Protein AF-0000000078979719 (afdb_homodimer)

Solvent-accessible surface area (backbone atoms only — not comparable to full-atom values): 20034 Å² total; per-residue (Å²): 135,84,79,78,80,77,76,78,77,76,76,77,73,74,77,72,70,73,74,72,75,73,58,42,54,23,35,44,38,29,89,52,25,38,42,34,36,33,31,40,44,69,61,26,27,55,48,58,33,33,39,38,57,39,51,37,40,32,35,43,13,89,91,44,57,51,74,29,45,42,37,38,46,37,54,57,86,56,55,41,54,64,42,68,70,58,45,54,50,48,37,28,76,74,35,56,48,58,52,92,86,40,54,34,36,38,38,50,76,46,38,47,73,73,51,96,46,30,30,41,38,33,23,42,36,31,35,70,91,34,73,45,79,47,62,32,50,33,34,59,57,38,74,44,66,34,88,84,79,69,39,51,28,39,9,32,38,32,37,41,72,48,55,38,50,80,37,66,42,41,69,64,51,70,50,37,42,43,54,34,41,39,45,33,19,29,28,28,35,57,57,135,132,84,81,78,80,78,77,76,78,78,77,75,74,74,76,71,69,73,73,73,74,74,58,41,54,24,35,44,39,28,90,51,25,38,41,35,35,34,31,39,44,71,61,25,27,57,50,57,33,34,39,38,58,40,51,37,40,31,34,44,14,89,92,43,56,50,74,30,44,43,37,38,45,35,54,57,86,56,53,42,55,64,42,68,71,56,45,54,50,49,38,29,76,75,36,55,48,57,53,93,84,40,53,34,35,38,38,49,76,46,39,46,74,73,51,97,47,30,30,42,39,32,23,42,37,32,36,72,90,33,75,45,78,46,61,31,50,32,34,59,56,37,73,45,64,33,89,83,79,69,39,53,28,39,8,32,38,32,37,41,74,46,54,39,49,82,38,66,44,40,70,62,50,70,50,37,41,42,54,33,39,39,45,34,18,29,27,26,34,56,57,134

Radius of gyration: 29.27 Å; Cα contacts (8 Å, |Δi|>4): 912; chains: 2; bounding box: 44×146×92 Å

Organism: Ruegeria pomeroyi (strain ATCC 700808 / DSM 15171 / DSS-3) (NCBI:txid246200)

pLDDT: mean 92.7, std 15.17, range [36.75, 99.0]

Nearest PDB structures (foldseek):
  1wub-assembly1_A  TM=9.086E-01  e=1.690E-16  Thermus thermophilus
  5ixh-assembly1_A  TM=9.183E-01  e=3.130E-12  Burkholderia cenocepacia BC7
  5w2d-assembly1_A  TM=9.084E-01  e=1.121E-10  Campylobacter jejuni
  5w39-assembly1_A  TM=9.059E-01  e=1.315E-10  Campylobacter jejuni
  5w17-assembly1_A  TM=8.908E-01  e=1.388E-10  Campylobacter jejuni subsp. jejuni NCTC 11168 = ATCC 700819

Sequence (384 aa):
MKSTRLAAALILAGLASAATAAPEKYLLDSSHSQVVFSYNHLGYSTTTGMFSGFEGEIMFDKEDPAASSVTVSMPVLSMFTGWQAREDHFFSGDFFGAKDGDMITFASTAIEVTGETTAKITGDLTMNGVTKPVVLDAVLNQMGDHPMAGKPWAGFDATTTVVRSDFNLGKFAPFVGDEVELRISVEAMKADMKSTRLAAALILAGLASAATAAPEKYLLDSSHSQVVFSYNHLGYSTTTGMFSGFEGEIMFDKEDPAASSVTVSMPVLSMFTGWQAREDHFFSGDFFGAKDGDMITFASTAIEVTGETTAKITGDLTMNGVTKPVVLDAVLNQMGDHPMAGKPWAGFDATTTVVRSDFNLGKFAPFVGDEVELRISVEAMKAD

InterPro domains:
  IPR007372 Lipid/polyisoprenoid-binding, YceI-like [PF04264] (26-188)
  IPR007372 Lipid/polyisoprenoid-binding, YceI-like [SM00867] (25-189)
  IPR036761 Lipid/polyisoprenoid-binding, YceI-like superfamily [G3DSA:2.40.128.110] (24-192)
  IPR036761 Lipid/polyisoprenoid-binding, YceI-like superfamily [SSF101874] (23-191)

Secondary structure (DSSP, 8-state):
---------------------PPEEEEE-GGG-EEEEEEEETTTEEEEEEEES-EEEEEE-SS-GGG-EEEEEEEGGG-B-S-HHHHHHHHSTTTT---TT-EEEEEEEEEEE-SSSEEEEEEEEEETTEEEEEEEEEEEEEEEE-TTT-SEEEEEEEEEEEEGGGGT--TTTTTB-SEEEEEEEEEEEE--/---------------------PPEEEEE-GGG-EEEEEEEETTTEEEEEEEES-EEEEEE-SS-GGG-EEEEEEEGGG-B-S-HHHHHHHHSTTTT---TT-EEEEEEEEEEE-SSSEEEEEEEEEETTEEEEEEEEEEEEEEEE-TTT-SEEEEEEEEEEEEGGGGT--TTTTTB-SEEEEEEEEEEEE--

Structure (mmCIF, N/CA/C/O backbone):
data_AF-0000000078979719-model_v1
#
loop_
_entity.id
_entity.type
_entity.pdbx_description
1 polymer 'Lipid/polyisoprenoid-binding YceI-like domain-containing protein'
#
loop_
_atom_site.group_PDB
_atom_site.id
_atom_site.type_symbol
_atom_site.label_atom_id
_atom_site.label_alt_id
_atom_site.label_comp_id
_atom_site.label_asym_id
_atom_site.label_entity_id
_atom_site.label_seq_id
_atom_site.pdbx_PDB_ins_code
_atom_site.Cartn_x
_atom_site.Cartn_y
_atom_site.Cartn_z
_atom_site.occupancy
_atom_site.B_iso_or_equiv
_atom_site.auth_seq_id
_atom_site.auth_comp_id
_atom_site.auth_asym_id
_atom_site.auth_atom_id
_atom_site.pdbx_PDB_model_num
ATOM 1 N N . MET A 1 1 ? -11.414 91.188 2.16 1 36.75 1 MET A N 1
ATOM 2 C CA . MET A 1 1 ? -10.758 90.062 1.445 1 36.75 1 MET A CA 1
ATOM 3 C C . MET A 1 1 ? -10.578 88.875 2.348 1 36.75 1 MET A C 1
ATOM 5 O O . MET A 1 1 ? -9.664 88.812 3.17 1 36.75 1 MET A O 1
ATOM 9 N N . LYS A 1 2 ? -11.789 88.375 2.896 1 46 2 LYS A N 1
ATOM 10 C CA . LYS A 1 2 ? -11.875 87.25 3.812 1 46 2 LYS A CA 1
ATOM 11 C C . LYS A 1 2 ? -11.273 86 3.188 1 46 2 LYS A C 1
ATOM 13 O O . LYS A 1 2 ? -11.648 85.562 2.078 1 46 2 LYS A O 1
ATOM 18 N N . SER A 1 3 ? -9.969 85.625 3.42 1 46.91 3 SER A N 1
ATOM 19 C CA . SER A 1 3 ? -9.234 84.438 3.014 1 46.91 3 SER A CA 1
ATOM 20 C C . SER A 1 3 ? -9.945 83.125 3.477 1 46.91 3 SER A C 1
ATOM 22 O O . SER A 1 3 ? -10.25 83 4.66 1 46.91 3 SER A O 1
ATOM 24 N N . THR A 1 4 ? -10.867 82.562 2.691 1 50.38 4 THR A N 1
ATOM 25 C CA . THR A 1 4 ? -11.523 81.25 2.854 1 50.38 4 THR A CA 1
ATOM 26 C C . THR A 1 4 ? -10.484 80.125 3.02 1 50.38 4 THR A C 1
ATOM 28 O O . THR A 1 4 ? -9.68 79.875 2.119 1 50.38 4 THR A O 1
ATOM 31 N N . ARG A 1 5 ? -9.922 79.875 4.207 1 50.88 5 ARG A N 1
ATOM 32 C CA . ARG A 1 5 ? -9.086 78.688 4.496 1 50.88 5 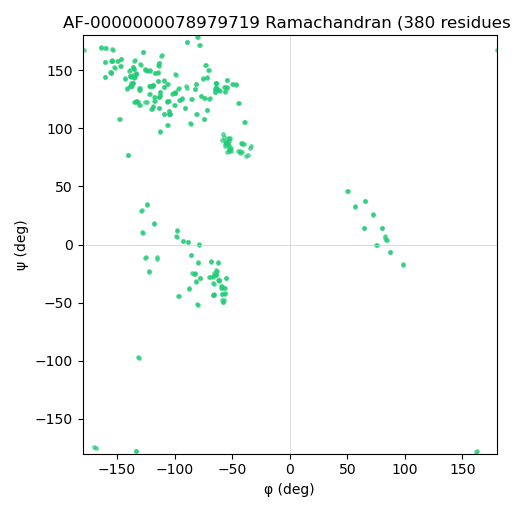ARG A CA 1
ATOM 33 C C . ARG A 1 5 ? -9.797 77.438 4.105 1 50.88 5 ARG A C 1
ATOM 35 O O . ARG A 1 5 ? -10.906 77.125 4.574 1 50.88 5 ARG A O 1
ATOM 42 N N . LEU A 1 6 ? -9.602 76.938 2.846 1 48.19 6 LEU A N 1
ATOM 43 C CA . LEU A 1 6 ? -9.992 75.625 2.369 1 48.19 6 LEU A CA 1
ATOM 44 C C . LEU A 1 6 ? -9.391 74.562 3.24 1 48.19 6 LEU A C 1
ATOM 46 O O . LEU A 1 6 ? -8.164 74.438 3.332 1 48.19 6 LEU A O 1
ATOM 50 N N . ALA A 1 7 ? -9.984 74.125 4.355 1 50.03 7 ALA A N 1
ATOM 51 C CA . ALA A 1 7 ? -9.578 73 5.133 1 50.03 7 ALA A CA 1
ATOM 52 C C . ALA A 1 7 ? -9.594 71.75 4.273 1 50.03 7 ALA A C 1
ATOM 54 O O . ALA A 1 7 ? -10.633 71.375 3.719 1 50.03 7 ALA A O 1
ATOM 55 N N . ALA A 1 8 ? -8.484 71.375 3.572 1 47.81 8 ALA A N 1
ATOM 56 C CA . ALA A 1 8 ? -8.281 70.062 2.928 1 47.81 8 ALA A CA 1
ATOM 57 C C . ALA A 1 8 ? -8.461 68.938 3.928 1 47.81 8 ALA A C 1
ATOM 59 O O . ALA A 1 8 ? -7.73 68.875 4.918 1 47.81 8 ALA A O 1
ATOM 60 N N . ALA A 1 9 ? -9.664 68.438 4.148 1 50.12 9 ALA A N 1
ATOM 61 C CA . ALA A 1 9 ? -9.875 67.188 4.895 1 50.12 9 ALA A CA 1
ATOM 62 C C . ALA A 1 9 ? -9.078 66.062 4.285 1 50.12 9 ALA A C 1
ATOM 64 O O . ALA A 1 9 ? -9.281 65.688 3.121 1 50.12 9 ALA A O 1
ATOM 65 N N . LEU A 1 10 ? -7.777 65.875 4.703 1 48.25 10 LEU A N 1
ATOM 66 C CA . LEU A 1 10 ? -7.051 64.688 4.355 1 48.25 10 LEU A CA 1
ATOM 67 C C . LEU A 1 10 ? -7.848 63.438 4.746 1 48.25 10 LEU A C 1
ATOM 69 O O . LEU A 1 10 ? -8.141 63.219 5.922 1 48.25 10 LEU A O 1
ATOM 73 N N . ILE A 1 11 ? -8.672 62.875 3.896 1 49.34 11 ILE A N 1
ATOM 74 C CA . ILE A 1 11 ? -9.281 61.562 4.051 1 49.34 11 ILE A CA 1
ATOM 75 C C . ILE A 1 11 ? -8.195 60.5 4.289 1 49.34 11 ILE A C 1
ATOM 77 O O . ILE A 1 11 ? -7.375 60.25 3.406 1 49.34 11 ILE A O 1
ATOM 81 N N . LEU A 1 12 ? -7.66 60.375 5.523 1 50.12 12 LEU A N 1
ATOM 82 C CA . LEU A 1 12 ? -6.883 59.188 5.848 1 50.12 12 LEU A CA 1
ATOM 83 C C . LEU A 1 12 ? -7.652 57.906 5.496 1 50.12 12 LEU A C 1
ATOM 85 O O . LEU A 1 12 ? -8.656 57.594 6.137 1 50.12 12 LEU A O 1
ATOM 89 N N . ALA A 1 13 ? -7.688 57.469 4.293 1 50.44 13 ALA A N 1
ATOM 90 C CA . ALA A 1 13 ? -8.141 56.125 3.947 1 50.44 13 ALA A CA 1
ATOM 91 C C . ALA A 1 13 ? -7.426 55.062 4.793 1 50.44 13 ALA A C 1
ATOM 93 O O . ALA A 1 13 ? -6.207 54.906 4.699 1 50.44 13 ALA A O 1
ATOM 94 N N . GLY A 1 14 ? -7.871 54.812 5.949 1 48.47 14 GLY A N 1
ATOM 95 C CA . GLY A 1 14 ? -7.391 53.656 6.672 1 48.47 14 GLY A CA 1
ATOM 96 C C . GLY A 1 14 ? -7.234 52.406 5.789 1 48.47 14 GLY A C 1
ATOM 97 O O . GLY A 1 14 ? -8.211 51.938 5.227 1 48.47 14 GLY A O 1
ATOM 98 N N . LEU A 1 15 ? -6.117 52.188 5.117 1 48.31 15 LEU A N 1
ATOM 99 C CA . LEU A 1 15 ? -5.809 50.875 4.566 1 48.31 15 LEU A CA 1
ATOM 100 C C . LEU A 1 15 ? -6.133 49.781 5.57 1 48.31 15 LEU A C 1
ATOM 102 O O . LEU A 1 15 ? -5.441 49.625 6.582 1 48.31 15 LEU A O 1
ATOM 106 N N . ALA A 1 16 ? -7.359 49.406 5.734 1 48.97 16 ALA A N 1
ATOM 107 C CA . ALA A 1 16 ? -7.648 48.156 6.426 1 48.97 16 ALA A CA 1
ATOM 108 C C . ALA A 1 16 ? -6.688 47.062 5.992 1 48.97 16 ALA A C 1
ATOM 110 O O . ALA A 1 16 ? -6.711 46.625 4.84 1 48.97 16 ALA A O 1
ATOM 111 N N . SER A 1 17 ? -5.496 47 6.48 1 49.56 17 SER A N 1
ATOM 112 C CA . SER A 1 17 ? -4.715 45.781 6.293 1 49.56 17 SER A CA 1
ATOM 113 C C . SER A 1 17 ? -5.586 44.531 6.445 1 49.56 17 SER A C 1
ATOM 115 O O . SER A 1 17 ? -6.219 44.344 7.484 1 49.56 17 SER A O 1
ATOM 117 N N . ALA A 1 18 ? -6.207 44.094 5.438 1 49.69 18 ALA A N 1
ATOM 118 C CA . ALA A 1 18 ? -6.836 42.781 5.508 1 49.69 18 ALA A CA 1
ATOM 119 C C . ALA A 1 18 ? -6.023 41.844 6.391 1 49.69 18 ALA A C 1
ATOM 121 O O . ALA A 1 18 ? -4.859 41.562 6.102 1 49.69 18 ALA A O 1
ATOM 122 N N . ALA A 1 19 ? -6.156 41.812 7.66 1 51.25 19 ALA A N 1
ATOM 123 C CA . ALA A 1 19 ? -5.551 40.844 8.555 1 51.25 19 ALA A CA 1
ATOM 124 C C . ALA A 1 19 ? -5.547 39.469 7.918 1 51.25 19 ALA A C 1
ATOM 126 O O . ALA A 1 19 ? -6.605 38.875 7.695 1 51.25 19 ALA A O 1
ATOM 127 N N . THR A 1 20 ? -4.582 39.219 6.918 1 59 20 THR A N 1
ATOM 128 C CA . THR A 1 20 ? -4.434 37.875 6.438 1 59 20 THR A CA 1
ATOM 129 C C . THR A 1 20 ? -4.562 36.875 7.59 1 59 20 THR A C 1
ATOM 131 O O . THR A 1 20 ? -4.027 37.094 8.68 1 59 20 THR A O 1
ATOM 134 N N . ALA A 1 21 ? -5.664 36.188 7.688 1 70.56 21 ALA A N 1
ATOM 135 C CA . ALA A 1 21 ? -5.898 35.188 8.742 1 70.56 21 ALA A CA 1
ATOM 136 C C . ALA A 1 21 ? -4.672 34.312 8.945 1 70.56 21 ALA A C 1
ATOM 138 O O . ALA A 1 21 ? -4.043 33.875 7.98 1 70.56 21 ALA A O 1
ATOM 139 N N . ALA A 1 22 ? -4.035 34.25 10.234 1 87.44 22 ALA A N 1
ATOM 140 C CA . ALA A 1 22 ? -2.906 33.406 10.648 1 87.44 22 ALA A CA 1
ATOM 141 C C . ALA A 1 22 ? -3.178 31.938 10.367 1 87.44 22 ALA A C 1
ATOM 143 O O . ALA A 1 22 ? -4.332 31.5 10.359 1 87.44 22 ALA A O 1
ATOM 144 N N . PRO A 1 23 ? -2.098 31.141 9.906 1 94.5 23 PRO A N 1
ATOM 145 C CA . PRO A 1 23 ? -2.275 29.703 9.758 1 94.5 23 PRO A CA 1
ATOM 146 C C . PRO A 1 23 ? -2.957 29.062 10.969 1 94.5 23 PRO A C 1
ATOM 148 O O . PRO A 1 23 ? -2.721 29.469 12.109 1 94.5 23 PRO A O 1
ATOM 151 N N . GLU A 1 24 ? -3.83 28.203 10.672 1 97.25 24 GLU A N 1
ATOM 152 C CA . GLU A 1 24 ? -4.523 27.438 11.711 1 97.25 24 GLU A CA 1
ATOM 153 C C . GLU A 1 24 ? -3.912 26.047 11.867 1 97.25 24 GLU A C 1
ATOM 155 O O . GLU A 1 24 ? -3.514 25.422 10.883 1 97.25 24 GLU A O 1
ATOM 160 N N . LYS A 1 25 ? -3.938 25.562 13.133 1 98.44 25 LYS A N 1
ATOM 161 C CA . LYS A 1 25 ? -3.312 24.281 13.438 1 98.44 25 LYS A CA 1
ATOM 162 C C . LYS A 1 25 ? -4.27 23.125 13.172 1 98.44 25 LYS A C 1
ATOM 164 O O . LYS A 1 25 ? -5.41 23.125 13.641 1 98.44 25 LYS A O 1
ATOM 169 N N . TYR A 1 26 ? -3.854 22.219 12.383 1 98.62 26 TYR A N 1
ATOM 170 C CA . TYR A 1 26 ? -4.508 20.938 12.172 1 98.62 26 TYR A CA 1
ATOM 171 C C . TYR A 1 26 ? -3.635 19.797 12.664 1 98.62 26 TYR A C 1
ATOM 173 O O . TYR A 1 26 ? -2.416 19.812 12.477 1 98.62 26 TYR A O 1
ATOM 181 N N . LEU A 1 27 ? -4.242 18.766 13.305 1 98.81 27 LEU A N 1
ATOM 182 C CA . LEU A 1 27 ? -3.553 17.578 13.773 1 98.81 27 LEU A CA 1
ATOM 183 C C . LEU A 1 27 ? -3.924 16.359 12.922 1 98.81 27 LEU A C 1
ATOM 185 O O . LEU A 1 27 ? -5.102 16.141 12.625 1 98.81 27 LEU A O 1
ATOM 189 N N . LEU A 1 28 ? -2.938 15.633 12.594 1 98.69 28 LEU A N 1
ATOM 190 C CA . LEU A 1 28 ? -3.199 14.438 11.789 1 98.69 28 LEU A CA 1
ATOM 191 C C . LEU A 1 28 ? -4.062 13.445 12.562 1 98.69 28 LEU A C 1
ATOM 193 O O . LEU A 1 28 ? -3.85 13.227 13.758 1 98.69 28 LEU A O 1
ATOM 197 N N . ASP A 1 29 ? -5.07 12.883 11.883 1 98.25 29 ASP A N 1
ATOM 198 C CA . ASP A 1 29 ? -5.781 11.703 12.359 1 98.25 29 ASP A CA 1
ATOM 199 C C . ASP A 1 29 ? -4.938 10.445 12.188 1 98.25 29 ASP A C 1
ATOM 201 O O . ASP A 1 29 ? -4.824 9.906 11.086 1 98.25 29 ASP A O 1
ATOM 205 N N . SER A 1 30 ? -4.449 9.898 13.211 1 97.81 30 SER A N 1
ATOM 206 C CA . SER A 1 30 ? -3.49 8.797 13.164 1 97.81 30 SER A CA 1
ATOM 207 C C . SER A 1 30 ? -4.094 7.57 12.492 1 97.81 30 SER A C 1
ATOM 209 O O . SER A 1 30 ? -3.381 6.793 11.852 1 97.81 30 SER A O 1
ATOM 211 N N . SER A 1 31 ? -5.344 7.395 12.609 1 97.44 31 SER A N 1
ATOM 212 C CA . SER A 1 31 ? -5.984 6.195 12.078 1 97.44 31 SER A CA 1
ATOM 213 C C . SER A 1 31 ? -6.215 6.312 10.578 1 97.44 31 SER A C 1
ATOM 215 O O . SER A 1 31 ? -6.484 5.312 9.906 1 97.44 31 SER A O 1
ATOM 217 N N . HIS A 1 32 ? -6.137 7.5 10.008 1 98.25 32 HIS A N 1
ATOM 218 C CA . HIS A 1 32 ? -6.383 7.711 8.586 1 98.25 32 HIS A CA 1
ATOM 219 C C . HIS A 1 32 ? -5.234 8.477 7.938 1 98.25 32 HIS A C 1
ATOM 221 O O . HIS A 1 32 ? -5.461 9.312 7.062 1 98.25 32 HIS A O 1
ATOM 227 N N . SER A 1 33 ? -4.074 8.297 8.477 1 98.69 33 SER A N 1
ATOM 228 C CA . SER A 1 33 ? -2.848 8.828 7.898 1 98.69 33 SER A CA 1
ATOM 229 C C . SER A 1 33 ? -1.815 7.723 7.688 1 98.69 33 SER A C 1
ATOM 231 O O . SER A 1 33 ? -1.479 6.996 8.625 1 98.69 33 SER A O 1
ATOM 233 N N . GLN A 1 34 ? -1.404 7.602 6.434 1 98.81 34 GLN A N 1
ATOM 234 C CA . GLN A 1 34 ? -0.461 6.543 6.094 1 98.81 34 GLN A CA 1
ATOM 235 C C . GLN A 1 34 ? 0.604 7.047 5.121 1 98.81 34 GLN A C 1
ATOM 237 O O . GLN A 1 34 ? 0.329 7.902 4.281 1 98.81 34 GLN A O 1
ATOM 242 N N . VAL A 1 35 ? 1.824 6.547 5.27 1 98.94 35 VAL A N 1
ATOM 243 C CA . VAL A 1 35 ? 2.867 6.562 4.25 1 98.94 35 VAL A CA 1
ATOM 244 C C . VAL A 1 35 ? 3.088 5.148 3.717 1 98.94 35 VAL A C 1
ATOM 246 O O . VAL A 1 35 ? 3.533 4.262 4.449 1 98.94 35 VAL A O 1
ATOM 249 N N . VAL A 1 36 ? 2.748 4.941 2.502 1 98.94 36 VAL A N 1
ATOM 250 C CA . VAL A 1 36 ? 2.975 3.67 1.828 1 98.94 36 VAL A CA 1
ATOM 251 C C . VAL A 1 36 ? 4.219 3.764 0.95 1 98.94 36 VAL A C 1
ATOM 253 O O . VAL A 1 36 ? 4.391 4.73 0.202 1 98.94 36 VAL A O 1
ATOM 256 N N . PHE A 1 37 ? 5.121 2.805 1.079 1 98.94 37 PHE A N 1
ATOM 257 C CA . PHE A 1 37 ? 6.344 2.816 0.285 1 98.94 37 PHE A CA 1
ATOM 258 C C . PHE A 1 37 ? 6.512 1.505 -0.474 1 98.94 37 PHE A C 1
ATOM 260 O O . PHE A 1 37 ? 6.047 0.457 -0.021 1 98.94 37 PHE A O 1
ATOM 267 N N . SER A 1 38 ? 7.117 1.572 -1.561 1 98.94 38 SER A N 1
ATOM 268 C CA . SER A 1 38 ? 7.312 0.375 -2.371 1 98.94 38 SER A CA 1
ATOM 269 C C . SER A 1 38 ? 8.641 0.427 -3.123 1 98.94 38 SER A C 1
ATOM 271 O O . SER A 1 38 ? 9.156 1.51 -3.402 1 98.94 38 SER A O 1
ATOM 273 N N . TYR A 1 39 ? 9.188 -0.694 -3.439 1 98.88 39 TYR A N 1
ATOM 274 C CA . TYR A 1 39 ? 10.422 -0.832 -4.195 1 98.88 39 TYR A CA 1
ATOM 275 C C . TYR A 1 39 ? 10.422 -2.113 -5.02 1 98.88 39 TYR A C 1
ATOM 277 O O . TYR A 1 39 ? 9.68 -3.049 -4.723 1 98.88 39 TYR A O 1
ATOM 285 N N . ASN A 1 40 ? 11.227 -2.094 -6.012 1 98.75 40 ASN A N 1
ATOM 286 C CA . ASN A 1 40 ? 11.328 -3.234 -6.914 1 98.75 40 ASN A CA 1
ATOM 287 C C . ASN A 1 40 ? 12.234 -4.324 -6.344 1 98.75 40 ASN A C 1
ATOM 289 O O . ASN A 1 40 ? 13.289 -4.027 -5.781 1 98.75 40 ASN A O 1
ATOM 293 N N . HIS A 1 41 ? 11.875 -5.578 -6.465 1 98.56 41 HIS A N 1
ATOM 294 C CA . HIS A 1 41 ? 12.695 -6.711 -6.047 1 98.56 41 HIS A CA 1
ATOM 295 C C . HIS A 1 41 ? 13.156 -7.527 -7.246 1 98.56 41 HIS A C 1
ATOM 297 O O . HIS A 1 41 ? 12.375 -8.297 -7.82 1 98.56 41 HIS A O 1
ATOM 303 N N . LEU A 1 42 ? 14.375 -7.34 -7.777 1 97.75 42 LEU A N 1
ATOM 304 C CA . LEU A 1 42 ? 15.102 -8.078 -8.805 1 97.75 42 LEU A CA 1
ATOM 305 C C . LEU A 1 42 ? 14.391 -7.992 -10.148 1 97.75 42 LEU A C 1
ATOM 307 O O . LEU A 1 42 ? 14.594 -8.836 -11.016 1 97.75 42 LEU A O 1
ATOM 311 N N . GLY A 1 43 ? 13.453 -7.07 -10.227 1 98 43 GLY A N 1
ATOM 312 C CA . GLY A 1 43 ? 12.695 -6.969 -11.461 1 98 43 GLY A CA 1
ATOM 313 C C . GLY A 1 43 ? 11.484 -7.883 -11.492 1 98 43 GLY A C 1
ATOM 314 O O . GLY A 1 43 ? 10.648 -7.789 -12.391 1 98 43 GLY A O 1
ATOM 315 N N . TYR A 1 44 ? 11.336 -8.734 -10.484 1 98.56 44 TYR A N 1
ATOM 316 C CA . TYR A 1 44 ? 10.258 -9.727 -10.477 1 98.56 44 TYR A CA 1
ATOM 317 C C . TYR A 1 44 ? 8.992 -9.141 -9.867 1 98.56 44 TYR A C 1
ATOM 319 O O . TYR A 1 44 ? 7.887 -9.406 -10.352 1 98.56 44 TYR A O 1
ATOM 327 N N . SER A 1 45 ? 9.141 -8.32 -8.836 1 98.75 45 SER A N 1
ATOM 328 C CA . SER A 1 45 ? 7.953 -7.883 -8.117 1 98.75 45 SER A CA 1
ATOM 329 C C . SER A 1 45 ? 8.188 -6.535 -7.441 1 98.75 45 SER A C 1
ATOM 331 O O . SER A 1 45 ? 9.305 -6.016 -7.449 1 98.75 45 SER A O 1
ATOM 333 N N . THR A 1 46 ? 7.16 -5.988 -7.004 1 98.88 46 THR A N 1
ATOM 334 C CA . THR A 1 46 ? 7.141 -4.801 -6.152 1 98.88 46 THR A CA 1
ATOM 335 C C . THR A 1 46 ? 6.785 -5.176 -4.719 1 98.88 46 THR A C 1
ATOM 337 O O . THR A 1 46 ? 5.762 -5.816 -4.473 1 98.88 46 THR A O 1
ATOM 340 N N . THR A 1 47 ? 7.629 -4.832 -3.805 1 98.81 47 THR A N 1
ATOM 341 C CA . THR A 1 47 ? 7.336 -5.023 -2.389 1 98.81 47 THR A CA 1
ATOM 342 C C . THR A 1 47 ? 6.785 -3.742 -1.77 1 98.81 47 THR A C 1
ATOM 344 O O . THR A 1 47 ? 7.312 -2.654 -2.01 1 98.81 47 THR A O 1
ATOM 347 N N . THR A 1 48 ? 5.738 -3.891 -1.012 1 98.88 48 THR A N 1
ATOM 348 C CA . THR A 1 48 ? 5.074 -2.742 -0.408 1 98.88 48 THR A CA 1
ATOM 349 C C . THR A 1 48 ? 5.098 -2.842 1.114 1 98.88 48 THR A C 1
ATOM 351 O O . THR A 1 48 ? 4.887 -3.918 1.676 1 98.88 48 THR A O 1
ATOM 354 N N . GLY A 1 49 ? 5.395 -1.742 1.779 1 98.69 49 GLY A N 1
ATOM 355 C CA . GLY A 1 49 ? 5.25 -1.538 3.211 1 98.69 49 GLY A CA 1
ATOM 356 C C . GLY A 1 49 ? 4.586 -0.221 3.564 1 98.69 49 GLY A C 1
ATOM 357 O O . GLY A 1 49 ? 4.129 0.506 2.68 1 98.69 49 GLY A O 1
ATOM 358 N N . MET A 1 50 ? 4.477 0.036 4.867 1 98.69 50 MET A N 1
ATOM 359 C CA . MET A 1 50 ? 3.809 1.289 5.211 1 98.69 50 MET A CA 1
ATOM 360 C C . MET A 1 50 ? 4.16 1.72 6.629 1 98.69 50 MET A C 1
ATOM 362 O O . MET A 1 50 ? 4.652 0.915 7.426 1 98.69 50 MET A O 1
ATOM 366 N N . PHE A 1 51 ? 4.027 2.961 6.879 1 98.75 51 PHE A N 1
ATOM 367 C CA . PHE A 1 51 ? 3.846 3.564 8.195 1 98.75 51 PHE A CA 1
ATOM 368 C C . PHE A 1 51 ? 2.406 4.023 8.383 1 98.75 51 PHE A C 1
ATOM 370 O O . PHE A 1 51 ? 1.793 4.566 7.465 1 98.75 51 PHE A O 1
ATOM 377 N N . SER A 1 52 ? 1.896 3.779 9.555 1 98 52 SER A N 1
ATOM 378 C CA . SER A 1 52 ? 0.566 4.215 9.961 1 98 52 SER A CA 1
ATOM 379 C C . SER A 1 52 ? 0.529 4.547 11.453 1 98 52 SER A C 1
ATOM 381 O O . SER A 1 52 ? 1.481 4.262 12.18 1 98 52 SER A O 1
ATOM 383 N N . GLY A 1 53 ? -0.419 5.297 11.859 1 95.31 53 GLY A N 1
ATOM 384 C CA . GLY A 1 53 ? -0.609 5.562 13.281 1 95.31 53 GLY A CA 1
ATOM 385 C C . GLY A 1 53 ? 0.32 6.633 13.82 1 95.31 53 GLY A C 1
ATOM 386 O O . GLY A 1 53 ? 0.493 6.762 15.031 1 95.31 53 GLY A O 1
ATOM 387 N N . PHE A 1 54 ? 0.96 7.387 12.945 1 97.19 54 PHE A N 1
ATOM 388 C CA . PHE A 1 54 ? 1.931 8.391 13.367 1 97.19 54 PHE A CA 1
ATOM 389 C C . PHE A 1 54 ? 1.251 9.734 13.609 1 97.19 54 PHE A C 1
ATOM 391 O O . PHE A 1 54 ? 0.057 9.883 13.344 1 97.19 54 PHE A O 1
ATOM 398 N N . GLU A 1 55 ? 2.068 10.625 14.102 1 97.5 55 GLU A N 1
ATOM 399 C CA . GLU A 1 55 ? 1.568 11.961 14.414 1 97.5 55 GLU A CA 1
ATOM 400 C C . GLU A 1 55 ? 2.156 13 13.469 1 97.5 55 GLU A C 1
ATOM 402 O O . GLU A 1 55 ? 3.158 12.742 12.797 1 97.5 55 GLU A O 1
ATOM 407 N N . GLY A 1 56 ? 1.476 14.148 13.469 1 98.56 56 GLY A N 1
ATOM 408 C CA . GLY A 1 56 ? 1.907 15.281 12.664 1 98.56 56 GLY A CA 1
ATOM 409 C C . GLY A 1 56 ? 1.002 16.5 12.797 1 98.56 56 GLY A C 1
ATOM 410 O O . GLY A 1 56 ? -0.063 16.406 13.414 1 98.56 56 GLY A O 1
ATOM 411 N N . GLU A 1 57 ? 1.592 17.531 12.281 1 98.69 57 GLU A N 1
ATOM 412 C CA . GLU A 1 57 ? 0.913 18.828 12.375 1 98.69 57 GLU A CA 1
ATOM 413 C C . GLU A 1 57 ? 0.989 19.578 11.055 1 98.69 57 GLU A C 1
ATOM 415 O O . GLU A 1 57 ? 2.031 19.594 10.398 1 98.69 57 GLU A O 1
ATOM 420 N N . ILE A 1 58 ? -0.142 20.188 10.727 1 98.75 58 ILE A N 1
ATOM 421 C CA . ILE A 1 58 ? -0.214 21.125 9.609 1 98.75 58 ILE A CA 1
ATOM 422 C C . ILE A 1 58 ? -0.617 22.5 10.109 1 98.75 58 ILE A C 1
ATOM 424 O O . ILE A 1 58 ? -1.637 22.656 10.781 1 98.75 58 ILE A O 1
ATOM 428 N N . MET A 1 59 ? 0.22 23.453 9.922 1 98.56 59 MET A N 1
ATOM 429 C CA . MET A 1 59 ? -0.203 24.844 10 1 98.56 59 MET A CA 1
ATOM 430 C C . MET A 1 59 ? -0.754 25.328 8.664 1 98.56 59 MET A C 1
ATOM 432 O O . MET A 1 59 ? 0.008 25.578 7.734 1 98.56 59 MET A O 1
ATOM 436 N N . PHE A 1 60 ? -2.051 25.406 8.648 1 97.38 60 PHE A N 1
ATOM 437 C CA . PHE A 1 60 ? -2.711 25.594 7.367 1 97.38 60 PHE A CA 1
ATOM 438 C C . PHE A 1 60 ? -3.23 27.016 7.23 1 97.38 60 PHE A C 1
ATOM 440 O O . PHE A 1 60 ? -4.008 27.484 8.07 1 97.38 60 PHE A O 1
ATOM 447 N N . ASP A 1 61 ? -2.779 27.703 6.184 1 95.5 61 ASP A N 1
ATOM 448 C CA . ASP A 1 61 ? -3.309 29.016 5.805 1 95.5 61 ASP A CA 1
ATOM 449 C C . ASP A 1 61 ? -4.195 28.906 4.566 1 95.5 61 ASP A C 1
ATOM 451 O O . ASP A 1 61 ? -3.695 28.844 3.443 1 95.5 61 ASP A O 1
ATOM 455 N N . LYS A 1 62 ? -5.465 28.953 4.77 1 90.19 62 LYS A N 1
ATOM 456 C CA . LYS A 1 62 ? -6.422 28.75 3.684 1 90.19 62 LYS A CA 1
ATOM 457 C C . LYS A 1 62 ? -6.344 29.891 2.674 1 90.19 62 LYS A C 1
ATOM 459 O O . LYS A 1 62 ? -6.543 29.688 1.476 1 90.19 62 LYS A O 1
ATOM 464 N N . GLU A 1 63 ? -6.066 31.031 3.084 1 91.88 63 GLU A N 1
ATOM 465 C CA . GLU A 1 63 ? -6.055 32.219 2.234 1 91.88 63 GLU A CA 1
ATOM 466 C C . GLU A 1 63 ? -4.723 32.375 1.505 1 91.88 63 GLU A C 1
ATOM 468 O O . GLU A 1 63 ? -4.66 32.969 0.439 1 91.88 63 GLU A O 1
ATOM 473 N N . ASP A 1 64 ? -3.766 31.812 2.096 1 95.31 64 ASP A N 1
ATOM 474 C CA . ASP A 1 64 ? -2.428 31.812 1.511 1 95.31 64 ASP A CA 1
ATOM 475 C C . ASP A 1 64 ? -1.732 30.484 1.723 1 95.31 64 ASP A C 1
ATOM 477 O O . ASP A 1 64 ? -0.808 30.375 2.531 1 95.31 64 ASP A O 1
ATOM 481 N N . PRO A 1 65 ? -2.047 29.469 1.009 1 96.06 65 PRO A N 1
ATOM 482 C CA . PRO A 1 65 ? -1.52 28.125 1.225 1 96.06 65 PRO A CA 1
ATOM 483 C C . PRO A 1 65 ? 0.007 28.078 1.209 1 96.06 65 PRO A C 1
ATOM 485 O O . PRO A 1 65 ? 0.608 27.219 1.863 1 96.06 65 PRO A O 1
ATOM 488 N N . ALA A 1 66 ? 0.621 28.938 0.507 1 96.94 66 ALA A N 1
ATOM 489 C CA . ALA A 1 66 ? 2.08 28.969 0.445 1 96.94 66 ALA A CA 1
ATOM 490 C C . ALA A 1 66 ? 2.68 29.281 1.812 1 96.94 66 ALA A C 1
ATOM 492 O O . ALA A 1 66 ? 3.857 29.016 2.057 1 96.94 66 ALA A O 1
ATOM 493 N N . ALA A 1 67 ? 1.924 29.906 2.697 1 97.5 67 ALA A N 1
ATOM 494 C CA . ALA A 1 67 ? 2.385 30.266 4.035 1 97.5 67 ALA A CA 1
ATOM 495 C C . ALA A 1 67 ? 2.152 29.141 5.023 1 97.5 67 ALA A C 1
ATOM 497 O O . ALA A 1 67 ? 2.512 29.234 6.199 1 97.5 67 ALA A O 1
ATOM 498 N N . SER A 1 68 ? 1.632 28 4.566 1 98.12 68 SER A N 1
ATOM 499 C CA . SER A 1 68 ? 1.389 26.828 5.402 1 98.12 68 SER A CA 1
ATOM 500 C C . SER A 1 68 ? 2.676 26.047 5.652 1 98.12 68 SER A C 1
ATOM 502 O O . SER A 1 68 ? 3.713 26.359 5.059 1 98.12 68 SER A O 1
ATOM 504 N N . SER A 1 69 ? 2.615 25.031 6.559 1 98.75 69 SER A N 1
ATOM 505 C CA . SER A 1 69 ? 3.715 24.109 6.836 1 98.75 69 SER A CA 1
ATOM 506 C C . SER A 1 69 ? 3.203 22.781 7.379 1 98.75 69 SER A C 1
ATOM 508 O O . SER A 1 69 ? 2.07 22.703 7.855 1 98.75 69 SER A O 1
ATOM 510 N N . VAL A 1 70 ? 4.031 21.797 7.223 1 98.88 70 VAL A N 1
ATOM 511 C CA . VAL A 1 70 ? 3.701 20.469 7.742 1 98.88 70 VAL A CA 1
ATOM 512 C C . VAL A 1 70 ? 4.926 19.859 8.414 1 98.88 70 VAL A C 1
ATOM 514 O O . VAL A 1 70 ? 6.047 20 7.926 1 98.88 70 VAL A O 1
ATOM 517 N N . THR A 1 71 ? 4.75 19.219 9.531 1 98.94 71 THR A N 1
ATOM 518 C CA . THR A 1 71 ? 5.734 18.406 10.242 1 98.94 71 THR A CA 1
ATOM 519 C C . THR A 1 71 ? 5.152 17.047 10.602 1 98.94 71 THR A C 1
ATOM 521 O O . THR A 1 71 ? 4.004 16.953 11.031 1 98.94 71 THR A O 1
ATOM 524 N N . VAL A 1 72 ? 5.891 16.047 10.336 1 98.88 72 VAL A N 1
ATOM 525 C CA . VAL A 1 72 ? 5.496 14.68 10.617 1 98.88 72 VAL A CA 1
ATOM 526 C C . VAL A 1 72 ? 6.656 13.922 11.258 1 98.88 72 VAL A C 1
ATOM 528 O O . VAL A 1 72 ? 7.816 14.141 10.906 1 98.88 72 VAL A O 1
ATOM 531 N N . SER A 1 73 ? 6.367 13.055 12.195 1 98.69 73 SER A N 1
ATOM 532 C CA . SER A 1 73 ? 7.324 12.156 12.836 1 98.69 73 SER A CA 1
ATOM 533 C C . SER A 1 73 ? 6.746 10.75 12.984 1 98.69 73 SER A C 1
ATOM 535 O O . SER A 1 73 ? 5.598 10.586 13.398 1 98.69 73 SER A O 1
ATOM 537 N N . MET A 1 74 ? 7.547 9.812 12.68 1 98.44 74 MET A N 1
ATOM 538 C CA . MET A 1 74 ? 7.117 8.422 12.789 1 98.44 74 MET A CA 1
ATOM 539 C C . MET A 1 74 ? 8.25 7.551 13.32 1 98.44 74 MET A C 1
ATOM 541 O O . MET A 1 74 ? 9.391 7.66 12.867 1 98.44 74 MET A O 1
ATOM 545 N N . PRO A 1 75 ? 7.957 6.652 14.32 1 98.38 75 PRO A N 1
ATOM 546 C CA . PRO A 1 75 ? 8.992 5.734 14.797 1 98.38 75 PRO A CA 1
ATOM 547 C C . PRO A 1 75 ? 9.438 4.738 13.727 1 98.38 75 PRO A C 1
ATOM 549 O O . PRO A 1 75 ? 8.594 4.137 13.047 1 98.38 75 PRO A O 1
ATOM 552 N N . VAL A 1 76 ? 10.719 4.59 13.617 1 98.75 76 VAL A N 1
ATOM 553 C CA . VAL A 1 76 ? 11.25 3.637 12.648 1 98.75 76 VAL A CA 1
ATOM 554 C C . VAL A 1 76 ? 10.672 2.25 12.914 1 98.75 76 VAL A C 1
ATOM 556 O O . VAL A 1 76 ? 10.266 1.548 11.984 1 98.75 76 VAL A O 1
ATOM 559 N N . LEU A 1 77 ? 10.484 1.872 14.188 1 98.25 77 LEU A N 1
ATOM 560 C CA . LEU A 1 77 ? 10.078 0.528 14.594 1 98.25 77 LEU A CA 1
ATOM 561 C C . LEU A 1 77 ? 8.586 0.328 14.391 1 98.25 77 LEU A C 1
ATOM 563 O O . LEU A 1 77 ? 8.062 -0.77 14.602 1 98.25 77 LEU A O 1
ATOM 567 N N . SER A 1 78 ? 7.902 1.38 13.898 1 97.38 78 SER A N 1
ATOM 568 C CA . SER A 1 78 ? 6.477 1.245 13.617 1 97.38 78 SER A CA 1
ATOM 569 C C . SER A 1 78 ? 6.238 0.831 12.172 1 97.38 78 SER A C 1
ATOM 571 O O . SER A 1 78 ? 5.09 0.685 11.742 1 97.38 78 SER A O 1
ATOM 573 N N . MET A 1 79 ? 7.262 0.594 11.414 1 98.12 79 MET A N 1
ATOM 574 C CA . MET A 1 79 ? 7.18 0.178 10.016 1 98.12 79 MET A CA 1
ATOM 575 C C . MET A 1 79 ? 6.52 -1.191 9.891 1 98.12 79 MET A C 1
ATOM 577 O O . MET A 1 79 ? 6.809 -2.098 10.672 1 98.12 79 MET A O 1
ATOM 581 N N . PHE A 1 80 ? 5.672 -1.295 8.891 1 96.88 80 PHE A N 1
ATOM 582 C CA . PHE A 1 80 ? 5.027 -2.562 8.562 1 96.88 80 PHE A CA 1
ATOM 583 C C . PHE A 1 80 ? 5.352 -2.984 7.137 1 96.88 80 PHE A C 1
ATOM 585 O O . PHE A 1 80 ? 5.262 -2.176 6.211 1 96.88 80 PHE A O 1
ATOM 592 N N . THR A 1 81 ? 5.66 -4.273 6.957 1 97.44 81 THR A N 1
ATOM 593 C CA . THR A 1 81 ? 5.98 -4.754 5.613 1 97.44 81 THR A CA 1
ATOM 594 C C . THR A 1 81 ? 5.082 -5.922 5.227 1 97.44 81 THR A C 1
ATOM 596 O O . THR A 1 81 ? 5.074 -6.352 4.074 1 97.44 81 THR A O 1
ATOM 599 N N . GLY A 1 82 ? 4.336 -6.445 6.203 1 95.25 82 GLY A N 1
ATOM 600 C CA . GLY A 1 82 ? 3.52 -7.625 5.973 1 95.25 82 GLY A CA 1
ATOM 601 C C . GLY A 1 82 ? 4.293 -8.922 6.109 1 95.25 82 GLY A C 1
ATOM 602 O O . GLY A 1 82 ? 3.756 -10 5.859 1 95.25 82 GLY A O 1
ATOM 603 N N . TRP A 1 83 ? 5.562 -8.859 6.496 1 97.38 83 TRP A N 1
ATOM 604 C CA . TRP A 1 83 ? 6.449 -10.008 6.668 1 97.38 83 TRP A CA 1
ATOM 605 C C . TRP A 1 83 ? 7.461 -9.758 7.777 1 97.38 83 TRP A C 1
ATOM 607 O O . TRP A 1 83 ? 8.43 -9.016 7.59 1 97.38 83 TRP A O 1
ATOM 617 N N . GLN A 1 84 ? 7.297 -10.414 8.898 1 97.06 84 GLN A N 1
ATOM 618 C CA . GLN A 1 84 ? 8.055 -10.102 10.102 1 97.06 84 GLN A CA 1
ATOM 619 C C . GLN A 1 84 ? 9.555 -10.242 9.867 1 97.06 84 GLN A C 1
ATOM 621 O O . GLN A 1 84 ? 10.344 -9.422 10.352 1 97.06 84 GLN A O 1
ATOM 626 N N . ALA A 1 85 ? 9.961 -11.25 9.195 1 98.12 85 ALA A N 1
ATOM 627 C CA . ALA A 1 85 ? 11.383 -11.453 8.938 1 98.12 85 ALA A CA 1
ATOM 628 C C . ALA A 1 85 ? 11.969 -10.273 8.164 1 98.12 85 ALA A C 1
ATOM 630 O O . ALA A 1 85 ? 13.133 -9.906 8.367 1 98.12 85 ALA A O 1
ATOM 631 N N . ARG A 1 86 ? 11.25 -9.68 7.277 1 98.38 86 ARG A N 1
ATOM 632 C CA . ARG A 1 86 ? 11.68 -8.492 6.551 1 98.38 86 ARG A CA 1
ATOM 633 C C . ARG A 1 86 ? 11.812 -7.293 7.488 1 98.38 86 ARG A C 1
ATOM 635 O O . ARG A 1 86 ? 12.789 -6.547 7.422 1 98.38 86 ARG A O 1
ATOM 642 N N . GLU A 1 87 ? 10.844 -7.109 8.375 1 97.94 87 GLU A N 1
ATOM 643 C CA . GLU A 1 87 ? 10.945 -6.039 9.359 1 97.94 87 GLU A CA 1
ATOM 644 C C . GLU A 1 87 ? 12.203 -6.18 10.203 1 97.94 87 GLU A C 1
ATOM 646 O O . GLU A 1 87 ? 12.969 -5.223 10.359 1 97.94 87 GLU A O 1
ATOM 651 N N . ASP A 1 88 ? 12.352 -7.414 10.703 1 98.44 88 ASP A N 1
ATOM 652 C CA . ASP A 1 88 ? 13.531 -7.664 11.523 1 98.44 88 ASP A CA 1
ATOM 653 C C . ASP A 1 88 ? 14.812 -7.324 10.766 1 98.44 88 ASP A C 1
ATOM 655 O O . ASP A 1 88 ? 15.734 -6.727 11.328 1 98.44 88 ASP A O 1
ATOM 659 N N . HIS A 1 89 ? 14.883 -7.676 9.547 1 98.62 89 HIS A N 1
ATOM 660 C CA . HIS A 1 89 ? 16.062 -7.375 8.734 1 98.62 89 HIS A CA 1
ATOM 661 C C . HIS A 1 89 ? 16.219 -5.871 8.523 1 98.62 89 HIS A C 1
ATOM 663 O O . HIS A 1 89 ? 17.312 -5.332 8.672 1 98.62 89 HIS A O 1
ATOM 669 N N . PHE A 1 90 ? 15.102 -5.145 8.242 1 98.75 90 PHE A N 1
ATOM 670 C CA . PHE A 1 90 ? 15.156 -3.701 8.062 1 98.75 90 PHE A CA 1
ATOM 671 C C . PHE A 1 90 ? 15.633 -3.016 9.336 1 98.75 90 PHE A C 1
ATOM 673 O O . PHE A 1 90 ? 16.297 -1.982 9.281 1 98.75 90 PHE A O 1
ATOM 680 N N . PHE A 1 91 ? 15.344 -3.584 10.492 1 98.75 91 PHE A N 1
ATOM 681 C CA . PHE A 1 91 ? 15.688 -2.98 11.773 1 98.75 91 PHE A CA 1
ATOM 682 C C . PHE A 1 91 ? 17.109 -3.35 12.188 1 98.75 91 PHE A C 1
ATOM 684 O O . PHE A 1 91 ? 17.641 -2.793 13.148 1 98.75 91 PHE A O 1
ATOM 691 N N . SER A 1 92 ? 17.734 -4.254 11.477 1 98.62 92 SER A N 1
ATOM 692 C CA . SER A 1 92 ? 19.078 -4.711 11.82 1 98.62 92 SER A CA 1
ATOM 693 C C . SER A 1 92 ? 20.141 -3.73 11.328 1 98.62 92 SER A C 1
ATOM 695 O O . SER A 1 92 ? 19.812 -2.738 10.672 1 98.62 92 SER A O 1
ATOM 697 N N . GLY A 1 93 ? 21.375 -4.004 11.586 1 98.19 93 GLY A N 1
ATOM 698 C CA . GLY A 1 93 ? 22.5 -3.17 11.211 1 98.19 93 GLY A CA 1
ATOM 699 C C . GLY A 1 93 ? 22.75 -3.119 9.719 1 98.19 93 GLY A C 1
ATOM 700 O O . GLY A 1 93 ? 23.484 -2.256 9.227 1 98.19 93 GLY A O 1
ATOM 701 N N . ASP A 1 94 ? 22.141 -4.047 8.938 1 98.38 94 ASP A N 1
ATOM 702 C CA . ASP A 1 94 ? 22.25 -3.984 7.484 1 98.38 94 ASP A CA 1
ATOM 703 C C . ASP A 1 94 ? 21.547 -2.742 6.941 1 98.38 94 ASP A C 1
ATOM 705 O O . ASP A 1 94 ? 21.891 -2.256 5.859 1 98.38 94 ASP A O 1
ATOM 709 N N . PHE A 1 95 ? 20.578 -2.232 7.707 1 98.62 95 PHE A N 1
ATOM 710 C CA . PHE A 1 95 ? 19.812 -1.075 7.266 1 98.62 95 PHE A CA 1
ATOM 711 C C . PHE A 1 95 ? 19.75 -0.021 8.359 1 98.62 95 PHE A C 1
ATOM 713 O O . PHE A 1 95 ? 20.734 0.643 8.656 1 98.62 95 PHE A O 1
ATOM 720 N N . PHE A 1 96 ? 18.672 0.014 9.125 1 98.75 96 PHE A N 1
ATOM 721 C CA . PHE A 1 96 ? 18.469 1.135 10.031 1 98.75 96 PHE A CA 1
ATOM 722 C C . PHE A 1 96 ? 19.25 0.938 11.328 1 98.75 96 PHE A C 1
ATOM 724 O O . PHE A 1 96 ? 19.562 1.905 12.023 1 98.75 96 PHE A O 1
ATOM 731 N N . GLY A 1 97 ? 19.562 -0.357 11.68 1 98.62 97 GLY A N 1
ATOM 732 C CA . GLY A 1 97 ? 20.047 -0.566 13.039 1 98.62 97 GLY A CA 1
ATOM 733 C C . GLY A 1 97 ? 19.172 0.086 14.094 1 98.62 97 GLY A C 1
ATOM 734 O O . GLY A 1 97 ? 19.672 0.763 14.992 1 98.62 97 GLY A O 1
ATOM 735 N N . ALA A 1 98 ? 17.938 -0.084 13.977 1 98.25 98 ALA A N 1
ATOM 736 C CA . ALA A 1 98 ? 16.953 0.734 14.664 1 98.25 98 ALA A CA 1
ATOM 737 C C . ALA A 1 98 ? 16.859 0.369 16.141 1 98.25 98 ALA A C 1
ATOM 739 O O . ALA A 1 98 ? 16.938 -0.808 16.5 1 98.25 98 ALA A O 1
ATOM 740 N N . LYS A 1 99 ? 16.672 1.35 16.953 1 97.94 99 LYS A N 1
ATOM 741 C CA . LYS A 1 99 ? 16.406 1.251 18.391 1 97.94 99 LYS A CA 1
ATOM 742 C C . LYS A 1 99 ? 15.156 2.029 18.766 1 97.94 99 LYS A C 1
ATOM 744 O O . LYS A 1 99 ? 14.656 2.844 17.984 1 97.94 99 LYS A O 1
ATOM 749 N N . ASP A 1 100 ? 14.734 1.714 19.969 1 97.44 100 ASP A N 1
ATOM 750 C CA . ASP A 1 100 ? 13.609 2.486 20.484 1 97.44 100 ASP A CA 1
ATOM 751 C C . ASP A 1 100 ? 13.922 3.982 20.469 1 97.44 100 ASP A C 1
ATOM 753 O O . ASP A 1 100 ? 15.016 4.398 20.859 1 97.44 100 ASP A O 1
ATOM 757 N N . GLY A 1 101 ? 12.984 4.723 19.953 1 96.81 101 GLY A N 1
ATOM 758 C CA . GLY A 1 101 ? 13.148 6.164 19.938 1 96.81 101 GLY A CA 1
ATOM 759 C C . GLY A 1 101 ? 13.648 6.695 18.609 1 96.81 101 GLY A C 1
ATOM 760 O O . GLY A 1 101 ? 13.594 7.902 18.359 1 96.81 101 GLY A O 1
ATOM 761 N N . ASP A 1 102 ? 14.195 5.84 17.766 1 98.44 102 ASP A N 1
ATOM 762 C CA . ASP A 1 102 ? 14.594 6.293 16.438 1 98.44 102 ASP A CA 1
ATOM 763 C C . ASP A 1 102 ? 13.383 6.766 15.625 1 98.44 102 ASP A C 1
ATOM 765 O O . ASP A 1 102 ? 12.367 6.074 15.562 1 98.44 102 ASP A O 1
ATOM 769 N N . MET A 1 103 ? 13.562 7.945 14.992 1 98.5 103 MET A N 1
ATOM 770 C CA . MET A 1 103 ? 12.453 8.562 14.281 1 98.5 103 MET A CA 1
ATOM 771 C C . MET A 1 103 ? 12.812 8.82 12.82 1 98.5 103 MET A C 1
ATOM 773 O O . MET A 1 103 ? 13.984 8.992 12.492 1 98.5 103 MET A O 1
ATOM 777 N N . ILE A 1 104 ? 11.852 8.781 11.977 1 98.88 104 ILE A N 1
ATOM 778 C CA . ILE A 1 104 ? 11.844 9.422 10.664 1 98.88 104 ILE A CA 1
ATOM 779 C C . ILE A 1 104 ? 11.016 10.703 10.719 1 98.88 104 ILE A C 1
ATOM 781 O O . ILE A 1 104 ? 9.867 10.688 11.18 1 98.88 104 ILE A O 1
ATOM 785 N N . THR A 1 105 ? 11.586 11.797 10.234 1 98.88 105 THR A N 1
ATOM 786 C CA . THR A 1 105 ? 10.875 13.062 10.352 1 98.88 105 THR A CA 1
ATOM 787 C C . THR A 1 105 ? 10.898 13.82 9.023 1 98.88 105 THR A C 1
ATOM 789 O O . THR A 1 105 ? 11.812 13.648 8.219 1 98.88 105 THR A O 1
ATOM 792 N N . PHE A 1 106 ? 9.898 14.477 8.828 1 98.94 106 PHE A N 1
ATOM 793 C CA . PHE A 1 106 ? 9.789 15.406 7.711 1 98.94 106 PHE A CA 1
ATOM 794 C C . PHE A 1 106 ? 9.297 16.766 8.188 1 98.94 106 PHE A C 1
ATOM 796 O O . PHE A 1 106 ? 8.336 16.859 8.961 1 98.94 106 PHE A O 1
ATOM 803 N N . ALA A 1 107 ? 9.922 17.859 7.734 1 98.94 107 ALA A N 1
ATOM 804 C CA . ALA A 1 107 ? 9.508 19.25 7.988 1 98.94 107 ALA A CA 1
ATOM 805 C C . ALA A 1 107 ? 9.555 20.078 6.715 1 98.94 107 ALA A C 1
ATOM 807 O O . ALA A 1 107 ? 10.617 20.234 6.102 1 98.94 107 ALA A O 1
ATOM 808 N N . SER A 1 108 ? 8.398 20.641 6.387 1 98.94 108 SER A N 1
ATOM 809 C CA . SER A 1 108 ? 8.383 21.453 5.172 1 98.94 108 SER A CA 1
ATOM 810 C C . SER A 1 108 ? 9.156 22.75 5.355 1 98.94 108 SER A C 1
ATOM 812 O O . SER A 1 108 ? 9.234 23.281 6.465 1 98.94 108 SER A O 1
ATOM 814 N N . THR A 1 109 ? 9.695 23.203 4.258 1 98.88 109 THR A N 1
ATOM 815 C CA . THR A 1 109 ? 10.445 24.453 4.266 1 98.88 109 THR A CA 1
ATOM 816 C C . THR A 1 109 ? 9.844 25.453 3.275 1 98.88 109 THR A C 1
ATOM 818 O O . THR A 1 109 ? 10.062 26.656 3.391 1 98.88 109 THR A O 1
ATOM 821 N N . ALA A 1 110 ? 9.148 24.922 2.32 1 98.81 110 ALA A N 1
ATOM 822 C CA . ALA A 1 110 ? 8.5 25.766 1.322 1 98.81 110 ALA A CA 1
ATOM 823 C C . ALA A 1 110 ? 7.309 25.062 0.685 1 98.81 110 ALA A C 1
ATOM 825 O O . ALA A 1 110 ? 7.312 23.844 0.528 1 98.81 110 ALA A O 1
ATOM 826 N N . ILE A 1 111 ? 6.328 25.828 0.309 1 98.75 111 ILE A N 1
ATOM 827 C CA . ILE A 1 111 ? 5.168 25.344 -0.428 1 98.75 111 ILE A CA 1
ATOM 828 C C . ILE A 1 111 ? 4.922 26.219 -1.649 1 98.75 111 ILE A C 1
ATOM 830 O O . ILE A 1 111 ? 4.801 27.453 -1.527 1 98.75 111 ILE A O 1
ATOM 834 N N . GLU A 1 112 ? 4.977 25.609 -2.818 1 98.81 112 GLU A N 1
ATOM 835 C CA . GLU A 1 112 ? 4.641 26.266 -4.086 1 98.81 112 GLU A CA 1
ATOM 836 C C . GLU A 1 112 ? 3.271 25.812 -4.59 1 98.81 112 GLU A C 1
ATOM 838 O O . GLU A 1 112 ? 3.086 24.641 -4.945 1 98.81 112 GLU A O 1
ATOM 843 N N . VAL A 1 113 ? 2.32 26.75 -4.633 1 98.75 113 VAL A N 1
ATOM 844 C CA . VAL A 1 113 ? 0.99 26.438 -5.148 1 98.75 113 VAL A CA 1
ATOM 845 C C . VAL A 1 113 ? 1.045 26.297 -6.668 1 98.75 113 VAL A C 1
ATOM 847 O O . VAL A 1 113 ? 1.532 27.203 -7.363 1 98.75 113 VAL A O 1
ATOM 850 N N . THR A 1 114 ? 0.564 25.188 -7.145 1 98.81 114 THR A N 1
ATOM 851 C CA . THR A 1 114 ? 0.704 24.922 -8.57 1 98.81 114 THR A CA 1
ATOM 852 C C . THR A 1 114 ? -0.663 24.875 -9.25 1 98.81 114 THR A C 1
ATOM 854 O O . THR A 1 114 ? -0.751 24.75 -10.477 1 98.81 114 THR A O 1
ATOM 857 N N . GLY A 1 115 ? -1.687 24.828 -8.523 1 98.25 115 GLY A N 1
ATOM 858 C CA . GLY A 1 115 ? -3.064 24.797 -8.984 1 98.25 115 GLY A CA 1
ATOM 859 C C . GLY A 1 115 ? -4.074 25.016 -7.875 1 98.25 115 GLY A C 1
ATOM 860 O O . GLY A 1 115 ? -3.699 25.297 -6.738 1 98.25 115 GLY A O 1
ATOM 861 N N . GLU A 1 116 ? -5.316 24.891 -8.227 1 97.19 116 GLU A N 1
ATOM 862 C CA . GLU A 1 116 ? -6.379 25.125 -7.258 1 97.19 116 GLU A CA 1
ATOM 863 C C . GLU A 1 116 ? -6.254 24.188 -6.066 1 97.19 116 GLU A C 1
ATOM 865 O O . GLU A 1 116 ? -6.543 24.562 -4.93 1 97.19 116 GLU A O 1
ATOM 870 N N . THR A 1 117 ? -5.852 22.953 -6.328 1 98.25 117 THR A N 1
ATOM 871 C CA . THR A 1 117 ? -5.773 21.984 -5.25 1 98.25 117 THR A CA 1
ATOM 872 C C . THR A 1 117 ? -4.398 21.312 -5.215 1 98.25 117 THR A C 1
ATOM 874 O O . THR A 1 117 ? -4.23 20.266 -4.609 1 98.25 117 THR A O 1
ATOM 877 N N . THR A 1 118 ? -3.48 21.828 -5.969 1 98.81 118 THR A N 1
ATOM 878 C CA . THR A 1 118 ? -2.193 21.156 -6.066 1 98.81 118 THR A CA 1
ATOM 879 C C . THR A 1 118 ? -1.061 22.062 -5.625 1 98.81 118 THR A C 1
ATOM 881 O O . THR A 1 118 ? -1.154 23.297 -5.766 1 98.81 118 THR A O 1
ATOM 884 N N . ALA A 1 119 ? -0.02 21.469 -5.082 1 98.81 119 ALA A N 1
ATOM 885 C CA . ALA A 1 119 ? 1.177 22.188 -4.664 1 98.81 119 ALA A CA 1
ATOM 886 C C . ALA A 1 119 ? 2.4 21.281 -4.672 1 98.81 119 ALA A C 1
ATOM 888 O O . ALA A 1 119 ? 2.268 20.047 -4.688 1 98.81 119 ALA A O 1
ATOM 889 N N . LYS A 1 120 ? 3.545 21.859 -4.758 1 98.94 120 LYS A N 1
ATOM 890 C CA . LYS A 1 120 ? 4.82 21.219 -4.449 1 98.94 120 LYS A CA 1
ATOM 891 C C . LYS A 1 120 ? 5.309 21.609 -3.055 1 98.94 120 LYS A C 1
ATOM 893 O O . LYS A 1 120 ? 5.453 22.797 -2.752 1 98.94 120 LYS A O 1
ATOM 898 N N . ILE A 1 121 ? 5.465 20.656 -2.232 1 98.94 121 ILE A N 1
ATOM 899 C CA . ILE A 1 121 ? 5.949 20.891 -0.876 1 98.94 121 ILE A CA 1
ATOM 900 C C . ILE A 1 121 ? 7.406 20.438 -0.761 1 98.94 121 ILE A C 1
ATOM 902 O O . ILE A 1 121 ? 7.711 19.25 -0.883 1 98.94 121 ILE A O 1
ATOM 906 N N . THR A 1 122 ? 8.305 21.344 -0.586 1 98.94 122 THR A N 1
ATOM 907 C CA . THR A 1 122 ? 9.703 21.062 -0.29 1 98.94 122 THR A CA 1
ATOM 908 C C . THR A 1 122 ? 9.93 20.953 1.216 1 98.94 122 THR A C 1
ATOM 910 O O . THR A 1 122 ? 9.398 21.75 1.985 1 98.94 122 THR A O 1
ATOM 913 N N . GLY A 1 123 ? 10.664 19.938 1.627 1 98.94 123 GLY A N 1
ATOM 914 C CA . GLY A 1 123 ? 10.961 19.797 3.043 1 98.94 123 GLY A CA 1
ATOM 915 C C . GLY A 1 123 ? 12.172 18.922 3.311 1 98.94 123 GLY A C 1
ATOM 916 O O . GLY A 1 123 ? 12.719 18.297 2.393 1 98.94 123 GLY A O 1
ATOM 917 N N . ASP A 1 124 ? 12.617 18.953 4.59 1 98.94 124 ASP A N 1
ATOM 918 C CA . ASP A 1 124 ? 13.742 18.141 5.047 1 98.94 124 ASP A CA 1
ATOM 919 C C . ASP A 1 124 ? 13.273 16.797 5.57 1 98.94 124 ASP A C 1
ATOM 921 O O . ASP A 1 124 ? 12.531 16.719 6.551 1 98.94 124 ASP A O 1
ATOM 925 N N . LEU A 1 125 ? 13.703 15.75 4.914 1 98.94 125 LEU A N 1
ATOM 926 C CA . LEU A 1 125 ? 13.5 14.391 5.391 1 98.94 125 LEU A CA 1
ATOM 927 C C . LEU A 1 125 ? 14.711 13.891 6.164 1 98.94 125 LEU A C 1
ATOM 929 O O . LEU A 1 125 ? 15.844 13.977 5.672 1 98.94 125 LEU A O 1
ATOM 933 N N . THR A 1 126 ? 14.461 13.484 7.367 1 98.88 126 THR A N 1
ATOM 934 C CA . THR A 1 126 ? 15.531 12.945 8.211 1 98.88 126 THR A CA 1
ATOM 935 C C . THR A 1 126 ? 15.266 11.484 8.555 1 98.88 126 THR A C 1
ATOM 937 O O . THR A 1 126 ? 14.195 11.148 9.07 1 98.88 126 THR A O 1
ATOM 940 N N . MET A 1 127 ? 16.156 10.656 8.25 1 98.38 127 MET A N 1
ATOM 941 C CA . MET A 1 127 ? 16.141 9.258 8.68 1 98.38 127 MET A CA 1
ATOM 942 C C . MET A 1 127 ? 17.562 8.68 8.688 1 98.38 127 MET A C 1
ATOM 944 O O . MET A 1 127 ? 18.406 9.094 7.898 1 98.38 127 MET A O 1
ATOM 948 N N . ASN A 1 128 ? 17.766 7.789 9.594 1 98.31 128 ASN A N 1
ATOM 949 C CA . ASN A 1 128 ? 19.031 7.066 9.711 1 98.31 128 ASN A CA 1
ATOM 950 C C . ASN A 1 128 ? 20.203 8.023 9.867 1 98.31 128 ASN A C 1
ATOM 952 O O . ASN A 1 128 ? 21.266 7.816 9.266 1 98.31 128 ASN A O 1
ATOM 956 N N . GLY A 1 129 ? 19.969 9.133 10.516 1 97.69 129 GLY A N 1
ATOM 957 C CA . GLY A 1 129 ? 21 10.094 10.859 1 97.69 129 GLY A CA 1
ATOM 958 C C . GLY A 1 129 ? 21.328 11.039 9.727 1 97.69 129 GLY A C 1
ATOM 959 O O . GLY A 1 129 ? 22.281 11.828 9.82 1 97.69 129 GLY A O 1
ATOM 960 N N . VAL A 1 130 ? 20.625 10.984 8.672 1 98.81 130 VAL A N 1
ATOM 961 C CA . VAL A 1 130 ? 20.875 11.82 7.5 1 98.81 130 VAL A CA 1
ATOM 962 C C . VAL A 1 130 ? 19.656 12.711 7.23 1 98.81 130 VAL A C 1
ATOM 964 O O . VAL A 1 130 ? 18.516 12.266 7.359 1 98.81 130 VAL A O 1
ATOM 967 N N . THR A 1 131 ? 19.859 13.945 6.91 1 98.88 131 THR A N 1
ATOM 968 C CA . THR A 1 131 ? 18.812 14.859 6.48 1 98.88 131 THR A CA 1
ATOM 969 C C . THR A 1 131 ? 19.016 15.266 5.023 1 98.88 131 THR A C 1
ATOM 971 O O . THR A 1 131 ? 20.109 15.664 4.629 1 98.88 131 THR A O 1
ATOM 974 N N . LYS A 1 132 ? 18.031 15.125 4.172 1 98.88 132 LYS A N 1
ATOM 975 C CA . LYS A 1 132 ? 18.031 15.547 2.773 1 98.88 132 LYS A CA 1
ATOM 976 C C . LYS A 1 132 ? 16.719 16.234 2.408 1 98.88 132 LYS A C 1
ATOM 978 O O . LYS A 1 132 ? 15.648 15.859 2.914 1 98.88 132 LYS A O 1
ATOM 983 N N . PRO A 1 133 ? 16.812 17.219 1.53 1 98.81 133 PRO A N 1
ATOM 984 C CA . PRO A 1 133 ? 15.555 17.781 1.021 1 98.81 133 PRO A CA 1
ATOM 985 C C . PRO A 1 133 ? 14.836 16.828 0.066 1 98.81 133 PRO A C 1
ATOM 987 O O . PRO A 1 133 ? 15.484 16.125 -0.71 1 98.81 133 PRO A O 1
ATOM 990 N N . VAL A 1 134 ? 13.508 16.844 0.171 1 98.88 134 VAL A N 1
ATOM 991 C CA . VAL A 1 134 ? 12.68 16.141 -0.807 1 98.88 134 VAL A CA 1
ATOM 992 C C . VAL A 1 134 ? 11.523 17.047 -1.231 1 98.88 134 VAL A C 1
ATOM 994 O O . VAL A 1 134 ? 11.203 18.016 -0.552 1 98.88 134 VAL A O 1
ATOM 997 N N . VAL A 1 135 ? 10.969 16.75 -2.369 1 98.94 135 VAL A N 1
ATOM 998 C CA . VAL A 1 135 ? 9.805 17.469 -2.877 1 98.94 135 VAL A CA 1
ATOM 999 C C . VAL A 1 135 ? 8.625 16.516 -3.012 1 98.94 135 VAL A C 1
ATOM 1001 O O . VAL A 1 135 ? 8.75 15.445 -3.621 1 98.94 135 VAL A O 1
ATOM 1004 N N . LEU A 1 136 ? 7.535 16.859 -2.436 1 98.94 136 LEU A N 1
ATOM 1005 C CA . LEU A 1 136 ? 6.281 16.125 -2.547 1 98.94 136 LEU A CA 1
ATOM 1006 C C . LEU A 1 136 ? 5.355 16.766 -3.566 1 98.94 136 LEU A C 1
ATOM 1008 O O . LEU A 1 136 ? 5.18 17.984 -3.561 1 98.94 136 LEU A O 1
ATOM 1012 N N . ASP A 1 137 ? 4.812 16.016 -4.469 1 99 137 ASP A N 1
ATOM 1013 C CA . ASP A 1 137 ? 3.648 16.438 -5.242 1 99 137 ASP A CA 1
ATOM 1014 C C . ASP A 1 137 ? 2.359 16.25 -4.449 1 99 137 ASP A C 1
ATOM 1016 O O . ASP A 1 137 ? 1.923 15.109 -4.238 1 99 137 ASP A O 1
ATOM 1020 N N . ALA A 1 138 ? 1.723 17.328 -4.078 1 98.94 138 ALA A N 1
ATOM 1021 C CA . ALA A 1 138 ? 0.624 17.25 -3.119 1 98.94 138 ALA A CA 1
ATOM 1022 C C . ALA A 1 138 ? -0.7 17.641 -3.768 1 98.94 138 ALA A C 1
ATOM 1024 O O . ALA A 1 138 ? -0.727 18.469 -4.688 1 98.94 138 ALA A O 1
ATOM 1025 N N . VAL A 1 139 ? -1.739 17.062 -3.312 1 98.88 139 VAL A N 1
ATOM 1026 C CA . VAL A 1 139 ? -3.107 17.328 -3.74 1 98.88 139 VAL A CA 1
ATOM 1027 C C . VAL A 1 139 ? -4.008 17.5 -2.518 1 98.88 139 VAL A C 1
ATOM 1029 O O . VAL A 1 139 ? -4.02 16.641 -1.63 1 98.88 139 VAL A O 1
ATOM 1032 N N . LEU A 1 140 ? -4.672 18.594 -2.375 1 98.62 140 LEU A N 1
ATOM 1033 C CA . LEU A 1 140 ? -5.785 18.719 -1.439 1 98.62 140 LEU A CA 1
ATOM 1034 C C . LEU A 1 140 ? -7.004 17.938 -1.938 1 98.62 140 LEU A C 1
ATOM 1036 O O . LEU A 1 140 ? -7.602 18.312 -2.953 1 98.62 140 LEU A O 1
ATOM 1040 N N . ASN A 1 141 ? -7.395 16.953 -1.219 1 98.75 141 ASN A N 1
ATOM 1041 C CA . ASN A 1 141 ? -8.516 16.125 -1.628 1 98.75 141 ASN A CA 1
ATOM 1042 C C . ASN A 1 141 ? -9.852 16.781 -1.299 1 98.75 141 ASN A C 1
ATOM 1044 O O . ASN A 1 141 ? -10.758 16.812 -2.135 1 98.75 141 ASN A O 1
ATOM 1048 N N . GLN A 1 142 ? -9.938 17.172 -0.084 1 98 142 GLN A N 1
ATOM 1049 C CA . GLN A 1 142 ? -11.18 17.703 0.466 1 98 142 GLN A CA 1
ATOM 1050 C C . GLN A 1 142 ? -10.914 18.516 1.73 1 98 142 GLN A C 1
ATOM 1052 O O . GLN A 1 142 ? -10.008 18.188 2.504 1 98 142 GLN A O 1
ATOM 1057 N N . MET A 1 143 ? -11.68 19.547 1.884 1 97.31 143 MET A N 1
ATOM 1058 C CA . MET A 1 143 ? -11.711 20.328 3.115 1 97.31 143 MET A CA 1
ATOM 1059 C C . MET A 1 143 ? -13.148 20.703 3.48 1 97.31 143 MET A C 1
ATOM 1061 O O . MET A 1 143 ? -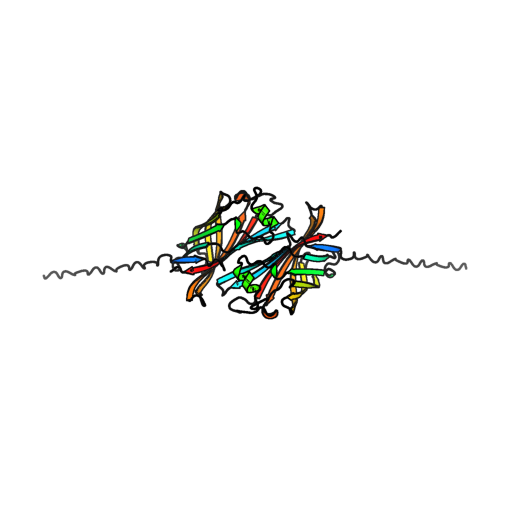13.938 21.078 2.611 1 97.31 143 MET A O 1
ATOM 1065 N N . GLY A 1 144 ? -13.484 20.578 4.703 1 96.25 144 GLY A N 1
ATOM 1066 C CA . GLY A 1 144 ? -14.812 20.922 5.191 1 96.25 144 GLY A CA 1
ATOM 1067 C C . GLY A 1 144 ? -15.117 20.312 6.547 1 96.25 144 GLY A C 1
ATOM 1068 O O . GLY A 1 144 ? -14.25 19.703 7.172 1 96.25 144 GLY A O 1
ATOM 1069 N N . ASP A 1 145 ? -16.266 20.547 6.992 1 96.81 145 ASP A N 1
ATOM 1070 C CA . ASP A 1 145 ? -16.672 19.953 8.266 1 96.81 145 ASP A CA 1
ATOM 1071 C C . ASP A 1 145 ? -16.859 18.453 8.133 1 96.81 145 ASP A C 1
ATOM 1073 O O . ASP A 1 145 ? -17.641 17.984 7.289 1 96.81 145 ASP A O 1
ATOM 1077 N N . HIS A 1 146 ? -16.156 17.734 9 1 96.5 146 HIS A N 1
ATOM 1078 C CA . HIS A 1 146 ? -16.281 16.281 9.023 1 96.5 146 HIS A CA 1
ATOM 1079 C C . HIS A 1 146 ? -17.703 15.867 9.438 1 96.5 146 HIS A C 1
ATOM 1081 O O . HIS A 1 146 ? -18.219 16.344 10.445 1 96.5 146 HIS A O 1
ATOM 1087 N N . PRO A 1 147 ? -18.297 15 8.734 1 93.38 147 PRO A N 1
ATOM 1088 C CA . PRO A 1 147 ? -19.719 14.711 8.984 1 93.38 147 PRO A CA 1
ATOM 1089 C C . PRO A 1 147 ? -19.953 14.055 10.344 1 93.38 147 PRO A C 1
ATOM 1091 O O . PRO A 1 147 ? -21.016 14.227 10.938 1 93.38 147 PRO A O 1
ATOM 1094 N N . MET A 1 148 ? -19.047 13.336 10.891 1 90.12 148 MET A N 1
ATOM 1095 C CA . MET A 1 148 ? -19.203 12.648 12.172 1 90.12 148 MET A CA 1
ATOM 1096 C C . MET A 1 148 ? -18.609 13.477 13.305 1 90.12 148 MET A C 1
ATOM 1098 O O . MET A 1 148 ? -19.234 13.625 14.359 1 90.12 148 MET A O 1
ATOM 1102 N N . ALA A 1 149 ? -17.406 14.016 13.031 1 91.31 149 ALA A N 1
ATOM 1103 C CA . ALA A 1 149 ? -16.703 14.742 14.086 1 91.31 149 ALA A CA 1
ATOM 1104 C C . ALA A 1 149 ? -17.281 16.141 14.273 1 91.31 149 ALA A C 1
ATOM 1106 O O . ALA A 1 149 ? -17.156 16.734 15.344 1 91.31 149 ALA A O 1
ATOM 1107 N N . GLY A 1 150 ? -17.828 16.734 13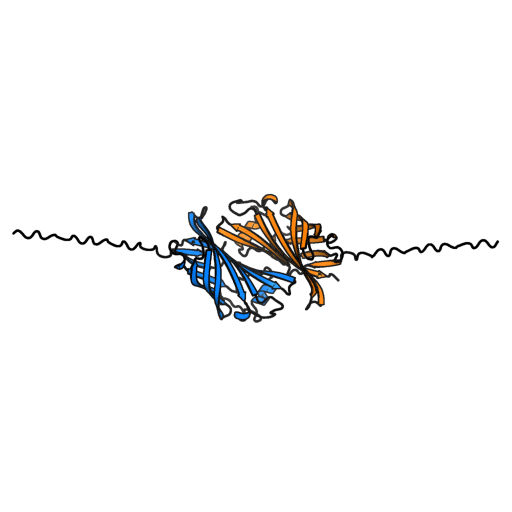.258 1 93.5 150 GLY A N 1
ATOM 1108 C CA . GLY A 1 150 ? -18.422 18.062 13.328 1 93.5 150 GLY A CA 1
ATOM 1109 C C . GLY A 1 150 ? -17.391 19.156 13.445 1 93.5 150 GLY A C 1
ATOM 1110 O O . GLY A 1 150 ? -17.625 20.172 14.109 1 93.5 150 GLY A O 1
ATOM 1111 N N . LYS A 1 151 ? -16.219 18.938 12.984 1 95.75 151 LYS A N 1
ATOM 1112 C CA . LYS A 1 151 ? -15.117 19.906 13 1 95.75 151 LYS A CA 1
ATOM 1113 C C . LYS A 1 151 ? -14.5 20.047 11.617 1 95.75 151 LYS A C 1
ATOM 1115 O O . LYS A 1 151 ? -14.602 19.141 10.781 1 95.75 151 LYS A O 1
ATOM 1120 N N . PRO A 1 152 ? -13.891 21.281 11.438 1 97.56 152 PRO A N 1
ATOM 1121 C CA . PRO A 1 152 ? -13.148 21.406 10.18 1 97.56 152 PRO A CA 1
ATOM 1122 C C . PRO A 1 152 ? -12.086 20.328 10.008 1 97.56 152 PRO A C 1
ATOM 1124 O O . PRO A 1 152 ? -11.367 20 10.953 1 97.56 152 PRO A O 1
ATOM 1127 N N . TRP A 1 153 ? -12.07 19.797 8.797 1 98.06 153 TRP A N 1
ATOM 1128 C CA . TRP A 1 153 ? -11.219 18.672 8.438 1 98.06 153 TRP A CA 1
ATOM 1129 C C . TRP A 1 153 ? -10.625 18.859 7.043 1 98.06 153 TRP A C 1
ATOM 1131 O O . TRP A 1 153 ? -11.18 19.594 6.223 1 98.06 153 TRP A O 1
ATOM 1141 N N . ALA A 1 154 ? -9.43 18.312 6.867 1 98.31 154 ALA A N 1
ATOM 1142 C CA . ALA A 1 154 ? -8.789 18.344 5.555 1 98.31 154 ALA A CA 1
ATOM 1143 C C . ALA A 1 154 ? -8.133 17.016 5.23 1 98.31 154 ALA A C 1
ATOM 1145 O O . ALA A 1 154 ? -7.648 16.312 6.125 1 98.31 154 ALA A O 1
ATOM 1146 N N . GLY A 1 155 ? -8.164 16.609 3.973 1 98.69 155 GLY A N 1
ATOM 1147 C CA . GLY A 1 155 ? -7.484 15.438 3.453 1 98.69 155 GLY A CA 1
ATOM 1148 C C . GLY A 1 155 ? -6.504 15.758 2.342 1 98.69 155 GLY A C 1
ATOM 1149 O O . GLY A 1 155 ? -6.777 16.594 1.486 1 98.69 155 GLY A O 1
ATOM 1150 N N . PHE A 1 156 ? -5.355 15.172 2.389 1 98.88 156 PHE A N 1
ATOM 1151 C CA . PHE A 1 156 ? -4.309 15.414 1.402 1 98.88 156 PHE A CA 1
ATOM 1152 C C . PHE A 1 156 ? -3.703 14.102 0.918 1 98.88 156 PHE A C 1
ATOM 1154 O O . PHE A 1 156 ? -3.584 13.148 1.688 1 98.88 156 PHE A O 1
ATOM 1161 N N . ASP A 1 157 ? -3.309 14.078 -0.343 1 98.94 157 ASP A N 1
ATOM 1162 C CA . ASP A 1 157 ? -2.402 13.078 -0.894 1 98.94 157 ASP A CA 1
ATOM 1163 C C . ASP A 1 157 ? -1.074 13.711 -1.309 1 98.94 157 ASP A C 1
ATOM 1165 O O . ASP A 1 157 ? -1.016 14.906 -1.612 1 98.94 157 ASP A O 1
ATOM 1169 N N . ALA A 1 158 ? -0.05 12.898 -1.294 1 98.94 158 ALA A N 1
ATOM 1170 C CA . ALA A 1 158 ? 1.24 13.328 -1.826 1 98.94 158 ALA A CA 1
ATOM 1171 C C . ALA A 1 158 ? 2.041 12.141 -2.352 1 98.94 158 ALA A C 1
ATOM 1173 O O . ALA A 1 158 ? 1.854 11.008 -1.899 1 98.94 158 ALA A O 1
ATOM 1174 N N . THR A 1 159 ? 2.887 12.383 -3.311 1 98.94 159 THR A N 1
ATOM 1175 C CA . THR A 1 159 ? 3.773 11.367 -3.859 1 98.94 159 THR A CA 1
ATOM 1176 C C . THR A 1 159 ? 5.188 11.914 -4.023 1 98.94 159 THR A C 1
ATOM 1178 O O . THR A 1 159 ? 5.375 13.117 -4.203 1 98.94 159 THR A O 1
ATOM 1181 N N . THR A 1 160 ? 6.113 11.094 -3.936 1 98.94 160 THR A N 1
ATOM 1182 C CA . THR A 1 160 ? 7.508 11.352 -4.273 1 98.94 160 THR A CA 1
ATOM 1183 C C . THR A 1 160 ? 8.289 10.047 -4.418 1 98.94 160 THR A C 1
ATOM 1185 O O . THR A 1 160 ? 7.734 8.969 -4.227 1 98.94 160 THR A O 1
ATOM 1188 N N . THR A 1 161 ? 9.445 10.117 -4.902 1 98.94 161 THR A N 1
ATOM 1189 C CA . THR A 1 161 ? 10.406 9.023 -4.91 1 98.94 161 THR A CA 1
ATOM 1190 C C . THR A 1 161 ? 11.688 9.43 -4.188 1 98.94 161 THR A C 1
ATOM 1192 O O . THR A 1 161 ? 12.227 10.516 -4.426 1 98.94 161 THR A O 1
ATOM 1195 N N . VAL A 1 162 ? 12.117 8.602 -3.281 1 98.88 162 VAL A N 1
ATOM 1196 C CA . VAL A 1 162 ? 13.391 8.859 -2.605 1 98.88 162 VAL A CA 1
ATOM 1197 C C . VAL A 1 162 ? 14.398 7.785 -2.98 1 98.88 162 VAL A C 1
ATOM 1199 O O . VAL A 1 162 ? 14.031 6.699 -3.432 1 98.88 162 VAL A O 1
ATOM 1202 N N . VAL A 1 163 ? 15.641 8.133 -2.859 1 98.88 163 VAL A N 1
ATOM 1203 C CA . VAL A 1 163 ? 16.734 7.203 -3.09 1 98.88 163 VAL A CA 1
ATOM 1204 C C . VAL A 1 163 ? 17.328 6.762 -1.752 1 98.88 163 VAL A C 1
ATOM 1206 O O . VAL A 1 163 ? 17.984 7.547 -1.062 1 98.88 163 VAL A O 1
ATOM 1209 N N . ARG A 1 164 ? 17.156 5.527 -1.428 1 98.81 164 ARG A N 1
ATOM 1210 C CA . ARG A 1 164 ? 17.438 5.062 -0.074 1 98.81 164 ARG A CA 1
ATOM 1211 C C . ARG A 1 164 ? 18.938 5.074 0.205 1 98.81 164 ARG A C 1
ATOM 1213 O O . ARG A 1 164 ? 19.359 5.242 1.35 1 98.81 164 ARG A O 1
ATOM 1220 N N . SER A 1 165 ? 19.75 4.926 -0.835 1 98.75 165 SER A N 1
ATOM 1221 C CA . SER A 1 165 ? 21.188 4.984 -0.634 1 98.75 165 SER A CA 1
ATOM 1222 C C . SER A 1 165 ? 21.625 6.363 -0.152 1 98.75 165 SER A C 1
ATOM 1224 O O . SER A 1 165 ? 22.672 6.504 0.486 1 98.75 165 SER A O 1
ATOM 1226 N N . ASP A 1 166 ? 20.891 7.406 -0.458 1 98.69 166 ASP A N 1
ATOM 1227 C CA . ASP A 1 166 ? 21.188 8.75 0.038 1 98.69 166 ASP A CA 1
ATOM 1228 C C . ASP A 1 166 ? 21.094 8.805 1.562 1 98.69 166 ASP A C 1
ATOM 1230 O O . ASP A 1 166 ? 21.594 9.742 2.186 1 98.69 166 ASP A O 1
ATOM 1234 N N . PHE A 1 167 ? 20.516 7.844 2.199 1 98.81 167 PHE A N 1
ATOM 1235 C CA . PHE A 1 167 ? 20.281 7.82 3.641 1 98.81 167 PHE A CA 1
ATOM 1236 C C . PHE A 1 167 ? 21.031 6.656 4.285 1 98.81 167 PHE A C 1
ATOM 1238 O O . PHE A 1 167 ? 20.656 6.195 5.367 1 98.81 167 PHE A O 1
ATOM 1245 N N . ASN A 1 168 ? 21.984 6.117 3.627 1 98.56 168 ASN A N 1
ATOM 1246 C CA . ASN A 1 168 ? 22.812 5.008 4.086 1 98.56 168 ASN A CA 1
ATOM 1247 C C . ASN A 1 168 ? 22 3.73 4.258 1 98.56 168 ASN A C 1
ATOM 1249 O O . ASN A 1 168 ? 22.234 2.965 5.191 1 98.56 168 ASN A O 1
ATOM 1253 N N . LEU A 1 169 ? 21.078 3.535 3.373 1 98.75 169 LEU A N 1
ATOM 1254 C CA . LEU A 1 169 ? 20.219 2.365 3.387 1 98.75 169 LEU A CA 1
ATOM 1255 C C . LEU A 1 169 ? 20.297 1.615 2.061 1 98.75 169 LEU A C 1
ATOM 1257 O O . LEU A 1 169 ? 19.281 1.102 1.573 1 98.75 169 LEU A O 1
ATOM 1261 N N . GLY A 1 170 ? 21.391 1.569 1.438 1 98.62 170 GLY A N 1
ATOM 1262 C CA . GLY A 1 170 ? 21.516 1.129 0.059 1 98.62 170 GLY A CA 1
ATOM 1263 C C . GLY A 1 170 ? 21.953 -0.32 -0.066 1 98.62 170 GLY A C 1
ATOM 1264 O O . GLY A 1 170 ? 22.328 -0.77 -1.149 1 98.62 170 GLY A O 1
ATOM 1265 N N . LYS A 1 171 ? 21.953 -1.145 1.046 1 98.31 171 LYS A N 1
ATOM 1266 C CA . LYS A 1 171 ? 22.375 -2.539 0.957 1 98.31 171 LYS A CA 1
ATOM 1267 C C . LYS A 1 171 ? 21.594 -3.283 -0.115 1 98.31 171 LYS A C 1
ATOM 1269 O O . LYS A 1 171 ? 20.375 -3.127 -0.216 1 98.31 171 LYS A O 1
ATOM 1274 N N . PHE A 1 172 ? 22.25 -4.121 -1.015 1 97.94 172 PHE A N 1
ATOM 1275 C CA . PHE A 1 172 ? 21.734 -5.012 -2.043 1 97.94 172 PHE A CA 1
ATOM 1276 C C . PHE A 1 172 ? 21.266 -4.219 -3.262 1 97.94 172 PHE A C 1
ATOM 1278 O O . PHE A 1 172 ? 20.734 -4.789 -4.215 1 97.94 172 PHE A O 1
ATOM 1285 N N . ALA A 1 173 ? 21.375 -2.875 -3.248 1 97.62 173 ALA A N 1
ATOM 1286 C CA . ALA A 1 173 ? 21.156 -2.133 -4.484 1 97.62 173 ALA A CA 1
ATOM 1287 C C . ALA A 1 173 ? 22.203 -2.486 -5.531 1 97.62 173 ALA A C 1
ATOM 1289 O O . ALA A 1 173 ? 23.375 -2.684 -5.203 1 97.62 173 ALA A O 1
ATOM 1290 N N . PRO A 1 174 ? 21.797 -2.623 -6.75 1 95.88 174 PRO A N 1
ATOM 1291 C CA . PRO A 1 174 ? 20.484 -2.326 -7.332 1 95.88 174 PRO A CA 1
ATOM 1292 C C . PRO A 1 174 ? 19.594 -3.564 -7.465 1 95.88 174 PRO A C 1
ATOM 1294 O O . PRO A 1 174 ? 18.547 -3.51 -8.102 1 95.88 174 PRO A O 1
ATOM 1297 N N . PHE A 1 175 ? 20.031 -4.777 -6.918 1 96 175 PHE A N 1
ATOM 1298 C CA . PHE A 1 175 ? 19.203 -5.973 -6.996 1 96 175 PHE A CA 1
ATOM 1299 C C . PHE A 1 175 ? 17.844 -5.727 -6.348 1 96 175 PHE A C 1
ATOM 1301 O O . PHE A 1 175 ? 16.812 -6.098 -6.906 1 96 175 PHE A O 1
ATOM 1308 N N . VAL A 1 176 ? 17.922 -5.16 -5.176 1 97.88 176 VAL A N 1
ATOM 1309 C CA . VAL A 1 176 ? 16.734 -4.531 -4.598 1 97.88 176 VAL A CA 1
ATOM 1310 C C . VAL A 1 176 ? 16.719 -3.045 -4.945 1 97.88 176 VAL A C 1
ATOM 1312 O O . VAL A 1 176 ? 17.719 -2.338 -4.715 1 97.88 176 VAL A O 1
ATOM 1315 N N . GLY A 1 177 ? 15.688 -2.6 -5.52 1 98.56 177 GLY A N 1
ATOM 1316 C CA . GLY A 1 177 ? 15.633 -1.252 -6.062 1 98.56 177 GLY A CA 1
ATOM 1317 C C . GLY A 1 177 ? 16.094 -0.193 -5.078 1 98.56 177 GLY A C 1
ATOM 1318 O O . GLY A 1 177 ? 15.719 -0.229 -3.9 1 98.56 177 GLY A O 1
ATOM 1319 N N . ASP A 1 178 ? 16.875 0.769 -5.609 1 98.81 178 ASP A N 1
ATOM 1320 C CA . ASP A 1 178 ? 17.359 1.876 -4.785 1 98.81 178 ASP A CA 1
ATOM 1321 C C . ASP A 1 178 ? 16.281 2.961 -4.648 1 98.81 178 ASP A C 1
ATOM 1323 O O . ASP A 1 178 ? 16.234 3.67 -3.641 1 98.81 178 ASP A O 1
ATOM 1327 N N . GLU A 1 179 ? 15.5 3.111 -5.672 1 98.88 179 GLU A N 1
ATOM 1328 C CA . GLU A 1 179 ? 14.383 4.051 -5.633 1 98.88 179 GLU A CA 1
ATOM 1329 C C . GLU A 1 179 ? 13.219 3.484 -4.828 1 98.88 179 GLU A C 1
ATOM 1331 O O . GLU A 1 179 ? 12.82 2.336 -5.027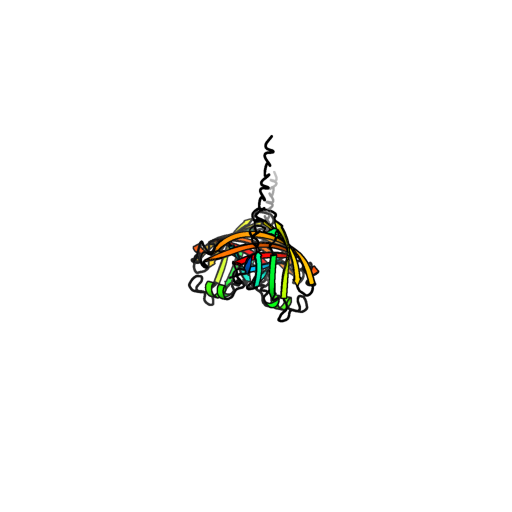 1 98.88 179 GLU A O 1
ATOM 1336 N N . VAL A 1 180 ? 12.758 4.258 -3.889 1 98.94 180 VAL A N 1
ATOM 1337 C CA . VAL A 1 180 ? 11.586 3.934 -3.084 1 98.94 180 VAL A CA 1
ATOM 1338 C C . VAL A 1 180 ? 10.461 4.922 -3.387 1 98.94 180 VAL A C 1
ATOM 1340 O O . VAL A 1 180 ? 10.617 6.129 -3.184 1 98.94 180 VAL A O 1
ATOM 1343 N N . GLU A 1 181 ? 9.367 4.395 -3.902 1 98.94 181 GLU A N 1
ATOM 1344 C CA . GLU A 1 181 ? 8.203 5.23 -4.168 1 98.94 181 GLU A CA 1
ATOM 1345 C C . GLU A 1 181 ? 7.367 5.438 -2.908 1 98.94 181 GLU A C 1
ATOM 1347 O O . GLU A 1 181 ? 7.125 4.488 -2.156 1 98.94 181 GLU A O 1
ATOM 1352 N N . LEU A 1 182 ? 6.992 6.66 -2.695 1 98.94 182 LEU A N 1
ATOM 1353 C CA . LEU A 1 182 ? 6.129 6.996 -1.566 1 98.94 182 LEU A CA 1
ATOM 1354 C C . LEU A 1 182 ? 4.758 7.457 -2.047 1 98.94 182 LEU A C 1
ATOM 1356 O O . LEU A 1 182 ? 4.66 8.273 -2.963 1 98.94 182 LEU A O 1
ATOM 1360 N N . ARG A 1 183 ? 3.748 6.918 -1.476 1 98.94 183 ARG A N 1
ATOM 1361 C CA . ARG A 1 183 ? 2.369 7.395 -1.559 1 98.94 183 ARG A CA 1
ATOM 1362 C C . ARG A 1 183 ? 1.826 7.742 -0.178 1 98.94 183 ARG A C 1
ATOM 1364 O O . ARG A 1 183 ? 1.68 6.867 0.678 1 98.94 183 ARG A O 1
ATOM 1371 N N . ILE A 1 184 ? 1.526 8.945 -0.007 1 98.94 184 ILE A N 1
ATOM 1372 C CA . ILE A 1 184 ? 1.104 9.477 1.283 1 98.94 184 ILE A CA 1
ATOM 1373 C C . ILE A 1 184 ? -0.362 9.898 1.213 1 98.94 184 ILE A C 1
ATOM 1375 O O . ILE A 1 184 ? -0.776 10.57 0.266 1 98.94 184 ILE A O 1
ATOM 1379 N N . SER A 1 185 ? -1.18 9.461 2.115 1 98.94 185 SER A N 1
ATOM 1380 C CA . SER A 1 185 ? -2.557 9.914 2.275 1 98.94 185 SER A CA 1
ATOM 1381 C C . SER A 1 185 ? -2.873 10.219 3.736 1 98.94 185 SER A C 1
ATOM 1383 O O . SER A 1 185 ? -2.686 9.359 4.605 1 98.94 185 SER A O 1
ATOM 1385 N N . VAL A 1 186 ? -3.318 11.477 4 1 98.88 186 VAL A N 1
ATOM 1386 C CA . VAL A 1 186 ? -3.51 11.859 5.395 1 98.88 186 VAL A CA 1
ATOM 1387 C C . VAL A 1 186 ? -4.832 12.609 5.547 1 98.88 186 VAL A C 1
ATOM 1389 O O . VAL A 1 186 ? -5.316 13.219 4.59 1 98.88 186 VAL A O 1
ATOM 1392 N N . GLU A 1 187 ? -5.375 12.531 6.672 1 98.75 187 GLU A N 1
ATOM 1393 C CA . GLU A 1 187 ? -6.441 13.391 7.176 1 98.75 187 GLU A CA 1
ATOM 1394 C C . GLU A 1 187 ? -5.98 14.18 8.398 1 98.75 187 GLU A C 1
ATOM 1396 O O . GLU A 1 187 ? -5.172 13.695 9.195 1 98.75 187 GLU A O 1
ATOM 1401 N N . ALA A 1 188 ? -6.512 15.344 8.516 1 98.75 188 ALA A N 1
ATOM 1402 C CA . ALA A 1 188 ? -6.164 16.188 9.656 1 98.75 188 ALA A CA 1
ATOM 1403 C C . ALA A 1 188 ? -7.375 16.969 10.148 1 98.75 188 ALA A C 1
ATOM 1405 O O . ALA A 1 188 ? -8.188 17.453 9.352 1 98.75 188 ALA A O 1
ATOM 1406 N N . MET A 1 189 ? -7.414 17.094 11.391 1 98.5 189 MET A N 1
ATOM 1407 C CA . MET A 1 189 ? -8.5 17.797 12.055 1 98.5 189 MET A CA 1
ATOM 1408 C C . MET A 1 189 ? -8.008 19.125 12.633 1 98.5 189 MET A C 1
ATOM 1410 O O . MET A 1 189 ? -6.922 19.188 13.211 1 98.5 189 MET A O 1
ATOM 1414 N N . LYS A 1 190 ? -8.867 20.172 12.523 1 97.94 190 LYS A N 1
ATOM 1415 C CA . LYS A 1 190 ? -8.508 21.438 13.156 1 97.94 190 LYS A CA 1
ATOM 1416 C C . LYS A 1 190 ? -8.367 21.266 14.672 1 97.94 190 LYS A C 1
ATOM 1418 O O . LYS A 1 190 ? -9.234 20.688 15.32 1 97.94 190 LYS A O 1
ATOM 1423 N N . ALA A 1 191 ? -7.27 21.828 15.109 1 97.38 191 ALA A N 1
ATOM 1424 C CA . ALA A 1 191 ? -7.023 21.766 16.547 1 97.38 191 ALA A CA 1
ATOM 1425 C C . ALA A 1 191 ? -7.953 22.703 17.312 1 97.38 191 ALA A C 1
ATOM 1427 O O . ALA A 1 191 ? -8.445 23.688 16.734 1 97.38 191 ALA A O 1
ATOM 1428 N N . ASP A 1 192 ? -8.25 22.422 18.641 1 91.56 192 ASP A N 1
ATOM 1429 C CA . ASP A 1 192 ? -9.109 23.25 19.469 1 91.56 192 ASP A CA 1
ATOM 1430 C C . ASP A 1 192 ? -8.43 24.578 19.812 1 91.56 192 ASP A C 1
ATOM 1432 O O . ASP A 1 192 ? -7.199 24.641 19.891 1 91.56 192 ASP A O 1
ATOM 1436 N N . MET B 1 1 ? 6.016 -57.344 -72.375 1 37.12 1 MET B N 1
ATOM 1437 C CA . MET B 1 1 ? 5.727 -56.031 -71.812 1 37.12 1 MET B CA 1
ATOM 1438 C C . MET B 1 1 ? 5.676 -56.094 -70.312 1 37.12 1 MET B C 1
ATOM 1440 O O . MET B 1 1 ? 4.828 -56.781 -69.75 1 37.12 1 MET B O 1
ATOM 1444 N N . LYS B 1 2 ? 6.906 -56.031 -69.625 1 45.03 2 LYS B N 1
ATOM 1445 C CA . LYS B 1 2 ? 7.207 -56.094 -68.188 1 45.03 2 LYS B CA 1
ATOM 1446 C C . LYS B 1 2 ? 6.461 -55 -67.438 1 45.03 2 LYS B C 1
ATOM 1448 O O . LYS B 1 2 ? 6.555 -53.812 -67.812 1 45.03 2 LYS B O 1
ATOM 1453 N N . SER B 1 3 ? 5.25 -55.188 -66.875 1 46.69 3 SER B N 1
ATOM 1454 C CA . SER B 1 3 ? 4.453 -54.312 -66 1 46.69 3 SER B CA 1
ATOM 1455 C C . SER B 1 3 ? 5.242 -53.844 -64.812 1 46.69 3 SER B C 1
ATOM 1457 O O . SER B 1 3 ? 5.766 -54.656 -64.062 1 46.69 3 SER B O 1
ATOM 1459 N N . THR B 1 4 ? 6.031 -52.75 -64.875 1 49.69 4 THR B N 1
ATOM 1460 C CA . THR B 1 4 ? 6.738 -52.062 -63.812 1 49.69 4 THR B CA 1
ATOM 1461 C C . THR B 1 4 ? 5.781 -51.688 -62.688 1 49.69 4 THR B C 1
ATOM 1463 O O . THR B 1 4 ? 4.832 -50.906 -62.906 1 49.69 4 THR B O 1
ATOM 1466 N N . ARG B 1 5 ? 5.457 -52.531 -61.719 1 50.91 5 ARG B N 1
ATOM 1467 C CA . ARG B 1 5 ? 4.734 -52.188 -60.5 1 50.91 5 ARG B CA 1
ATOM 1468 C C . ARG B 1 5 ? 5.395 -51.031 -59.781 1 50.91 5 ARG B C 1
ATOM 1470 O O . ARG B 1 5 ? 6.578 -51.062 -59.438 1 50.91 5 ARG B O 1
ATOM 1477 N N . LEU B 1 6 ? 4.988 -49.75 -60.125 1 47.88 6 LEU B N 1
ATOM 1478 C CA . LEU B 1 6 ? 5.34 -48.562 -59.375 1 47.88 6 LEU B CA 1
ATOM 1479 C C . LEU B 1 6 ? 4.93 -48.656 -57.906 1 47.88 6 LEU B C 1
ATOM 1481 O O . LEU B 1 6 ? 3.744 -48.812 -57.625 1 47.88 6 LEU B O 1
ATOM 1485 N N . ALA B 1 7 ? 5.727 -49.25 -57.031 1 50.5 7 ALA B N 1
ATOM 1486 C CA . ALA B 1 7 ? 5.523 -49.188 -55.594 1 50.5 7 ALA B CA 1
ATOM 1487 C C . ALA B 1 7 ? 5.426 -47.75 -55.094 1 50.5 7 ALA B C 1
ATOM 1489 O O . ALA B 1 7 ? 6.352 -46.969 -55.281 1 50.5 7 ALA B O 1
ATOM 1490 N N . ALA B 1 8 ? 4.23 -47.125 -55.062 1 47.56 8 ALA B N 1
ATOM 1491 C CA . ALA B 1 8 ? 3.977 -45.875 -54.406 1 47.56 8 ALA B CA 1
ATOM 1492 C C . ALA B 1 8 ? 4.379 -45.938 -52.906 1 47.56 8 ALA B C 1
ATOM 1494 O O . ALA B 1 8 ? 3.848 -46.75 -52.156 1 47.56 8 ALA B O 1
ATOM 1495 N N . ALA B 1 9 ? 5.613 -45.656 -52.594 1 50.28 9 ALA B N 1
ATOM 1496 C CA . ALA B 1 9 ? 6.016 -45.469 -51.188 1 50.28 9 ALA B CA 1
ATOM 1497 C C . ALA B 1 9 ? 5.176 -44.375 -50.531 1 50.28 9 ALA B C 1
ATOM 1499 O O . ALA B 1 9 ? 5.18 -43.219 -50.969 1 50.28 9 ALA B O 1
ATOM 1500 N N . LEU B 1 10 ? 4 -44.75 -49.938 1 48.09 10 LEU B N 1
ATOM 1501 C CA . LEU B 1 10 ? 3.285 -43.812 -49.062 1 48.09 10 LEU B CA 1
ATOM 1502 C C . LEU B 1 10 ? 4.211 -43.281 -47.969 1 48.09 10 LEU B C 1
ATOM 1504 O O . LEU B 1 10 ? 4.742 -44.031 -47.156 1 48.09 10 LEU B O 1
ATOM 1508 N N . ILE B 1 11 ? 4.883 -42.156 -48.188 1 49.25 11 ILE B N 1
ATOM 1509 C CA . ILE B 1 11 ? 5.586 -41.375 -47.156 1 49.25 11 ILE B CA 1
ATOM 1510 C C . ILE B 1 11 ? 4.633 -41.062 -46 1 49.25 11 ILE B C 1
ATOM 1512 O O . ILE B 1 11 ? 3.664 -40.312 -46.188 1 49.25 11 ILE B O 1
ATOM 1516 N N . LEU B 1 12 ? 4.402 -42 -45.062 1 50.34 12 LEU B N 1
ATOM 1517 C CA . LEU B 1 12 ? 3.785 -41.625 -43.812 1 50.34 12 LEU B CA 1
ATOM 1518 C C . LEU B 1 12 ? 4.535 -40.469 -43.156 1 50.34 12 LEU B C 1
ATOM 1520 O O . LEU B 1 12 ? 5.672 -40.625 -42.719 1 50.34 12 LEU B O 1
ATOM 1524 N N . ALA B 1 13 ? 4.32 -39.25 -43.531 1 50.31 13 ALA B N 1
ATOM 1525 C CA . ALA B 1 13 ? 4.762 -38.062 -42.781 1 50.31 13 ALA B CA 1
ATOM 1526 C C . ALA B 1 13 ? 4.305 -38.156 -41.344 1 50.31 13 ALA B C 1
ATOM 1528 O O . ALA B 1 13 ? 3.102 -38.156 -41.062 1 50.31 13 ALA B O 1
ATOM 1529 N N . GLY B 1 14 ? 4.988 -38.844 -40.5 1 49 14 GLY B N 1
ATOM 1530 C CA . GLY B 1 14 ? 4.742 -38.75 -39.094 1 49 14 GLY B CA 1
ATOM 1531 C C . GLY B 1 14 ? 4.504 -37.312 -38.625 1 49 14 GLY B C 1
ATOM 1532 O O . GLY B 1 14 ? 5.391 -36.469 -38.719 1 49 14 GLY B O 1
ATOM 1533 N N . LEU B 1 15 ? 3.295 -36.781 -38.656 1 48.94 15 LEU B N 1
ATOM 1534 C CA . LEU B 1 15 ? 2.977 -35.562 -37.906 1 48.94 15 LEU B CA 1
ATOM 1535 C C . LEU B 1 15 ? 3.541 -35.656 -36.5 1 48.94 15 LEU B C 1
ATOM 1537 O O . LEU B 1 15 ? 3.037 -36.406 -35.656 1 48.94 15 LEU B O 1
ATOM 1541 N N . ALA B 1 16 ? 4.801 -35.406 -36.312 1 49.5 16 ALA B N 1
ATOM 1542 C CA . ALA B 1 16 ? 5.285 -35.125 -34.969 1 49.5 16 ALA B CA 1
ATOM 1543 C C . ALA B 1 16 ? 4.348 -34.188 -34.219 1 49.5 16 ALA B C 1
ATOM 1545 O O . ALA B 1 16 ? 4.234 -33.031 -34.562 1 49.5 16 ALA B O 1
ATOM 1546 N N . SER B 1 17 ? 3.275 -34.625 -33.656 1 49.59 17 SER B N 1
ATOM 1547 C CA . SER B 1 17 ? 2.566 -33.781 -32.719 1 49.59 17 SER B CA 1
ATOM 1548 C C . SER B 1 17 ? 3.539 -33.062 -31.797 1 49.59 17 SER B C 1
ATOM 1550 O O . SER B 1 17 ? 4.352 -33.688 -31.109 1 49.59 17 SER B O 1
ATOM 1552 N N . ALA B 1 18 ? 4.012 -31.938 -32.188 1 49.69 18 ALA B N 1
ATOM 1553 C CA . ALA B 1 18 ? 4.746 -31.125 -31.219 1 49.69 18 ALA B CA 1
ATOM 1554 C C . ALA B 1 18 ? 4.168 -31.266 -29.812 1 49.69 18 ALA B C 1
ATOM 1556 O O . ALA B 1 18 ? 3.004 -30.953 -29.578 1 49.69 18 ALA B O 1
ATOM 1557 N N . ALA B 1 19 ? 4.504 -32.25 -29.047 1 51.38 19 ALA B N 1
ATOM 1558 C CA . ALA B 1 19 ? 4.141 -32.375 -27.641 1 51.38 19 ALA B CA 1
ATOM 1559 C C . ALA B 1 19 ? 4.137 -31 -26.953 1 51.38 19 ALA B C 1
ATOM 1561 O O . ALA B 1 19 ? 5.191 -30.391 -26.766 1 51.38 19 ALA B O 1
ATOM 1562 N N . THR B 1 20 ? 3.033 -30.156 -27.203 1 59 20 THR B N 1
ATOM 1563 C CA . THR B 1 20 ? 2.912 -28.938 -26.406 1 59 20 THR B CA 1
ATOM 1564 C C . THR B 1 20 ? 3.291 -29.203 -24.953 1 59 20 THR B C 1
ATOM 1566 O O . THR B 1 20 ? 2.92 -30.234 -24.391 1 59 20 THR B O 1
ATOM 1569 N N . ALA B 1 21 ? 4.441 -28.75 -24.547 1 70.31 21 ALA B N 1
ATOM 1570 C CA . ALA B 1 21 ? 4.91 -28.938 -23.172 1 70.31 21 ALA B CA 1
ATOM 1571 C C . ALA B 1 21 ? 3.801 -28.641 -22.172 1 70.31 21 ALA B C 1
ATOM 1573 O O . ALA B 1 21 ? 3.066 -27.656 -22.312 1 70.31 21 ALA B O 1
ATOM 1574 N N . ALA B 1 22 ? 3.379 -29.641 -21.234 1 87.5 22 ALA B N 1
ATOM 1575 C CA . ALA B 1 22 ? 2.398 -29.531 -20.156 1 87.5 22 ALA B CA 1
ATOM 1576 C C . ALA B 1 22 ? 2.736 -28.359 -19.219 1 87.5 22 ALA B C 1
ATOM 1578 O O . ALA B 1 22 ? 3.906 -28 -19.078 1 87.5 22 ALA B O 1
ATOM 1579 N N . PRO B 1 23 ? 1.662 -27.594 -18.719 1 94.5 23 PRO B N 1
ATOM 1580 C CA . PRO B 1 23 ? 1.929 -26.562 -17.719 1 94.5 23 PRO B CA 1
ATOM 1581 C C . PRO B 1 23 ? 2.844 -27.047 -16.594 1 94.5 23 PRO B C 1
ATOM 1583 O O . PRO B 1 23 ? 2.758 -28.203 -16.172 1 94.5 23 PRO B O 1
ATOM 1586 N N . GLU B 1 24 ? 3.734 -26.219 -16.25 1 97.19 24 GLU B N 1
ATOM 1587 C CA . GLU B 1 24 ? 4.641 -26.484 -15.133 1 97.19 24 GLU B CA 1
ATOM 1588 C C . GLU B 1 24 ? 4.176 -25.781 -13.859 1 97.19 24 GLU B C 1
ATOM 1590 O O . GLU B 1 24 ? 3.674 -24.656 -13.914 1 97.19 24 GLU B O 1
ATOM 1595 N N . LYS B 1 25 ? 4.426 -26.453 -12.711 1 98.44 25 LYS B N 1
ATOM 1596 C CA . LYS B 1 25 ? 3.961 -25.938 -11.43 1 98.44 25 LYS B CA 1
ATOM 1597 C C . LYS B 1 25 ? 4.949 -24.922 -10.852 1 98.44 25 LYS B C 1
ATOM 1599 O O . LYS B 1 25 ? 6.148 -25.203 -10.758 1 98.44 25 LYS B O 1
ATOM 1604 N N . TYR B 1 26 ? 4.492 -23.797 -10.562 1 98.62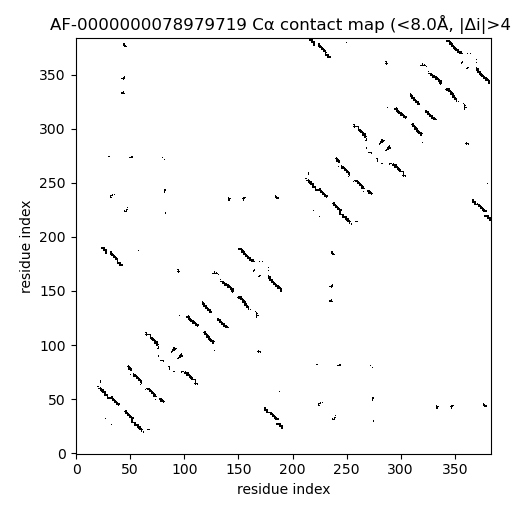 26 TYR B N 1
ATOM 1605 C CA . TYR B 1 26 ? 5.203 -22.781 -9.805 1 98.62 26 TYR B CA 1
ATOM 1606 C C . TYR B 1 26 ? 4.512 -22.516 -8.469 1 98.62 26 TYR B C 1
ATOM 1608 O O . TYR B 1 26 ? 3.281 -22.469 -8.398 1 98.62 26 TYR B O 1
ATOM 1616 N N . LEU B 1 27 ? 5.285 -22.312 -7.383 1 98.75 27 LEU B N 1
ATOM 1617 C CA . LEU B 1 27 ? 4.777 -21.969 -6.059 1 98.75 27 LEU B CA 1
ATOM 1618 C C . LEU B 1 27 ? 5.102 -20.531 -5.703 1 98.75 27 LEU B C 1
ATOM 1620 O O . LEU B 1 27 ? 6.227 -20.078 -5.91 1 98.75 27 LEU B O 1
ATOM 1624 N N . LEU B 1 28 ? 4.137 -19.891 -5.176 1 98.69 28 LEU B N 1
ATOM 1625 C CA . LEU B 1 28 ? 4.359 -18.5 -4.789 1 98.69 28 LEU B CA 1
ATOM 1626 C C . LEU B 1 28 ? 5.41 -18.406 -3.688 1 98.69 28 LEU B C 1
ATOM 1628 O O . LEU B 1 28 ? 5.414 -19.219 -2.756 1 98.69 28 LEU B O 1
ATOM 1632 N N . ASP B 1 29 ? 6.344 -17.453 -3.83 1 98.25 29 ASP B N 1
ATOM 1633 C CA . ASP B 1 29 ? 7.211 -17.031 -2.734 1 98.25 29 ASP B CA 1
ATOM 1634 C C . ASP B 1 29 ? 6.449 -16.172 -1.725 1 98.25 29 ASP B C 1
ATOM 1636 O O . ASP B 1 29 ? 6.199 -14.992 -1.969 1 98.25 29 ASP B O 1
ATOM 1640 N N . SER B 1 30 ? 6.172 -16.656 -0.615 1 97.81 30 SER B N 1
ATOM 1641 C CA . SER B 1 30 ? 5.312 -16 0.369 1 97.81 30 SER B CA 1
ATOM 1642 C C . SER B 1 30 ? 5.898 -14.664 0.815 1 97.81 30 SER B C 1
ATOM 1644 O O . SER B 1 30 ? 5.16 -13.734 1.144 1 97.81 30 SER B O 1
ATOM 1646 N N . SER B 1 31 ? 7.164 -14.555 0.827 1 97.44 31 SER B N 1
ATOM 1647 C CA . SER B 1 31 ? 7.805 -13.344 1.329 1 97.44 31 SER B CA 1
ATOM 1648 C C . SER B 1 31 ? 7.777 -12.234 0.285 1 97.44 31 SER B C 1
ATOM 1650 O O . SER B 1 31 ? 8.016 -11.062 0.606 1 97.44 31 SER B O 1
ATOM 1652 N N . HIS B 1 32 ? 7.504 -12.531 -0.972 1 98.19 32 HIS B N 1
ATOM 1653 C CA . HIS B 1 32 ? 7.5 -11.539 -2.039 1 98.19 32 HIS B CA 1
ATOM 1654 C C . HIS B 1 32 ? 6.207 -11.602 -2.846 1 98.19 32 HIS B C 1
ATOM 1656 O O . HIS B 1 32 ? 6.223 -11.422 -4.062 1 98.19 32 HIS B O 1
ATOM 1662 N N . SER B 1 33 ? 5.176 -12.016 -2.201 1 98.69 33 SER B N 1
ATOM 1663 C CA . SER B 1 33 ? 3.832 -11.992 -2.768 1 98.69 33 SER B CA 1
ATOM 1664 C C . SER B 1 33 ? 2.869 -11.219 -1.873 1 98.69 33 SER B C 1
ATOM 1666 O O . SER B 1 33 ? 2.748 -11.508 -0.682 1 98.69 33 SER B O 1
ATOM 1668 N N . GLN B 1 34 ? 2.268 -10.203 -2.475 1 98.81 34 GLN B N 1
ATOM 1669 C CA . GLN B 1 34 ? 1.371 -9.344 -1.709 1 98.81 34 GLN B CA 1
ATOM 1670 C C . GLN B 1 34 ? 0.127 -8.992 -2.52 1 98.81 34 GLN B C 1
ATOM 1672 O O . GLN B 1 34 ? 0.194 -8.859 -3.742 1 98.81 34 GLN B O 1
ATOM 1677 N N . VAL B 1 35 ? -1.017 -8.875 -1.848 1 98.94 35 VAL B N 1
ATOM 1678 C CA . VAL B 1 35 ? -2.209 -8.18 -2.316 1 98.94 35 VAL B CA 1
ATOM 1679 C C . VAL B 1 35 ? -2.404 -6.895 -1.512 1 98.94 35 VAL B C 1
ATOM 1681 O O . VAL B 1 35 ? -2.652 -6.941 -0.305 1 98.94 35 VAL B O 1
ATOM 1684 N N . VAL B 1 36 ? -2.252 -5.805 -2.15 1 98.94 36 VAL B N 1
ATOM 1685 C CA . VAL B 1 36 ? -2.488 -4.5 -1.541 1 98.94 36 VAL B CA 1
ATOM 1686 C C . VAL B 1 36 ? -3.861 -3.979 -1.952 1 98.94 36 VAL B C 1
ATOM 1688 O O . VAL B 1 36 ? -4.223 -4.023 -3.131 1 98.94 36 VAL B O 1
ATOM 1691 N N . PHE B 1 37 ? -4.66 -3.537 -0.991 1 98.94 37 PHE B N 1
ATOM 1692 C CA . PHE B 1 37 ? -5.988 -3.021 -1.291 1 98.94 37 PHE B CA 1
ATOM 1693 C C . PHE B 1 37 ? -6.168 -1.621 -0.717 1 98.94 37 PHE B C 1
ATOM 1695 O O . PHE B 1 37 ? -5.559 -1.277 0.298 1 98.94 37 PHE B O 1
ATOM 1702 N N . SER B 1 38 ? -6.949 -0.878 -1.334 1 98.94 38 SER B N 1
ATOM 1703 C CA . SER B 1 38 ? -7.18 0.489 -0.876 1 98.94 38 SER B CA 1
ATOM 1704 C C . SER B 1 38 ? -8.609 0.938 -1.164 1 98.94 38 SER B C 1
ATOM 1706 O O . SER B 1 38 ? -9.242 0.439 -2.094 1 98.94 38 SER B O 1
ATOM 1708 N N . TYR B 1 39 ? -9.102 1.853 -0.398 1 98.88 39 TYR B N 1
ATOM 1709 C CA . TYR 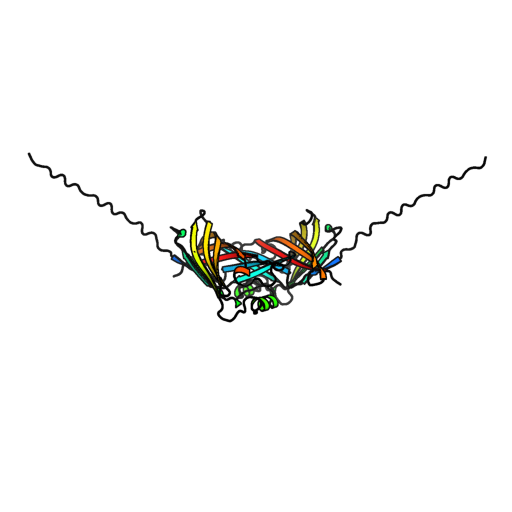B 1 39 ? -10.43 2.428 -0.555 1 98.88 39 TYR B CA 1
ATOM 1710 C C . TYR B 1 39 ? -10.461 3.873 -0.07 1 98.88 39 TYR B C 1
ATOM 1712 O O . TYR B 1 39 ? -9.609 4.285 0.721 1 98.88 39 TYR B O 1
ATOM 1720 N N . ASN B 1 40 ? -11.414 4.559 -0.565 1 98.75 40 ASN B N 1
ATOM 1721 C CA . ASN B 1 40 ? -11.578 5.969 -0.218 1 98.75 40 ASN B CA 1
ATOM 1722 C C . ASN B 1 40 ? -12.289 6.137 1.119 1 98.75 40 ASN B C 1
ATOM 1724 O O . ASN B 1 40 ? -13.266 5.438 1.4 1 98.75 40 ASN B O 1
ATOM 1728 N N . HIS B 1 41 ? -11.867 7.043 1.964 1 98.56 41 HIS B N 1
ATOM 1729 C CA . HIS B 1 41 ? -12.516 7.367 3.229 1 98.56 41 HIS B CA 1
ATOM 1730 C C . HIS B 1 41 ? -13.102 8.773 3.201 1 98.56 41 HIS B C 1
ATOM 1732 O O . HIS B 1 41 ? -12.375 9.758 3.326 1 98.56 41 HIS B O 1
ATOM 1738 N N . LEU B 1 42 ? -14.398 8.969 2.92 1 97.75 42 LEU B N 1
ATOM 1739 C CA . LEU B 1 42 ? -15.227 10.172 2.984 1 97.75 42 LEU B CA 1
ATOM 1740 C C . LEU B 1 42 ? -14.75 11.211 1.977 1 97.75 42 LEU B C 1
ATOM 1742 O O . LEU B 1 42 ? -15.031 12.398 2.131 1 97.75 42 LEU B O 1
ATOM 1746 N N . GLY B 1 43 ? -13.914 10.766 1.065 1 98 43 GLY B N 1
ATOM 1747 C CA . GLY B 1 43 ? -13.367 11.719 0.111 1 98 43 GLY B CA 1
ATOM 1748 C C . GLY B 1 43 ? -12.109 12.414 0.607 1 98 43 GLY B C 1
ATOM 1749 O O . GLY B 1 43 ? -11.438 13.117 -0.152 1 98 43 GLY B O 1
ATOM 1750 N N . TYR B 1 44 ? -11.734 12.18 1.853 1 98.56 44 TYR B N 1
ATOM 1751 C CA . TYR B 1 44 ? -10.602 12.875 2.457 1 98.56 44 TYR B CA 1
ATOM 1752 C C . TYR B 1 44 ? -9.297 12.141 2.17 1 98.56 44 TYR B C 1
ATOM 1754 O O . TYR B 1 44 ? -8.266 12.766 1.905 1 98.56 44 TYR B O 1
ATOM 1762 N N . SER B 1 45 ? -9.344 10.82 2.191 1 98.75 45 SER B N 1
ATOM 1763 C CA . SER B 1 45 ? -8.094 10.078 2.102 1 98.75 45 SER B CA 1
ATOM 1764 C C . SER B 1 45 ? -8.312 8.688 1.508 1 98.75 45 SER B C 1
ATOM 1766 O O . SER B 1 45 ? -9.453 8.273 1.286 1 98.75 45 SER B O 1
ATOM 1768 N N . THR B 1 46 ? -7.273 8.094 1.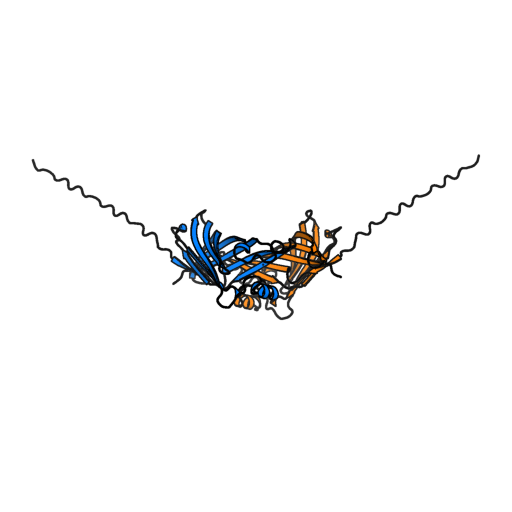176 1 98.88 46 THR B N 1
ATOM 1769 C CA . THR B 1 46 ? -7.199 6.691 0.779 1 98.88 46 THR B CA 1
ATOM 1770 C C . THR B 1 46 ? -6.598 5.844 1.896 1 98.88 46 THR B C 1
ATOM 1772 O O . THR B 1 46 ? -5.504 6.137 2.381 1 98.88 46 THR B O 1
ATOM 1775 N N . THR B 1 47 ? -7.305 4.848 2.33 1 98.81 47 THR B N 1
ATOM 1776 C CA . THR B 1 47 ? -6.781 3.896 3.303 1 98.81 47 THR B CA 1
ATOM 1777 C C . THR B 1 47 ? -6.242 2.65 2.607 1 98.81 47 THR B C 1
ATOM 1779 O O . THR B 1 47 ? -6.887 2.111 1.703 1 98.81 47 THR B O 1
ATOM 1782 N N . THR B 1 48 ? -5.082 2.238 3.01 1 98.88 48 THR B N 1
ATOM 1783 C CA . THR B 1 48 ? -4.418 1.101 2.383 1 98.88 48 THR B CA 1
ATOM 1784 C C . THR B 1 48 ? -4.191 -0.018 3.396 1 98.88 48 THR B C 1
ATOM 1786 O O . THR B 1 48 ? -3.805 0.24 4.539 1 98.88 48 THR B O 1
ATOM 1789 N N . GLY B 1 49 ? -4.465 -1.247 2.994 1 98.69 49 GLY B N 1
ATOM 1790 C CA . GLY B 1 49 ? -4.113 -2.471 3.693 1 98.69 49 GLY B CA 1
ATOM 1791 C C . GLY B 1 49 ? -3.504 -3.523 2.787 1 98.69 49 GLY B C 1
ATOM 1792 O O . GLY B 1 49 ? -3.248 -3.264 1.61 1 98.69 49 GLY B O 1
ATOM 1793 N N . MET B 1 50 ? -3.213 -4.688 3.361 1 98.69 50 MET B N 1
ATOM 1794 C CA . MET B 1 50 ? -2.584 -5.688 2.504 1 98.69 50 MET B CA 1
ATOM 1795 C C . MET B 1 50 ? -2.742 -7.086 3.09 1 98.69 50 MET B C 1
ATOM 1797 O O . MET B 1 50 ? -3.039 -7.238 4.277 1 98.69 50 MET B O 1
ATOM 1801 N N . PHE B 1 51 ? -2.654 -8.047 2.26 1 98.75 51 PHE B N 1
ATOM 1802 C CA . PHE B 1 51 ? -2.307 -9.43 2.57 1 98.75 51 PHE B CA 1
ATOM 1803 C C . PHE B 1 51 ? -0.894 -9.75 2.1 1 98.75 51 PHE B C 1
ATOM 1805 O O . PHE B 1 51 ? -0.485 -9.328 1.015 1 98.75 51 PHE B O 1
ATOM 1812 N N . SER B 1 52 ? -0.176 -10.461 2.914 1 98 52 SER B N 1
ATOM 1813 C CA . SER B 1 52 ? 1.165 -10.953 2.609 1 98 52 SER B CA 1
ATOM 1814 C C . SER B 1 52 ? 1.42 -12.305 3.256 1 98 52 SER B C 1
ATOM 1816 O O . SER B 1 52 ? 0.634 -12.758 4.09 1 98 52 SER B O 1
ATOM 1818 N N . GLY B 1 53 ? 2.361 -13.016 2.773 1 95.38 53 GLY B N 1
ATOM 1819 C CA . GLY B 1 53 ? 2.762 -14.266 3.398 1 95.38 53 GLY B CA 1
ATOM 1820 C C . GLY B 1 53 ? 1.849 -15.43 3.049 1 95.38 53 GLY B C 1
ATOM 1821 O O . GLY B 1 53 ? 1.875 -16.469 3.713 1 95.38 53 GLY B O 1
ATOM 1822 N N . PHE B 1 54 ? 1.015 -15.273 2.051 1 97.12 54 PHE B N 1
ATOM 1823 C CA . PHE B 1 54 ? 0.049 -16.297 1.692 1 97.12 54 PHE B CA 1
ATOM 1824 C C . PHE B 1 54 ? 0.646 -17.281 0.683 1 97.12 54 PHE B C 1
ATOM 1826 O O . PHE B 1 54 ? 1.762 -17.062 0.201 1 97.12 54 PHE B O 1
ATOM 1833 N N . GLU B 1 55 ? -0.156 -18.281 0.427 1 97.44 55 GLU B N 1
ATOM 1834 C CA . GLU B 1 55 ? 0.284 -19.328 -0.499 1 97.44 55 GLU B CA 1
ATOM 1835 C C . GLU B 1 55 ? -0.536 -19.297 -1.786 1 97.44 55 GLU B C 1
ATOM 1837 O O . GLU B 1 55 ? -1.624 -18.719 -1.824 1 97.44 55 GLU B O 1
ATOM 1842 N N . GLY B 1 56 ? 0.051 -19.953 -2.793 1 98.56 56 GLY B N 1
ATOM 1843 C CA . GLY B 1 56 ? -0.595 -20.078 -4.09 1 98.56 56 GLY B CA 1
ATOM 1844 C C . GLY B 1 56 ? 0.223 -20.891 -5.086 1 98.56 56 GLY B C 1
ATOM 1845 O O . GLY B 1 56 ? 1.376 -21.234 -4.816 1 98.56 56 GLY B O 1
ATOM 1846 N N . GLU B 1 57 ? -0.521 -21.188 -6.113 1 98.69 57 GLU B N 1
ATOM 1847 C CA . GLU B 1 57 ? 0.059 -22.016 -7.164 1 98.69 57 GLU B CA 1
ATOM 1848 C C . GLU B 1 57 ? -0.284 -21.469 -8.547 1 98.69 57 GLU B C 1
ATOM 1850 O O . GLU B 1 57 ? -1.415 -21.047 -8.789 1 98.69 57 GLU B O 1
ATOM 1855 N N . ILE B 1 58 ? 0.728 -21.516 -9.398 1 98.75 58 ILE B N 1
ATOM 1856 C CA . ILE B 1 58 ? 0.548 -21.219 -10.82 1 98.75 58 ILE B CA 1
ATOM 1857 C C . ILE B 1 58 ? 0.919 -22.453 -11.648 1 98.75 58 ILE B C 1
ATOM 1859 O O . ILE B 1 58 ? 2.021 -22.984 -11.523 1 98.75 58 ILE B O 1
ATOM 1863 N N . MET B 1 59 ? -0.001 -22.953 -12.359 1 98.56 59 MET B N 1
ATOM 1864 C CA . MET B 1 59 ? 0.323 -23.859 -13.461 1 98.56 59 MET B CA 1
ATOM 1865 C C . MET B 1 59 ? 0.614 -23.094 -14.734 1 98.56 59 MET B C 1
ATOM 1867 O O . MET B 1 59 ? -0.305 -22.578 -15.391 1 98.56 59 MET B O 1
ATOM 1871 N N . PHE B 1 60 ? 1.871 -23.031 -15.023 1 97.38 60 PHE B N 1
ATOM 1872 C CA . PHE B 1 60 ? 2.301 -22.109 -16.062 1 97.38 60 PHE B CA 1
ATOM 1873 C C . PHE B 1 60 ? 2.678 -22.859 -17.328 1 97.38 60 PHE B C 1
ATOM 1875 O O . PHE B 1 60 ? 3.543 -23.734 -17.312 1 97.38 60 PHE B O 1
ATOM 1882 N N . ASP B 1 61 ? 2.018 -22.5 -18.422 1 95.44 61 ASP B N 1
ATOM 1883 C CA . ASP B 1 61 ? 2.375 -22.984 -19.75 1 95.44 61 ASP B CA 1
ATOM 1884 C C . ASP B 1 61 ? 3.053 -21.891 -20.578 1 95.44 61 ASP B C 1
ATOM 1886 O O . ASP B 1 61 ? 2.381 -21.016 -21.141 1 95.44 61 ASP B O 1
ATOM 1890 N N . LYS B 1 62 ? 4.324 -21.969 -20.688 1 90.19 62 LYS B N 1
ATOM 1891 C CA . LYS B 1 62 ? 5.102 -20.938 -21.359 1 90.19 62 LYS B CA 1
ATOM 1892 C C . LYS B 1 62 ? 4.773 -20.875 -22.844 1 90.19 62 LYS B C 1
ATOM 1894 O O . LYS B 1 62 ? 4.785 -19.797 -23.453 1 90.19 62 LYS B O 1
ATOM 1899 N N . GLU B 1 63 ? 4.488 -21.922 -23.438 1 91.88 63 GLU B N 1
ATOM 1900 C CA . GLU B 1 63 ? 4.25 -22.016 -24.875 1 91.88 63 GLU B CA 1
ATOM 1901 C C . GLU B 1 63 ? 2.811 -21.641 -25.219 1 91.88 63 GLU B C 1
ATOM 1903 O O . GLU B 1 63 ? 2.525 -21.219 -26.328 1 91.88 63 GLU B O 1
ATOM 1908 N N . ASP B 1 64 ? 2.004 -21.828 -24.266 1 95.25 64 ASP B N 1
ATOM 1909 C CA . ASP B 1 64 ? 0.594 -21.484 -24.406 1 95.25 64 ASP B CA 1
ATOM 1910 C C . ASP B 1 64 ? 0.049 -20.859 -23.125 1 95.25 64 ASP B C 1
ATOM 1912 O O . ASP B 1 64 ? -0.719 -21.484 -22.406 1 95.25 64 ASP B O 1
ATOM 1916 N N . PRO B 1 65 ? 0.32 -19.656 -22.844 1 96.06 65 PRO B N 1
ATOM 1917 C CA . PRO B 1 65 ? -0.059 -19.016 -21.578 1 96.06 65 PRO B CA 1
ATOM 1918 C C . PRO B 1 65 ? -1.56 -19.094 -21.297 1 96.06 65 PRO B C 1
ATOM 1920 O O . PRO B 1 65 ? -1.98 -19.109 -20.141 1 96.06 65 PRO B O 1
ATOM 1923 N N . ALA B 1 66 ? -2.344 -19.141 -22.297 1 97 66 ALA B N 1
ATOM 1924 C CA . ALA B 1 66 ? -3.791 -19.219 -22.125 1 97 66 ALA B CA 1
ATOM 1925 C C . ALA B 1 66 ? -4.188 -20.516 -21.438 1 97 66 ALA B C 1
ATOM 1927 O O . ALA B 1 66 ? -5.285 -20.641 -20.891 1 97 66 ALA B O 1
ATOM 1928 N N . ALA B 1 67 ? -3.352 -21.531 -21.5 1 97.5 67 ALA B N 1
ATOM 1929 C CA . ALA B 1 67 ? -3.617 -22.828 -20.891 1 97.5 67 ALA B CA 1
ATOM 1930 C C . ALA B 1 67 ? -3.143 -22.875 -19.453 1 97.5 67 ALA B C 1
ATOM 1932 O O . ALA B 1 67 ? -3.314 -23.875 -18.75 1 97.5 67 ALA B O 1
ATOM 1933 N N . SER B 1 68 ? -2.609 -21.781 -18.938 1 98.12 68 SER B N 1
ATOM 1934 C CA . SER B 1 68 ? -2.145 -21.672 -17.562 1 98.12 68 SER B CA 1
ATOM 1935 C C . SER B 1 68 ? -3.311 -21.469 -16.594 1 98.12 68 SER B C 1
ATOM 1937 O O . SER B 1 68 ? -4.449 -21.281 -17.031 1 98.12 68 SER B O 1
ATOM 1939 N N . SER B 1 69 ? -3.029 -21.531 -15.266 1 98.75 69 SER B N 1
ATOM 1940 C CA . SER B 1 69 ? -3.996 -21.266 -14.211 1 98.75 69 SER B CA 1
ATOM 1941 C C . SER B 1 69 ? -3.303 -20.797 -12.93 1 98.75 69 SER B C 1
ATOM 1943 O O . SER B 1 69 ? -2.104 -21.031 -12.75 1 98.75 69 SER B O 1
ATOM 1945 N N . VAL B 1 70 ? -4.07 -20.141 -12.125 1 98.88 70 VAL B N 1
ATOM 1946 C CA . VAL B 1 70 ? -3.555 -19.672 -10.836 1 98.88 70 VAL B CA 1
ATOM 1947 C C . VAL B 1 70 ? -4.602 -19.906 -9.75 1 98.88 70 VAL B C 1
ATOM 1949 O O . VAL B 1 70 ? -5.797 -19.703 -9.977 1 98.88 70 VAL B O 1
ATOM 1952 N N . THR B 1 71 ? -4.199 -20.344 -8.602 1 98.94 71 THR B N 1
ATOM 1953 C CA . THR B 1 71 ? -4.988 -20.469 -7.379 1 98.94 71 THR B CA 1
ATOM 1954 C C . THR B 1 71 ? -4.25 -19.844 -6.199 1 98.94 71 THR B C 1
ATOM 1956 O O . THR B 1 71 ? -3.041 -20.031 -6.047 1 98.94 71 THR B O 1
ATOM 1959 N N . VAL B 1 72 ? -4.941 -19.078 -5.465 1 98.88 72 VAL B N 1
ATOM 1960 C CA . VAL B 1 72 ? -4.395 -18.406 -4.293 1 98.88 72 VAL B CA 1
ATOM 1961 C C . VAL B 1 72 ? -5.379 -18.531 -3.127 1 98.88 72 VAL B C 1
ATOM 1963 O O . VAL B 1 72 ? -6.594 -18.484 -3.326 1 98.88 72 VAL B O 1
ATOM 1966 N N . SER B 1 73 ? -4.879 -18.672 -1.928 1 98.69 73 SER B N 1
ATOM 1967 C CA . SER B 1 73 ? -5.648 -18.672 -0.688 1 98.69 73 SER B CA 1
ATOM 1968 C C . SER B 1 73 ? -4.949 -17.875 0.4 1 98.69 73 SER B C 1
ATOM 1970 O O . SER B 1 73 ? -3.738 -18 0.597 1 98.69 73 SER B O 1
ATOM 1972 N N . MET B 1 74 ? -5.703 -17.109 1.065 1 98.44 74 MET B N 1
ATOM 1973 C CA . MET B 1 74 ? -5.148 -16.297 2.148 1 98.44 74 MET B CA 1
ATOM 1974 C C . MET B 1 74 ? -6.109 -16.234 3.33 1 98.44 74 MET B C 1
ATOM 1976 O O . MET B 1 74 ? -7.312 -16.047 3.146 1 98.44 74 MET B O 1
ATOM 1980 N N . PRO B 1 75 ? -5.602 -16.422 4.586 1 98.38 75 PRO B N 1
ATOM 1981 C CA . PRO B 1 75 ? -6.473 -16.297 5.758 1 98.38 75 PRO B CA 1
ATOM 1982 C C . PRO B 1 75 ? -7.004 -14.875 5.949 1 98.38 75 PRO B C 1
ATOM 1984 O O . PRO B 1 75 ? -6.238 -13.906 5.863 1 98.38 75 PRO B O 1
ATOM 1987 N N . VAL B 1 76 ? -8.273 -14.797 6.207 1 98.75 76 VAL B N 1
ATOM 1988 C CA . VAL B 1 76 ? -8.875 -13.484 6.441 1 98.75 76 VAL B CA 1
ATOM 1989 C C . VAL B 1 76 ? -8.156 -12.781 7.586 1 98.75 76 VAL B C 1
ATOM 1991 O O . VAL B 1 76 ? -7.852 -11.594 7.496 1 98.75 76 VAL B O 1
ATOM 1994 N N . LEU B 1 77 ? -7.73 -13.516 8.633 1 98.25 77 LEU B N 1
ATOM 1995 C CA . LEU B 1 77 ? -7.168 -12.945 9.852 1 98.25 77 LEU B CA 1
ATOM 1996 C C . LEU B 1 77 ? -5.711 -12.547 9.641 1 98.25 77 LEU B C 1
ATOM 1998 O O . LEU B 1 77 ? -5.082 -11.984 10.539 1 98.25 77 LEU B O 1
ATOM 2002 N N . SER B 1 78 ? -5.199 -12.773 8.414 1 97.44 78 SER B N 1
ATOM 2003 C CA . SER B 1 78 ? -3.834 -12.359 8.117 1 97.44 78 SER B CA 1
ATOM 2004 C C . SER B 1 78 ? -3.801 -10.961 7.516 1 97.44 78 SER B C 1
ATOM 2006 O O . SER B 1 78 ? -2.73 -10.438 7.195 1 97.44 78 SER B O 1
ATOM 2008 N N . MET B 1 79 ? -4.918 -10.312 7.395 1 98.19 79 MET B N 1
ATOM 2009 C CA . MET B 1 79 ? -5.035 -8.961 6.852 1 98.19 79 MET B CA 1
ATOM 2010 C C . MET B 1 79 ? -4.305 -7.957 7.734 1 98.19 79 MET B C 1
ATOM 2012 O O . MET B 1 79 ? -4.395 -8.023 8.961 1 98.19 79 MET B O 1
ATOM 2016 N N . PHE B 1 80 ? -3.639 -7.066 7.066 1 96.5 80 PHE B N 1
ATOM 2017 C CA . PHE B 1 80 ? -2.947 -5.973 7.738 1 96.5 80 PHE B CA 1
ATOM 2018 C C . PHE B 1 80 ? -3.455 -4.625 7.242 1 96.5 80 PHE B C 1
ATOM 2020 O O . PHE B 1 80 ? -3.58 -4.406 6.035 1 96.5 80 PHE B O 1
ATOM 2027 N N . THR B 1 81 ? -3.684 -3.67 8.18 1 97.44 81 THR B N 1
ATOM 2028 C CA . THR B 1 81 ? -4.18 -2.357 7.781 1 97.44 81 THR B CA 1
ATOM 2029 C C . THR B 1 81 ? -3.268 -1.251 8.305 1 97.44 81 THR B C 1
ATOM 2031 O O . THR B 1 81 ? -3.408 -0.09 7.914 1 97.44 81 THR B O 1
ATOM 2034 N N . GLY B 1 82 ? -2.344 -1.62 9.203 1 95.44 82 GLY B N 1
ATOM 2035 C CA . GLY B 1 82 ? -1.496 -0.629 9.852 1 95.44 82 GLY B CA 1
ATOM 2036 C C . GLY B 1 82 ? -2.143 0.015 11.062 1 95.44 82 GLY B C 1
ATOM 2037 O O . GLY B 1 82 ? -1.574 0.928 11.664 1 95.44 82 GLY B O 1
ATOM 2038 N N . TRP B 1 83 ? -3.344 -0.426 11.445 1 97.44 83 TRP B N 1
ATOM 2039 C CA . TRP B 1 83 ? -4.102 0.092 12.586 1 97.44 83 TRP B CA 1
ATOM 2040 C C . TRP B 1 83 ? -4.938 -1.01 13.227 1 97.44 83 TRP B C 1
ATOM 2042 O O . TRP B 1 83 ? -5.977 -1.402 12.695 1 97.44 83 TRP B O 1
ATOM 2052 N N . GLN B 1 84 ? -4.543 -1.454 14.398 1 97.06 84 GLN B N 1
ATOM 2053 C CA . GLN B 1 84 ? -5.117 -2.645 15.016 1 97.06 84 GLN B CA 1
ATOM 2054 C C . GLN B 1 84 ? -6.625 -2.49 15.219 1 97.06 84 GLN B C 1
ATOM 2056 O O . GLN B 1 84 ? -7.383 -3.438 15.008 1 97.06 84 GLN B O 1
ATOM 2061 N N . ALA B 1 85 ? -7.055 -1.365 15.656 1 98.12 85 ALA B N 1
ATOM 2062 C CA . ALA B 1 85 ? -8.484 -1.151 15.867 1 98.12 85 ALA B CA 1
ATOM 2063 C C . ALA B 1 85 ? -9.273 -1.346 14.578 1 98.12 85 ALA B C 1
ATOM 2065 O O . ALA B 1 85 ? -10.406 -1.82 14.602 1 98.12 85 ALA B O 1
ATOM 2066 N N . ARG B 1 86 ? -8.75 -0.973 13.461 1 98.38 86 ARG B N 1
ATOM 2067 C CA . ARG B 1 86 ? -9.383 -1.195 12.164 1 98.38 86 ARG B CA 1
ATOM 2068 C C . ARG B 1 86 ? -9.445 -2.684 11.836 1 98.38 86 ARG B C 1
ATOM 2070 O O . ARG B 1 86 ? -10.477 -3.18 11.375 1 98.38 86 ARG B O 1
ATOM 2077 N N . GLU B 1 87 ? -8.367 -3.402 12.078 1 97.94 87 GLU B N 1
ATOM 2078 C CA . GLU B 1 87 ? -8.383 -4.848 11.867 1 97.94 87 GLU B CA 1
ATOM 2079 C C . GLU B 1 87 ? -9.477 -5.516 12.703 1 97.94 87 GLU B C 1
ATOM 2081 O O . GLU B 1 87 ? -10.266 -6.297 12.18 1 97.94 87 GLU B O 1
ATOM 2086 N N . ASP B 1 88 ? -9.445 -5.129 13.977 1 98.38 88 ASP B N 1
ATOM 2087 C CA . ASP B 1 88 ? -10.453 -5.695 14.867 1 98.38 88 ASP B CA 1
ATOM 2088 C C . ASP B 1 88 ? -11.859 -5.426 14.344 1 98.38 88 ASP B C 1
ATOM 2090 O O . ASP B 1 88 ? -12.719 -6.309 14.367 1 98.38 88 ASP B O 1
ATOM 2094 N N . HIS B 1 89 ? -12.109 -4.273 13.883 1 98.62 89 HIS B N 1
ATOM 2095 C CA . HIS B 1 89 ? -13.414 -3.924 13.336 1 98.62 89 HIS B CA 1
ATOM 2096 C C . HIS B 1 89 ? -13.711 -4.723 12.07 1 98.62 89 HIS B C 1
ATOM 2098 O O . HIS B 1 89 ? -14.812 -5.266 11.914 1 98.62 89 HIS B O 1
ATOM 2104 N N . PHE B 1 90 ? -12.719 -4.871 11.148 1 98.75 90 PHE B N 1
ATOM 2105 C CA . PHE B 1 90 ? -12.914 -5.648 9.93 1 98.75 90 PHE B CA 1
ATOM 2106 C C . PHE B 1 90 ? -13.227 -7.102 10.258 1 98.75 90 PHE B C 1
ATOM 2108 O O . PHE B 1 90 ? -13.969 -7.762 9.531 1 98.75 90 PHE B O 1
ATOM 2115 N N . PHE B 1 91 ? -12.719 -7.605 11.352 1 98.75 91 PHE B N 1
ATOM 2116 C CA . PHE B 1 91 ? -12.891 -9.008 11.727 1 98.75 91 PHE B CA 1
ATOM 2117 C C . PHE B 1 91 ? -14.195 -9.203 12.492 1 98.75 91 PHE B C 1
ATOM 2119 O O . PHE B 1 91 ? -14.609 -10.344 12.734 1 98.75 91 PHE B O 1
ATOM 2126 N N . SER B 1 92 ? -14.859 -8.141 12.867 1 98.62 92 SER B N 1
ATOM 2127 C CA . SER B 1 92 ? -16.094 -8.227 13.641 1 98.62 92 SER B CA 1
ATOM 2128 C C . SER B 1 92 ? -17.281 -8.547 12.75 1 98.62 92 SER B C 1
ATOM 2130 O O . SER B 1 92 ? -17.156 -8.625 11.523 1 98.62 92 SER B O 1
ATOM 2132 N N . GLY B 1 93 ? -18.438 -8.68 13.312 1 98.19 93 GLY B N 1
ATOM 2133 C CA . GLY B 1 93 ? -19.672 -9 12.609 1 98.19 93 GLY B CA 1
ATOM 2134 C C . GLY B 1 93 ? -20.156 -7.891 11.703 1 98.19 93 GLY B C 1
ATOM 2135 O O . GLY B 1 93 ? -21.016 -8.109 10.844 1 98.19 93 GLY B O 1
ATOM 2136 N N . ASP B 1 94 ? -19.625 -6.652 11.859 1 98.38 94 ASP B N 1
ATOM 2137 C CA . ASP B 1 94 ? -19.953 -5.57 10.938 1 98.38 94 ASP B CA 1
ATOM 2138 C C . ASP B 1 94 ? -19.453 -5.871 9.531 1 98.38 94 ASP B C 1
ATOM 2140 O O . ASP B 1 94 ? -19.984 -5.355 8.547 1 98.38 94 ASP B O 1
ATOM 2144 N N . PHE B 1 95 ? -18.422 -6.711 9.445 1 98.62 95 PHE B N 1
ATOM 2145 C CA . PHE B 1 95 ? -17.828 -7.031 8.156 1 98.62 95 PHE B CA 1
ATOM 2146 C C . PHE B 1 95 ? -17.656 -8.539 7.996 1 98.62 95 PHE B C 1
ATOM 2148 O O . PHE B 1 95 ? -18.641 -9.258 7.816 1 98.62 95 PHE B O 1
ATOM 2155 N N . PHE B 1 96 ? -16.484 -9.062 8.266 1 98.75 96 PHE B N 1
ATOM 2156 C CA . PHE B 1 96 ? -16.219 -10.453 7.918 1 98.75 96 PHE B CA 1
ATOM 2157 C C . PHE B 1 96 ? -16.766 -11.391 8.984 1 98.75 96 PHE B C 1
ATOM 2159 O O . PHE B 1 96 ? -17.047 -12.562 8.703 1 98.75 96 PHE B O 1
ATOM 2166 N N . GLY B 1 97 ? -16.906 -10.883 10.258 1 98.62 97 GLY B N 1
ATOM 2167 C CA . GLY B 1 97 ? -17.156 -11.836 11.32 1 98.62 97 GLY B CA 1
ATOM 2168 C C . GLY B 1 97 ? -16.172 -12.992 11.32 1 98.62 97 GLY B C 1
ATOM 2169 O O . GLY B 1 97 ? -16.562 -14.156 11.422 1 98.62 97 GLY B O 1
ATOM 2170 N N . ALA B 1 98 ? -14.961 -12.711 11.188 1 98.25 98 ALA B N 1
ATOM 2171 C CA . ALA B 1 98 ? -13.938 -13.68 10.82 1 98.25 98 ALA B CA 1
ATOM 2172 C C . ALA B 1 98 ? -13.594 -14.586 11.992 1 98.25 98 ALA B C 1
ATOM 2174 O O . ALA B 1 98 ? -13.516 -14.133 13.141 1 98.25 98 ALA B O 1
ATOM 2175 N N . LYS B 1 99 ? -13.344 -15.805 11.703 1 97.94 99 LYS B N 1
ATOM 2176 C CA . LYS B 1 99 ? -12.844 -16.828 12.617 1 97.94 99 LYS B CA 1
ATOM 2177 C C . LYS B 1 99 ? -11.602 -17.516 12.047 1 97.94 99 LYS B C 1
ATOM 2179 O O . LYS B 1 99 ? -11.297 -17.375 10.859 1 97.94 99 LYS B O 1
ATOM 2184 N N . ASP B 1 100 ? -10.961 -18.219 12.961 1 97.5 100 ASP B N 1
ATOM 2185 C CA . ASP B 1 100 ? -9.828 -19.016 12.5 1 97.5 100 ASP B CA 1
ATOM 2186 C C . ASP B 1 100 ? -10.25 -19.969 11.383 1 97.5 100 ASP B C 1
ATOM 2188 O O . ASP B 1 100 ? -11.289 -20.625 11.477 1 97.5 100 ASP B O 1
ATOM 2192 N N . GLY B 1 101 ? -9.469 -19.953 10.344 1 96.81 101 GLY B N 1
ATOM 2193 C CA . GLY B 1 101 ? -9.742 -20.859 9.242 1 96.81 101 GLY B CA 1
ATOM 2194 C C . GLY B 1 101 ? -10.492 -20.203 8.094 1 96.81 101 GLY B C 1
ATOM 2195 O O . GLY B 1 101 ? -10.562 -20.766 7 1 96.81 101 GLY B O 1
ATOM 2196 N N . ASP B 1 102 ? -11.109 -19.062 8.328 1 98.44 102 ASP B N 1
ATOM 2197 C CA . ASP B 1 102 ? -11.758 -18.344 7.23 1 98.44 102 ASP B CA 1
ATOM 2198 C C . ASP B 1 102 ? -10.742 -17.922 6.176 1 98.44 102 ASP B C 1
ATOM 2200 O O . ASP B 1 102 ? -9.688 -17.359 6.508 1 98.44 102 ASP B O 1
ATOM 2204 N N . MET B 1 103 ? -11.109 -18.188 4.906 1 98.5 103 MET B N 1
ATOM 2205 C CA . MET B 1 103 ? -10.172 -17.938 3.812 1 98.5 103 MET B CA 1
ATOM 2206 C C . MET B 1 103 ? -10.789 -17 2.779 1 98.5 103 MET B C 1
ATOM 2208 O O . MET B 1 103 ? -12.016 -16.938 2.631 1 98.5 103 MET B O 1
ATOM 2212 N N . ILE B 1 104 ? -9.984 -16.234 2.135 1 98.88 104 ILE B N 1
ATOM 2213 C CA . ILE B 1 104 ? -10.242 -15.633 0.834 1 98.88 104 ILE B CA 1
ATOM 2214 C C . ILE B 1 104 ? -9.516 -16.406 -0.255 1 98.88 104 ILE B C 1
ATOM 2216 O O . ILE B 1 104 ? -8.312 -16.672 -0.144 1 98.88 104 ILE B O 1
ATOM 2220 N N . THR B 1 105 ? -10.234 -16.766 -1.312 1 98.88 105 THR B N 1
ATOM 2221 C CA . THR B 1 105 ? -9.609 -17.594 -2.34 1 98.88 105 THR B CA 1
ATOM 2222 C C . THR B 1 105 ? -9.906 -17.047 -3.73 1 98.88 105 THR B C 1
ATOM 2224 O O . THR B 1 105 ? -10.922 -16.375 -3.941 1 98.88 105 THR B O 1
ATOM 2227 N N . PHE B 1 106 ? -9.016 -17.234 -4.531 1 98.94 106 PHE B N 1
ATOM 2228 C CA . PHE B 1 106 ? -9.156 -16.938 -5.953 1 98.94 106 PHE B CA 1
ATOM 2229 C C . PHE B 1 106 ? -8.703 -18.125 -6.793 1 98.94 106 PHE B C 1
ATOM 2231 O O . PHE B 1 106 ? -7.645 -18.703 -6.539 1 98.94 106 PHE B O 1
ATOM 2238 N N . ALA B 1 107 ? -9.469 -18.5 -7.816 1 98.94 107 ALA B N 1
ATOM 2239 C CA . ALA B 1 107 ? -9.133 -19.531 -8.789 1 98.94 107 ALA B CA 1
ATOM 2240 C C . ALA B 1 107 ? -9.453 -19.078 -10.211 1 98.94 107 ALA B C 1
ATOM 2242 O O . ALA B 1 107 ? -10.602 -18.766 -10.531 1 98.94 107 ALA B O 1
ATOM 2243 N N . SER B 1 108 ? -8.414 -19.094 -11.039 1 98.94 108 SER B N 1
ATOM 2244 C CA . SER B 1 108 ? -8.648 -18.656 -12.406 1 98.94 108 SER B CA 1
ATOM 2245 C C . SER B 1 108 ? -9.492 -19.672 -13.18 1 98.94 108 SER B C 1
ATOM 2247 O O . SER B 1 108 ? -9.43 -20.875 -12.898 1 98.94 108 SER B O 1
ATOM 2249 N N . THR B 1 109 ? -10.219 -19.141 -14.109 1 98.88 109 THR B N 1
ATOM 2250 C CA . THR B 1 109 ? -11.047 -19.984 -14.953 1 98.88 109 THR B CA 1
ATOM 2251 C C . THR B 1 109 ? -10.688 -19.812 -16.422 1 98.88 109 THR B C 1
ATOM 2253 O O . THR B 1 109 ? -10.977 -20.672 -17.25 1 98.88 109 THR B O 1
ATOM 2256 N N . ALA B 1 110 ? -10.125 -18.688 -16.719 1 98.75 110 ALA B N 1
ATOM 2257 C CA . ALA B 1 110 ? -9.711 -18.391 -18.094 1 98.75 110 ALA B CA 1
ATOM 2258 C C . ALA B 1 110 ? -8.586 -17.375 -18.125 1 98.75 110 ALA B C 1
ATOM 2260 O O . ALA B 1 110 ? -8.523 -16.484 -17.266 1 98.75 110 ALA B O 1
ATOM 2261 N N . ILE B 1 111 ? -7.738 -17.484 -19.109 1 98.75 111 ILE B N 1
ATOM 2262 C CA . ILE B 1 111 ? -6.68 -16.516 -19.359 1 98.75 111 ILE B CA 1
ATOM 2263 C C . ILE B 1 111 ? -6.699 -16.109 -20.828 1 98.75 111 ILE B C 1
ATOM 2265 O O . ILE B 1 111 ? -6.656 -16.969 -21.719 1 98.75 111 ILE B O 1
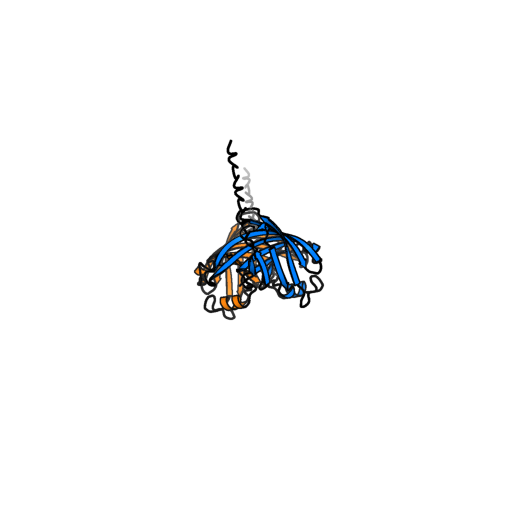ATOM 2269 N N . GLU B 1 112 ? -6.891 -14.812 -21.062 1 98.81 112 GLU B N 1
ATOM 2270 C CA . GLU B 1 112 ? -6.82 -14.211 -22.391 1 98.81 112 GLU B CA 1
ATOM 2271 C C . GLU B 1 112 ? -5.52 -13.438 -22.562 1 98.81 112 GLU B C 1
ATOM 2273 O O . GLU B 1 112 ? -5.301 -12.414 -21.906 1 98.81 112 GLU B O 1
ATOM 2278 N N . VAL B 1 113 ? -4.664 -13.914 -23.484 1 98.69 113 VAL B N 1
ATOM 2279 C CA . VAL B 1 113 ? -3.414 -13.219 -23.766 1 98.69 113 VAL B CA 1
ATOM 2280 C C . VAL B 1 113 ? -3.703 -11.961 -24.578 1 98.69 113 VAL B C 1
ATOM 2282 O O . VAL B 1 113 ? -4.375 -12.016 -25.609 1 98.69 113 VAL B O 1
ATOM 2285 N N . THR B 1 114 ? -3.221 -10.852 -24.078 1 98.81 114 THR B N 1
ATOM 2286 C CA . THR B 1 114 ? -3.566 -9.586 -24.719 1 98.81 114 THR B CA 1
ATOM 2287 C C . THR B 1 114 ? -2.326 -8.922 -25.312 1 98.81 114 THR B C 1
ATOM 2289 O O . THR B 1 114 ? -2.428 -7.895 -25.984 1 98.81 114 THR B O 1
ATOM 2292 N N . GLY B 1 115 ? -1.199 -9.383 -25.016 1 98.25 115 GLY B N 1
ATOM 2293 C CA . GLY B 1 115 ? 0.085 -8.898 -25.5 1 98.25 115 GLY B CA 1
ATOM 2294 C C . GLY B 1 115 ? 1.239 -9.812 -25.141 1 98.25 115 GLY B C 1
ATOM 2295 O O . GLY B 1 115 ? 1.031 -10.906 -24.609 1 98.25 115 GLY B O 1
ATOM 2296 N N . GLU B 1 116 ? 2.41 -9.367 -25.453 1 97.19 116 GLU B N 1
ATOM 2297 C CA . GLU B 1 116 ? 3.594 -10.188 -25.219 1 97.19 116 GLU B CA 1
ATOM 2298 C C . GLU B 1 116 ? 3.736 -10.531 -23.734 1 97.19 116 GLU B C 1
ATOM 2300 O O . GLU B 1 116 ? 4.176 -11.633 -23.391 1 97.19 116 GLU B O 1
ATOM 2305 N N . THR B 1 117 ? 3.395 -9.594 -22.891 1 98.25 117 THR B N 1
ATOM 2306 C CA . THR B 1 117 ? 3.568 -9.828 -21.469 1 98.25 117 THR B CA 1
ATOM 2307 C C . THR B 1 117 ? 2.273 -9.547 -20.703 1 98.25 117 THR B C 1
ATOM 2309 O O . THR B 1 117 ? 2.285 -9.359 -19.484 1 98.25 117 THR B O 1
ATOM 2312 N N . THR B 1 118 ? 1.21 -9.352 -21.422 1 98.81 118 THR B N 1
ATOM 2313 C CA . THR B 1 118 ? -0.02 -8.953 -20.734 1 98.81 118 THR B CA 1
ATOM 2314 C C . THR B 1 118 ? -1.134 -9.961 -21 1 98.81 118 THR B C 1
ATOM 2316 O O . THR B 1 118 ? -1.162 -10.609 -22.047 1 98.81 118 THR B O 1
ATOM 2319 N N . ALA B 1 119 ? -2.014 -10.078 -20.047 1 98.81 119 ALA B N 1
ATOM 2320 C CA . ALA B 1 119 ? -3.18 -10.945 -20.156 1 98.81 119 ALA B CA 1
ATOM 2321 C C . ALA B 1 119 ? -4.312 -10.461 -19.25 1 98.81 119 ALA B C 1
ATOM 2323 O O . ALA B 1 119 ? -4.094 -9.672 -18.344 1 98.81 119 ALA B O 1
ATOM 2324 N N . LYS B 1 120 ? -5.504 -10.852 -19.562 1 98.94 120 LYS B N 1
ATOM 2325 C CA . LYS B 1 120 ? -6.66 -10.781 -18.672 1 98.94 120 LYS B CA 1
ATOM 2326 C C . LYS B 1 120 ? -6.949 -12.148 -18.047 1 98.94 120 LYS B C 1
ATOM 2328 O O . LYS B 1 120 ? -7.137 -13.133 -18.75 1 98.94 120 LYS B O 1
ATOM 2333 N N . ILE B 1 121 ? -6.895 -12.195 -16.781 1 98.94 121 ILE B N 1
ATOM 2334 C CA . ILE B 1 121 ? -7.172 -13.43 -16.047 1 98.94 121 ILE B CA 1
ATOM 2335 C C . ILE B 1 121 ? -8.555 -13.352 -15.406 1 98.94 121 ILE B C 1
ATOM 2337 O O . ILE B 1 121 ? -8.781 -12.539 -14.508 1 98.94 121 ILE B O 1
ATOM 2341 N N . THR B 1 122 ? -9.477 -14.125 -15.852 1 98.94 122 THR B N 1
ATOM 2342 C CA . THR B 1 122 ? -10.781 -14.273 -15.227 1 98.94 122 THR B CA 1
ATOM 2343 C C . THR B 1 122 ? -10.758 -15.391 -14.188 1 98.94 122 THR B C 1
ATOM 2345 O O . THR B 1 122 ? -10.18 -16.453 -14.422 1 98.94 122 THR B O 1
ATOM 2348 N N . GLY B 1 123 ? -11.352 -15.133 -13.047 1 98.94 123 GLY B N 1
ATOM 2349 C CA . GLY B 1 123 ? -11.406 -16.156 -12.023 1 98.94 123 GLY B CA 1
ATOM 2350 C C . GLY B 1 123 ? -12.484 -15.914 -10.984 1 98.94 123 GLY B C 1
ATOM 2351 O O . GLY B 1 123 ? -13.117 -14.852 -10.977 1 98.94 123 GLY B O 1
ATOM 2352 N N . ASP B 1 124 ? -12.711 -16.953 -10.148 1 98.94 124 ASP B N 1
ATOM 2353 C CA . ASP B 1 124 ? -13.688 -16.891 -9.062 1 98.94 124 ASP B CA 1
ATOM 2354 C C . ASP B 1 124 ? -13.031 -16.406 -7.77 1 98.94 124 ASP B C 1
ATOM 2356 O O . ASP B 1 124 ? -12.133 -17.062 -7.238 1 98.94 124 ASP B O 1
ATOM 2360 N N . LEU B 1 125 ? -13.484 -15.289 -7.297 1 98.94 125 LEU B N 1
ATOM 2361 C CA . LEU B 1 125 ? -13.102 -14.781 -5.984 1 98.94 125 LEU B CA 1
ATOM 2362 C C . LEU B 1 125 ? -14.133 -15.164 -4.93 1 98.94 125 LEU B C 1
ATOM 2364 O O . LEU B 1 125 ? -15.328 -14.922 -5.113 1 98.94 125 LEU B O 1
ATOM 2368 N N . THR B 1 126 ? -13.656 -15.812 -3.91 1 98.88 126 THR B N 1
ATOM 2369 C CA . THR B 1 126 ? -14.531 -16.203 -2.812 1 98.88 126 THR B CA 1
ATOM 2370 C C . THR B 1 126 ? -14.102 -15.539 -1.51 1 98.88 126 THR B C 1
ATOM 2372 O O . THR B 1 126 ? -12.945 -15.648 -1.105 1 98.88 126 THR B O 1
ATOM 2375 N N . MET B 1 127 ? -14.961 -14.859 -0.916 1 98.38 127 MET B N 1
ATOM 2376 C CA . MET B 1 127 ? -14.773 -14.312 0.426 1 98.38 127 MET B CA 1
ATOM 2377 C C . MET B 1 127 ? -16.109 -14.07 1.11 1 98.38 127 MET B C 1
ATOM 2379 O O . MET B 1 127 ? -17.109 -13.773 0.447 1 98.38 127 MET B O 1
ATOM 2383 N N . ASN B 1 128 ? -16.109 -14.234 2.396 1 98.25 128 ASN B N 1
ATOM 2384 C CA . ASN B 1 128 ? -17.266 -13.969 3.232 1 98.25 128 ASN B CA 1
ATOM 2385 C C . ASN B 1 128 ? -18.484 -14.789 2.781 1 98.25 128 ASN B C 1
ATOM 2387 O O . ASN B 1 128 ? -19.594 -14.273 2.742 1 98.25 128 ASN B O 1
ATOM 2391 N N . GLY B 1 129 ? -18.219 -15.953 2.271 1 97.75 129 GLY B N 1
ATOM 2392 C CA . GLY B 1 129 ? -19.25 -16.906 1.902 1 97.75 129 GLY B CA 1
ATOM 2393 C C . GLY B 1 129 ? -19.844 -16.641 0.529 1 97.75 129 GLY B C 1
ATOM 2394 O O . GLY B 1 129 ? -20.812 -17.297 0.131 1 97.75 129 GLY B O 1
ATOM 2395 N N . VAL B 1 130 ? -19.312 -15.742 -0.187 1 98.81 130 VAL B N 1
ATOM 2396 C CA . VAL B 1 130 ? -19.812 -15.367 -1.507 1 98.81 130 VAL B CA 1
ATOM 2397 C C . VAL B 1 130 ? -18.734 -15.625 -2.559 1 98.81 130 VAL B C 1
ATOM 2399 O O . VAL B 1 130 ? -17.547 -15.352 -2.324 1 98.81 130 VAL B O 1
ATOM 2402 N N . THR B 1 131 ? -19.078 -16.172 -3.682 1 98.94 131 THR B N 1
ATOM 2403 C CA . THR B 1 131 ? -18.188 -16.328 -4.824 1 98.94 131 THR B CA 1
ATOM 2404 C C . THR B 1 131 ? -18.656 -15.469 -5.996 1 98.94 131 THR B C 1
ATOM 2406 O O . THR B 1 131 ? -19.828 -15.492 -6.363 1 98.94 131 THR B O 1
ATOM 2409 N N . LYS B 1 132 ? -17.812 -14.633 -6.555 1 98.88 132 LYS B N 1
ATOM 2410 C CA . LYS B 1 132 ? -18.062 -13.805 -7.734 1 98.88 132 LYS B CA 1
ATOM 2411 C C . LYS B 1 132 ? -16.891 -13.859 -8.703 1 98.88 132 LYS B C 1
ATOM 2413 O O . LYS B 1 132 ? -15.734 -13.938 -8.281 1 98.88 132 LYS B O 1
ATOM 2418 N N . PRO B 1 133 ? -17.203 -13.82 -10 1 98.88 133 PRO B N 1
ATOM 2419 C CA . PRO B 1 133 ? -16.078 -13.68 -10.945 1 98.88 133 PRO B CA 1
ATOM 2420 C C . PRO B 1 133 ? -15.453 -12.289 -10.914 1 98.88 133 PRO B C 1
ATOM 2422 O O . PRO B 1 133 ? -16.156 -11.289 -10.734 1 98.88 133 PRO B O 1
ATOM 2425 N N . VAL B 1 134 ? -14.148 -12.273 -11.078 1 98.88 134 VAL B N 1
ATOM 2426 C CA . VAL B 1 134 ? -13.43 -11.016 -11.266 1 98.88 134 VAL B CA 1
ATOM 2427 C C . VAL B 1 134 ? -12.422 -11.156 -12.406 1 98.88 134 VAL B C 1
ATOM 2429 O O . VAL B 1 134 ? -12.078 -12.273 -12.797 1 98.88 134 VAL B O 1
ATOM 2432 N N . VAL B 1 135 ? -12.039 -10.055 -12.969 1 98.94 135 VAL B N 1
ATOM 2433 C CA . VAL B 1 135 ? -11.031 -10.023 -14.016 1 98.94 135 VAL B CA 1
ATOM 2434 C C . VAL B 1 135 ? -9.812 -9.234 -13.547 1 98.94 135 VAL B C 1
ATOM 2436 O O . VAL B 1 135 ? -9.945 -8.102 -13.078 1 98.94 135 VAL B O 1
ATOM 2439 N N . LEU B 1 136 ? -8.68 -9.812 -13.641 1 98.94 136 LEU B N 1
ATOM 2440 C CA . LEU B 1 136 ? -7.406 -9.172 -13.336 1 98.94 136 LEU B CA 1
ATOM 2441 C C . LEU B 1 136 ? -6.707 -8.719 -14.609 1 98.94 136 LEU B C 1
ATOM 2443 O O . LEU B 1 136 ? -6.629 -9.469 -15.586 1 98.94 136 LEU B O 1
ATOM 2447 N N . ASP B 1 137 ? -6.254 -7.512 -14.664 1 98.94 137 ASP B N 1
ATOM 2448 C CA . ASP B 1 137 ? -5.266 -7.086 -15.656 1 98.94 137 ASP B CA 1
ATOM 2449 C C . ASP B 1 137 ? -3.854 -7.477 -15.227 1 98.94 137 ASP B C 1
ATOM 2451 O O . ASP B 1 137 ? -3.305 -6.902 -14.281 1 98.94 137 ASP B O 1
ATOM 2455 N N . ALA B 1 138 ? -3.258 -8.398 -15.945 1 98.94 138 ALA B N 1
ATOM 2456 C CA . ALA B 1 138 ? -2.018 -9.008 -15.469 1 98.94 138 ALA B CA 1
ATOM 2457 C C . ALA B 1 138 ? -0.847 -8.656 -16.375 1 98.94 138 ALA B C 1
ATOM 2459 O O . ALA B 1 138 ? -1.029 -8.461 -17.578 1 98.94 138 ALA B O 1
ATOM 2460 N N . VAL B 1 139 ? 0.292 -8.555 -15.812 1 98.88 139 VAL B N 1
ATOM 2461 C CA . VAL B 1 139 ? 1.55 -8.289 -16.5 1 98.88 139 VAL B CA 1
ATOM 2462 C C . VAL B 1 139 ? 2.617 -9.273 -16.031 1 98.88 139 VAL B C 1
ATOM 2464 O O . VAL B 1 139 ? 2.84 -9.422 -14.828 1 98.88 139 VAL B O 1
ATOM 2467 N N . LEU B 1 140 ? 3.211 -10.016 -16.891 1 98.62 140 LEU B N 1
ATOM 2468 C CA . LEU B 1 140 ? 4.445 -10.734 -16.594 1 98.62 140 LEU B CA 1
ATOM 2469 C C . LEU B 1 140 ? 5.625 -9.773 -16.5 1 98.62 140 LEU B C 1
ATOM 2471 O O . LEU B 1 140 ? 6.027 -9.18 -17.5 1 98.62 140 LEU B O 1
ATOM 2475 N N . ASN B 1 141 ? 6.195 -9.68 -15.367 1 98.75 141 ASN B N 1
ATOM 2476 C CA . ASN B 1 141 ? 7.301 -8.75 -15.148 1 98.75 141 ASN B CA 1
ATOM 2477 C C . ASN B 1 141 ? 8.617 -9.32 -15.68 1 98.75 141 ASN B C 1
ATOM 2479 O O . ASN B 1 141 ? 9.375 -8.617 -16.344 1 98.75 141 ASN B O 1
ATOM 2483 N N . GLN B 1 142 ? 8.859 -10.492 -15.25 1 98 142 GLN B N 1
ATOM 2484 C CA . GLN B 1 142 ? 10.133 -11.164 -15.531 1 98 142 GLN B CA 1
ATOM 2485 C C . GLN B 1 142 ? 10.008 -12.672 -15.344 1 98 142 GLN B C 1
ATOM 2487 O O . GLN B 1 142 ? 9.266 -13.141 -14.477 1 98 142 GLN B O 1
ATOM 2492 N N . MET B 1 143 ? 10.703 -13.391 -16.172 1 97.25 143 MET B N 1
ATOM 2493 C CA . MET B 1 143 ? 10.867 -14.836 -16.031 1 97.25 143 MET B CA 1
ATOM 2494 C C . MET B 1 143 ? 12.305 -15.25 -16.328 1 97.25 143 MET B C 1
ATOM 2496 O O . MET B 1 143 ? 12.922 -14.742 -17.281 1 97.25 143 MET B O 1
ATOM 2500 N N . GLY B 1 144 ? 12.852 -16.094 -15.547 1 96.25 144 GLY B N 1
ATOM 2501 C CA . GLY B 1 144 ? 14.203 -16.578 -15.727 1 96.25 144 GLY B CA 1
ATOM 2502 C C . GLY B 1 144 ? 14.781 -17.219 -14.477 1 96.25 144 GLY B C 1
ATOM 2503 O O . GLY B 1 144 ? 14.07 -17.391 -13.477 1 96.25 144 GLY B O 1
ATOM 2504 N N . ASP B 1 145 ? 15.961 -17.625 -14.562 1 96.75 145 ASP B N 1
ATOM 2505 C CA . ASP B 1 145 ? 16.609 -18.188 -13.391 1 96.75 145 ASP B CA 1
ATOM 2506 C C . ASP B 1 145 ? 16.891 -17.125 -12.336 1 96.75 145 ASP B C 1
ATOM 2508 O O . ASP B 1 145 ? 17.547 -16.125 -12.617 1 96.75 145 ASP B O 1
ATOM 2512 N N . HIS B 1 146 ? 16.391 -17.422 -11.125 1 96.44 146 HIS B N 1
ATOM 2513 C CA . HIS B 1 146 ? 16.641 -16.516 -10.016 1 96.44 146 HIS B CA 1
ATOM 2514 C C . HIS B 1 146 ? 18.125 -16.453 -9.664 1 96.44 146 HIS B C 1
ATOM 2516 O O . HIS B 1 146 ? 18.766 -17.5 -9.508 1 96.44 146 HIS B O 1
ATOM 2522 N N . PRO B 1 147 ? 18.672 -15.312 -9.523 1 93.38 147 PRO B N 1
ATOM 2523 C CA . PRO B 1 147 ? 20.125 -15.219 -9.367 1 93.38 147 PRO B CA 1
ATOM 2524 C C . PRO B 1 147 ? 20.625 -15.836 -8.062 1 93.38 147 PRO B C 1
ATOM 2526 O O . PRO B 1 147 ? 21.766 -16.312 -7.996 1 93.38 147 PRO B O 1
ATOM 2529 N N . MET B 1 148 ? 19.875 -15.891 -7.027 1 90.19 148 MET B N 1
ATOM 2530 C CA . MET B 1 148 ? 20.281 -16.438 -5.738 1 90.19 148 MET B CA 1
ATOM 2531 C C . MET B 1 148 ? 19.812 -17.875 -5.582 1 90.19 148 MET B C 1
ATOM 2533 O O . MET B 1 148 ? 20.594 -18.734 -5.164 1 90.19 148 MET B O 1
ATOM 2537 N N . ALA B 1 149 ? 18.547 -18.094 -5.977 1 91.19 149 ALA B N 1
ATOM 2538 C CA . ALA B 1 149 ? 17.969 -19.422 -5.777 1 91.19 149 ALA B CA 1
ATOM 2539 C C . ALA B 1 149 ? 18.469 -20.406 -6.836 1 91.19 149 ALA B C 1
ATOM 2541 O O . ALA B 1 149 ? 18.469 -21.625 -6.621 1 91.19 149 ALA B O 1
ATOM 2542 N N . GLY B 1 150 ? 18.797 -19.938 -8.008 1 93.25 150 GLY B N 1
ATOM 2543 C CA . GLY B 1 150 ? 19.297 -20.781 -9.086 1 93.25 150 GLY B CA 1
ATOM 2544 C C . GLY B 1 150 ? 18.219 -21.656 -9.711 1 93.25 150 GLY B C 1
ATOM 2545 O O . GLY B 1 150 ? 18.5 -22.797 -10.109 1 93.25 150 GLY B O 1
ATOM 2546 N N . LYS B 1 151 ? 17.016 -21.234 -9.641 1 95.62 151 LYS B N 1
ATOM 2547 C CA . LYS B 1 151 ? 15.875 -21.953 -10.203 1 95.62 151 LYS B CA 1
ATOM 2548 C C . LYS B 1 151 ? 15.023 -21.016 -11.062 1 95.62 151 LYS B C 1
ATOM 2550 O O . LYS B 1 151 ? 15.055 -19.797 -10.875 1 95.62 151 LYS B O 1
ATOM 2555 N N . PRO B 1 152 ? 14.289 -21.703 -12.031 1 97.56 152 PRO B N 1
ATOM 2556 C CA . PRO B 1 152 ? 13.352 -20.859 -12.781 1 97.56 152 PRO B CA 1
ATOM 2557 C C . PRO B 1 152 ? 12.359 -20.141 -11.875 1 97.56 152 PRO B C 1
ATOM 2559 O O . PRO B 1 152 ? 11.828 -20.734 -10.93 1 97.56 152 PRO B O 1
ATOM 2562 N N . TRP B 1 153 ? 12.203 -18.859 -12.195 1 98.06 153 TRP B N 1
ATOM 2563 C CA . TRP B 1 153 ? 11.383 -17.953 -11.406 1 98.06 153 TRP B CA 1
ATOM 2564 C C . TRP B 1 153 ? 10.562 -17.031 -12.312 1 98.06 153 TRP B C 1
ATOM 2566 O O . TRP B 1 153 ? 10.914 -16.828 -13.477 1 98.06 153 TRP B O 1
ATOM 2576 N N . ALA B 1 154 ? 9.391 -16.641 -11.805 1 98.31 154 ALA B N 1
ATOM 2577 C CA . ALA B 1 154 ? 8.555 -15.688 -12.531 1 98.31 154 ALA B CA 1
ATOM 2578 C C . ALA B 1 154 ? 7.961 -14.648 -11.586 1 98.31 154 ALA B C 1
ATOM 2580 O O . ALA B 1 154 ? 7.684 -14.945 -10.422 1 98.31 154 ALA B O 1
ATOM 2581 N N . GLY B 1 155 ? 7.82 -13.438 -12.047 1 98.62 155 GLY B N 1
ATOM 2582 C CA . GLY B 1 155 ? 7.16 -12.352 -11.344 1 98.62 155 GLY B CA 1
ATOM 2583 C C . GLY B 1 155 ? 5.992 -11.758 -12.117 1 98.62 155 GLY B C 1
ATOM 2584 O O . GLY B 1 155 ? 6.062 -11.602 -13.336 1 98.62 155 GLY B O 1
ATOM 2585 N N . PHE B 1 156 ? 4.914 -11.508 -11.445 1 98.88 156 PHE B N 1
ATOM 2586 C CA . PHE B 1 156 ? 3.707 -10.977 -12.07 1 98.88 156 PHE B CA 1
ATOM 2587 C C . PHE B 1 156 ? 3.137 -9.82 -11.25 1 98.88 156 PHE B C 1
ATOM 2589 O O . PHE B 1 156 ? 3.223 -9.828 -10.023 1 98.88 156 PHE B O 1
ATOM 2596 N N . ASP B 1 157 ? 2.545 -8.867 -11.938 1 98.94 157 ASP B N 1
ATOM 2597 C CA . ASP B 1 157 ? 1.64 -7.887 -11.352 1 98.94 157 ASP B CA 1
ATOM 2598 C C . ASP B 1 157 ? 0.219 -8.062 -11.883 1 98.94 157 ASP B C 1
ATOM 2600 O O . ASP B 1 157 ? 0.021 -8.578 -12.984 1 98.94 157 ASP B O 1
ATOM 2604 N N . ALA B 1 158 ? -0.722 -7.633 -11.078 1 98.94 158 ALA B N 1
ATOM 2605 C CA . ALA B 1 158 ? -2.109 -7.59 -11.539 1 98.94 158 ALA B CA 1
ATOM 2606 C C . ALA B 1 158 ? -2.891 -6.5 -10.805 1 98.94 158 ALA B C 1
ATOM 2608 O O . ALA B 1 158 ? -2.549 -6.129 -9.68 1 98.94 158 ALA B O 1
ATOM 2609 N N . THR B 1 159 ? -3.893 -5.984 -11.453 1 98.94 159 THR B N 1
ATOM 2610 C CA . THR B 1 159 ? -4.777 -4.988 -10.859 1 98.94 159 THR B CA 1
ATOM 2611 C C . THR B 1 159 ? -6.238 -5.312 -11.164 1 98.94 159 THR B C 1
ATOM 2613 O O . THR B 1 159 ? -6.543 -5.945 -12.172 1 98.94 159 THR B O 1
ATOM 2616 N N . THR B 1 160 ? -7.074 -4.926 -10.312 1 98.94 160 THR B N 1
ATOM 2617 C CA . THR B 1 160 ? -8.523 -4.938 -10.508 1 98.94 160 THR B CA 1
ATOM 2618 C C . THR B 1 160 ? -9.211 -4.062 -9.461 1 98.94 160 THR B C 1
ATOM 2620 O O . THR B 1 160 ? -8.555 -3.484 -8.594 1 98.94 160 THR B O 1
ATOM 2623 N N . THR B 1 161 ? -10.43 -3.828 -9.633 1 98.94 161 THR B N 1
ATOM 2624 C CA . THR B 1 161 ? -11.297 -3.213 -8.633 1 98.94 161 THR B CA 1
ATOM 2625 C C . THR B 1 161 ? -12.477 -4.129 -8.305 1 98.94 161 THR B C 1
ATOM 2627 O O . THR B 1 161 ? -13.125 -4.668 -9.203 1 98.94 161 THR B O 1
ATOM 2630 N N . VAL B 1 162 ? -12.68 -4.34 -7.027 1 98.88 162 VAL B N 1
ATOM 2631 C CA . VAL B 1 162 ? -13.844 -5.125 -6.609 1 98.88 162 VAL B CA 1
ATOM 2632 C C . VAL B 1 162 ? -14.82 -4.234 -5.844 1 98.88 162 VAL B C 1
ATOM 2634 O O . VAL B 1 162 ? -14.438 -3.17 -5.344 1 98.88 162 VAL B O 1
ATOM 2637 N N . VAL B 1 163 ? -16.047 -4.648 -5.84 1 98.88 163 VAL B N 1
ATOM 2638 C CA . VAL B 1 163 ? -17.094 -3.969 -5.082 1 98.88 163 VAL B CA 1
ATOM 2639 C C . VAL B 1 163 ? -17.422 -4.77 -3.822 1 98.88 163 VAL B C 1
ATOM 2641 O O . VAL B 1 163 ? -18.016 -5.852 -3.904 1 98.88 163 VAL B O 1
ATOM 2644 N N . ARG B 1 164 ? -17.094 -4.23 -2.705 1 98.81 164 ARG B N 1
ATOM 2645 C CA . ARG B 1 164 ? -17.125 -5.012 -1.472 1 98.81 164 ARG B CA 1
ATOM 2646 C C . ARG B 1 164 ? -18.547 -5.352 -1.066 1 98.81 164 ARG B C 1
ATOM 2648 O O . ARG B 1 164 ? -18.797 -6.379 -0.429 1 98.81 164 ARG B O 1
ATOM 2655 N N . SER B 1 165 ? -19.5 -4.508 -1.454 1 98.75 165 SER B N 1
ATOM 2656 C CA . SER B 1 165 ? -20.906 -4.816 -1.138 1 98.75 165 SER B CA 1
ATOM 2657 C C . SER B 1 165 ? -21.359 -6.09 -1.845 1 98.75 165 SER B C 1
ATOM 2659 O O . SER B 1 165 ? -22.297 -6.754 -1.395 1 98.75 165 SER B O 1
ATOM 2661 N N . ASP B 1 166 ? -20.766 -6.453 -2.961 1 98.69 166 ASP B N 1
ATOM 2662 C CA . ASP B 1 166 ? -21.078 -7.699 -3.65 1 98.69 166 ASP B CA 1
ATOM 2663 C C . ASP B 1 166 ? -20.75 -8.906 -2.777 1 98.69 166 ASP B C 1
ATOM 2665 O O . ASP B 1 166 ? -21.219 -10.016 -3.045 1 98.69 166 ASP B O 1
ATOM 2669 N N . PHE B 1 167 ? -20 -8.758 -1.741 1 98.81 167 PHE B N 1
ATOM 2670 C CA . PHE B 1 167 ? -19.547 -9.844 -0.878 1 98.81 167 PHE B CA 1
ATOM 2671 C C . PHE B 1 167 ? -20.078 -9.664 0.537 1 98.81 167 PHE B C 1
ATOM 2673 O O . PHE B 1 167 ? -19.5 -10.188 1.495 1 98.81 167 PHE B O 1
ATOM 2680 N N . ASN B 1 168 ? -21.078 -8.883 0.708 1 98.56 168 ASN B N 1
ATOM 2681 C CA . ASN B 1 168 ? -21.734 -8.602 1.979 1 98.56 168 ASN B CA 1
ATOM 2682 C C . ASN B 1 168 ? -20.812 -7.875 2.945 1 98.56 168 ASN B C 1
ATOM 2684 O O . ASN B 1 168 ? -20.828 -8.133 4.148 1 98.56 168 ASN B O 1
ATOM 2688 N N . LEU B 1 169 ? -20.031 -7 2.402 1 98.75 169 LEU B N 1
ATOM 2689 C CA . LEU B 1 169 ? -19.078 -6.211 3.178 1 98.75 169 LEU B CA 1
ATOM 2690 C C . LEU B 1 169 ? -19.312 -4.719 2.963 1 98.75 169 LEU B C 1
ATOM 2692 O O . LEU B 1 169 ? -18.359 -3.941 2.898 1 98.75 169 LEU B O 1
ATOM 2696 N N . GLY B 1 170 ? -20.484 -4.293 2.791 1 98.56 170 GLY B N 1
ATOM 2697 C CA . GLY B 1 170 ? -20.797 -2.957 2.312 1 98.56 170 GLY B CA 1
ATOM 2698 C C . GLY B 1 170 ? -21.141 -1.985 3.428 1 98.56 170 GLY B C 1
ATOM 2699 O O . GLY B 1 170 ? -21.656 -0.896 3.176 1 98.56 170 GLY B O 1
ATOM 2700 N N . LYS B 1 171 ? -20.891 -2.33 4.746 1 98.25 171 LYS B N 1
ATOM 2701 C CA . LYS B 1 171 ? -21.219 -1.418 5.844 1 98.25 171 LYS B CA 1
ATOM 2702 C C . LYS B 1 171 ? -20.562 -0.057 5.633 1 98.25 171 LYS B C 1
ATOM 2704 O O . LYS B 1 171 ? -19.391 0.021 5.25 1 98.25 171 LYS B O 1
ATOM 2709 N N . PHE B 1 172 ? -21.297 1.11 5.844 1 97.88 172 PHE B N 1
ATOM 2710 C CA . PHE B 1 172 ? -20.891 2.508 5.816 1 97.88 172 PHE B CA 1
ATOM 2711 C C . PHE B 1 172 ? -20.688 2.988 4.383 1 97.88 172 PHE B C 1
ATOM 2713 O O . PHE B 1 172 ? -20.281 4.129 4.156 1 97.88 172 PHE B O 1
ATOM 2720 N N . ALA B 1 173 ? -20.891 2.121 3.365 1 97.62 173 ALA B N 1
ATOM 2721 C CA . ALA B 1 173 ? -20.938 2.629 1.996 1 97.62 173 ALA B CA 1
ATOM 2722 C C . ALA B 1 173 ? -22.109 3.57 1.794 1 97.62 173 ALA B C 1
ATOM 2724 O O . ALA B 1 173 ? -23.203 3.34 2.338 1 97.62 173 ALA B O 1
ATOM 2725 N N . PRO B 1 174 ? -21.906 4.641 1.09 1 95.81 174 PRO B N 1
ATOM 2726 C CA . PRO B 1 174 ? -20.734 5.016 0.291 1 95.81 174 PRO B CA 1
ATOM 2727 C C . PRO B 1 174 ? -19.797 5.969 1.027 1 95.81 174 PRO B C 1
ATOM 2729 O O . PRO B 1 174 ? -18.859 6.508 0.427 1 95.81 174 PRO B O 1
ATOM 2732 N N . PHE B 1 175 ? -20.031 6.262 2.367 1 95.88 175 PHE B N 1
ATOM 2733 C CA . PHE B 1 175 ? -19.141 7.145 3.107 1 95.88 175 PHE B CA 1
ATOM 2734 C C . PHE B 1 175 ? -17.719 6.598 3.098 1 95.88 175 PHE B C 1
ATOM 2736 O O . PHE B 1 175 ? -16.766 7.348 2.875 1 95.88 175 PHE B O 1
ATOM 2743 N N . VAL B 1 176 ? -17.656 5.324 3.404 1 97.81 176 VAL B N 1
ATOM 2744 C CA . VAL B 1 176 ? -16.438 4.582 3.074 1 97.81 176 VAL B CA 1
ATOM 2745 C C . VAL B 1 176 ? -16.594 3.918 1.707 1 97.81 176 VAL B C 1
ATOM 2747 O O . VAL B 1 176 ? -17.578 3.221 1.457 1 97.81 176 VAL B O 1
ATOM 2750 N N . GLY B 1 177 ? -15.695 4.164 0.835 1 98.56 177 GLY B N 1
ATOM 2751 C CA . GLY B 1 177 ? -15.836 3.738 -0.548 1 98.56 177 GLY B CA 1
ATOM 2752 C C . GLY B 1 177 ? -16.203 2.275 -0.689 1 98.56 177 GLY B C 1
ATOM 2753 O O . GLY B 1 177 ? -15.656 1.418 0.001 1 98.56 177 GLY B O 1
ATOM 2754 N N . ASP B 1 178 ? -17.141 2.025 -1.635 1 98.81 178 ASP B N 1
ATOM 2755 C CA . ASP B 1 178 ? -17.562 0.655 -1.908 1 98.81 178 ASP B CA 1
ATOM 2756 C C . ASP B 1 178 ? -16.578 -0.054 -2.828 1 98.81 178 ASP B C 1
ATOM 2758 O O . ASP B 1 178 ? -16.422 -1.275 -2.768 1 98.81 178 ASP B O 1
ATOM 2762 N N . GLU B 1 179 ? -15.969 0.697 -3.691 1 98.88 179 GLU B N 1
ATOM 2763 C CA . GLU B 1 179 ? -14.938 0.162 -4.574 1 98.88 179 GLU B CA 1
ATOM 2764 C C . GLU B 1 179 ? -13.617 -0.017 -3.834 1 98.88 179 GLU B C 1
ATOM 2766 O O . GLU B 1 179 ? -13.164 0.89 -3.131 1 98.88 179 GLU B O 1
ATOM 2771 N N . VAL B 1 180 ? -13.078 -1.195 -3.928 1 98.94 180 VAL B N 1
ATOM 2772 C CA . VAL B 1 180 ? -11.773 -1.526 -3.375 1 98.94 180 VAL B CA 1
ATOM 2773 C C . VAL B 1 180 ? -10.789 -1.824 -4.508 1 98.94 180 VAL B C 1
ATOM 2775 O O . VAL B 1 180 ? -11.008 -2.748 -5.293 1 98.94 180 VAL B O 1
ATOM 2778 N N . GLU B 1 181 ? -9.75 -0.999 -4.594 1 98.94 181 GLU B N 1
ATOM 2779 C CA . GLU B 1 181 ? -8.711 -1.228 -5.59 1 98.94 181 GLU B CA 1
ATOM 2780 C C . GLU B 1 181 ? -7.707 -2.271 -5.109 1 98.94 181 GLU B C 1
ATOM 2782 O O . GLU B 1 181 ? -7.273 -2.238 -3.955 1 98.94 181 GLU B O 1
ATOM 2787 N N . LEU B 1 182 ? -7.398 -3.186 -5.996 1 98.94 182 LEU B N 1
ATOM 2788 C CA . LEU B 1 182 ? -6.398 -4.203 -5.703 1 98.94 182 LEU B CA 1
ATOM 2789 C C . LEU B 1 182 ? -5.16 -4.016 -6.574 1 98.94 182 LEU B C 1
ATOM 2791 O O . LEU B 1 182 ? -5.273 -3.814 -7.785 1 98.94 182 LEU B O 1
ATOM 2795 N N . ARG B 1 183 ? -4.023 -4.031 -5.953 1 98.94 183 ARG B N 1
ATOM 2796 C CA . ARG B 1 183 ? -2.719 -4.164 -6.594 1 98.94 183 ARG B CA 1
ATOM 2797 C C . ARG B 1 183 ? -1.995 -5.414 -6.105 1 98.94 183 ARG B C 1
ATOM 2799 O O . ARG B 1 183 ? -1.66 -5.523 -4.926 1 98.94 183 ARG B O 1
ATOM 2806 N N . ILE B 1 184 ? -1.763 -6.285 -6.988 1 98.94 184 ILE B N 1
ATOM 2807 C CA . ILE B 1 184 ? -1.181 -7.586 -6.684 1 98.94 184 ILE B CA 1
ATOM 2808 C C . ILE B 1 184 ? 0.219 -7.68 -7.285 1 98.94 184 ILE B C 1
ATOM 2810 O O . ILE B 1 184 ? 0.423 -7.336 -8.453 1 98.94 184 ILE B O 1
ATOM 2814 N N . SER B 1 185 ? 1.205 -8.039 -6.52 1 98.94 185 SER B N 1
ATOM 2815 C CA . SER B 1 185 ? 2.551 -8.344 -6.996 1 98.94 185 SER B CA 1
ATOM 2816 C C . SER B 1 185 ? 3.074 -9.641 -6.387 1 98.94 185 SER B C 1
ATOM 2818 O O . SER B 1 185 ? 3.096 -9.797 -5.164 1 98.94 185 SER B O 1
ATOM 2820 N N . VAL B 1 186 ? 3.459 -10.602 -7.27 1 98.88 186 VAL B N 1
ATOM 2821 C CA . VAL B 1 186 ? 3.844 -11.906 -6.75 1 98.88 186 VAL B CA 1
ATOM 2822 C C . VAL B 1 186 ? 5.109 -12.391 -7.453 1 98.88 186 VAL B C 1
ATOM 2824 O O . VAL B 1 186 ? 5.387 -11.992 -8.586 1 98.88 186 VAL B O 1
ATOM 2827 N N . GLU B 1 187 ? 5.836 -13.172 -6.793 1 98.75 187 GLU B N 1
ATOM 2828 C CA . GLU B 1 187 ? 6.898 -14.016 -7.324 1 98.75 187 GLU B CA 1
ATOM 2829 C C . GLU B 1 187 ? 6.578 -15.5 -7.109 1 98.75 187 GLU B C 1
ATOM 2831 O O . GLU B 1 187 ? 5.953 -15.867 -6.113 1 98.75 187 GLU B O 1
ATOM 2836 N N . ALA B 1 188 ? 7.023 -16.281 -8.016 1 98.75 188 ALA B N 1
ATOM 2837 C CA . ALA B 1 188 ? 6.797 -17.719 -7.918 1 98.75 188 ALA B CA 1
ATOM 2838 C C . ALA B 1 188 ? 8.008 -18.5 -8.422 1 98.75 188 ALA B C 1
ATOM 2840 O O . ALA B 1 188 ? 8.633 -18.109 -9.414 1 98.75 188 ALA B O 1
ATOM 2841 N N . MET B 1 189 ? 8.242 -19.531 -7.758 1 98.5 189 MET B N 1
ATOM 2842 C CA . MET B 1 189 ? 9.367 -20.406 -8.094 1 98.5 189 MET B CA 1
ATOM 2843 C C . MET B 1 189 ? 8.875 -21.719 -8.68 1 98.5 189 MET B C 1
ATOM 2845 O O . MET B 1 189 ? 7.883 -22.281 -8.211 1 98.5 189 MET B O 1
ATOM 2849 N N . LYS B 1 190 ? 9.609 -22.219 -9.695 1 97.94 190 LYS B N 1
ATOM 2850 C CA . LYS B 1 190 ? 9.266 -23.531 -10.234 1 97.94 190 LYS B CA 1
ATOM 2851 C C . LYS B 1 190 ? 9.375 -24.609 -9.164 1 97.94 190 LYS B C 1
ATOM 2853 O O . LYS B 1 190 ? 10.375 -24.688 -8.445 1 97.94 190 LYS B O 1
ATOM 2858 N N . ALA B 1 191 ? 8.32 -25.391 -9.141 1 97.38 191 ALA B N 1
ATOM 2859 C CA . ALA B 1 191 ? 8.312 -26.484 -8.172 1 97.38 191 ALA B CA 1
ATOM 2860 C C . ALA B 1 191 ? 9.266 -27.594 -8.594 1 97.38 191 ALA B C 1
ATOM 2862 O O . ALA B 1 191 ? 9.586 -27.734 -9.781 1 97.38 191 ALA B O 1
ATOM 2863 N N . ASP B 1 192 ? 9.797 -28.422 -7.598 1 91.56 192 ASP B N 1
ATOM 2864 C CA . ASP B 1 192 ? 10.703 -29.531 -7.875 1 91.56 192 ASP B CA 1
ATOM 2865 C C . ASP B 1 192 ? 9.977 -30.672 -8.586 1 91.56 192 ASP B C 1
ATOM 2867 O O . ASP B 1 192 ? 8.781 -30.859 -8.391 1 91.56 192 ASP B O 1
#

Foldseek 3Di:
DPPPPPPPPPPPPPPPPPPQDWFFKWKWDQQFWKKKKWWDAQNPDIFIKIATSWIKMKRARPVCRFPIKIKTKGALLRIGRPDVVVSVVCCCPLALVHDPPFMWMKIWDTWADDDPFWIKTWIWIDGSHDIDIDIKTKGWDDWDQDPVVRFTKTKMKIKDKDFRVNNVGQPPPPNIPRIMIIIIIIMITGDD/DPPPPPPPPPPPPPPPPPPQDWFFKWKWDQQFWKKKKWWDAQNPDIFIKIATSWIKMKRARPVCRFPIKIKTKDALLRIGRPDVVVSVVCCCPLALVHDPPFMWMKIFDTWADDDPFWIKTWIWIDGSHDIDIDIKTKGWDDWDQDPVVRFTKTKMKIKDKDFRVNNVGQPPPPNIPRIMIIIIIIMITGDD